Protein AF-A0A433SAG6-F1 (afdb_monomer_lite)

Secondary structure (DSSP, 8-state):
-----S---PPPEEEEEEE-SSEEEEEEES----EEEEEEEETTEEEEEEEETTEEEEEEEEETT--TTS-EEEEE-S-GGG-HHHHHHHHHHHHHHSSPP--HHHHHHHHHHHHTTBPSEEEEEEEEEEBSB-SSSSBTT---SS-EEEGGGS--EETTEE----S-EEEE-S-GGG--HHHHHHHHT-TT--EEEEE-TTSSEEEEEE-HHHHHHHHTTTSPEEEEEEE--SEEE--TTS--EEE-SS-EEEGGG-SS-HHHHHHHHS--PPPHHHHHHHHT---GGGTS----HHHHGGGGGS--HHHHHHHHHH----HHHHHHHHTTSS---HHHHHHHHHHHHHTT-TTHHHHHHHHHHTT--GGGHHHHHHHHHHS--HHHHHHHHHHHHHHTTSSHHHHHHHHHHHHTS-TT--

Organism: NCBI:txid1965230

Foldseek 3Di:
DDPPDDDDLPDWDWAWQDDDQFKTKIWIDSAQQQFDWFWADAPQKIWIFTGRRLWGLKIWIDGRVVPLADWTWIAGTQAQVPDPVSVVLCVQLVVVLLDFDDTPVSVCVSCVVVVSNNDGAMKMKGWDFAACAQLALWGQLLGFLDTDTAQQSAFDDDPNDTFDADAHYEHERHQLVPDDVVLLVVLLVPQRGAWEWEDDQRGNYTYTSGQNSNNLNCLLVLTTGTYTYMYHFNDWDDDPPDFIWGHDPVDIGGQVSDPDGPVVNVVSVVDDHQDNVSVVVSSPRGDCSSVDDDDDPSSGCSSVSDHHSVLVSLLVLLPDLDPVVLVCCLVVVDDDALVSLLSSLSNCLVVVPPCNLVSLLSCVVSVPSPVCNLSSLQSLLVPDDPSSLVSLVVCCVPCVCVPVSSVVSSVVSVVPDPPPPD

Sequence (422 aa):
MKLRSLFKKSDTEILLLKQSTKAIVFYVKNGKGLLYEKCGSYQNHGLCCLFWGAVPLIKFHGDEHMCPTCEQLVCAGYGLDSTEQSKLLLGQLGEKLNAPYTDIETSFNHLKPLLGLLQTGYYQLSDEALFPTDGNGRFFWAINNTPSVNPATAPAWDADRYSSPKPHYLLPSQVPGRFNMHRVQHYQQQDSCRAVAYYHCGSYLCTLLDGHHKATAAALQAKPVNTLVISGPQSIVYPHDKPKYFQFSHFTLTEKECITSFKRFAQHNDHKRMTDEETQTVLNFQNAAFDSYPWSDDILATSAHYHDATVLAALEFAGDLSEKRLHDILADRETVYASTVGYITNALFITQSQMAAPFAMQIYQSGLYKESWQDLFTQLSQHPSAEVSQFFLEFLIDDNGERPWLTKIANAYLDALPETSH

pLDDT: mean 89.87, std 10.97, range [30.78, 98.56]

Radius of gyration: 25.22 Å; chains: 1; bounding box: 62×48×97 Å

Structure (mmCIF, N/CA/C/O backbone):
data_AF-A0A433SAG6-F1
#
_entry.id   AF-A0A433SAG6-F1
#
loop_
_atom_site.group_PDB
_atom_site.id
_atom_site.type_symbol
_atom_site.label_atom_id
_atom_site.label_alt_id
_atom_site.label_comp_id
_atom_site.label_asym_id
_atom_site.label_entity_id
_atom_site.label_seq_id
_atom_site.pdbx_PDB_ins_code
_atom_site.Cartn_x
_atom_site.Cartn_y
_atom_site.Cartn_z
_atom_site.occupancy
_atom_site.B_iso_or_equiv
_atom_site.auth_seq_id
_atom_site.auth_comp_id
_atom_site.auth_asym_id
_atom_site.auth_atom_id
_atom_site.pdbx_PDB_model_num
ATOM 1 N N . MET A 1 1 ? -18.810 -2.422 53.985 1.00 35.03 1 MET A N 1
ATOM 2 C CA . MET A 1 1 ? -17.691 -1.457 53.911 1.00 35.03 1 MET A CA 1
ATOM 3 C C . MET A 1 1 ? -17.227 -1.389 52.452 1.00 35.03 1 MET A C 1
ATOM 5 O O . MET A 1 1 ? -16.915 -2.414 51.874 1.00 35.03 1 MET A O 1
ATOM 9 N N . LYS A 1 2 ? -17.391 -0.202 51.854 1.00 31.20 2 LYS A N 1
ATOM 10 C CA . LYS A 1 2 ? -17.198 0.281 50.464 1.00 31.20 2 LYS A CA 1
ATOM 11 C C . LYS A 1 2 ? -16.536 -0.635 49.397 1.00 31.20 2 LYS A C 1
ATOM 13 O O . LYS A 1 2 ? -15.328 -0.602 49.215 1.00 31.20 2 LYS A O 1
ATOM 18 N N . LEU A 1 3 ? -17.371 -1.254 48.551 1.00 30.78 3 LEU A N 1
ATOM 19 C CA . LEU A 1 3 ? -17.061 -1.709 47.177 1.00 30.78 3 LEU A CA 1
ATOM 20 C C . LEU A 1 3 ? -17.442 -0.613 46.155 1.00 30.78 3 LEU A C 1
ATOM 22 O O . LEU A 1 3 ? -18.329 -0.765 45.320 1.00 30.78 3 LEU A O 1
ATOM 26 N N . ARG A 1 4 ? -16.815 0.560 46.272 1.00 32.50 4 ARG A N 1
ATOM 27 C CA . ARG A 1 4 ? -16.946 1.670 45.312 1.00 32.50 4 ARG A CA 1
ATOM 28 C C . ARG A 1 4 ? -15.599 2.375 45.167 1.00 32.50 4 ARG A C 1
ATOM 30 O O . ARG A 1 4 ? -15.435 3.445 45.735 1.00 32.50 4 ARG A O 1
ATOM 37 N N . SER A 1 5 ? -14.655 1.778 44.439 1.00 37.81 5 SER A N 1
ATOM 38 C CA . SER A 1 5 ? -13.574 2.507 43.742 1.00 37.81 5 SER A CA 1
ATOM 39 C C . SER A 1 5 ? -12.616 1.547 43.029 1.00 37.81 5 SER A C 1
ATOM 41 O O . SER A 1 5 ? -11.482 1.365 43.453 1.00 37.81 5 SER A O 1
ATOM 43 N N . LEU A 1 6 ? -13.047 0.955 41.922 1.00 31.88 6 LEU A N 1
ATOM 44 C CA . LEU A 1 6 ? -12.130 0.493 40.879 1.00 31.88 6 LEU A CA 1
ATOM 45 C C . LEU A 1 6 ? -12.743 0.991 39.571 1.00 31.88 6 LEU A C 1
ATOM 47 O O . LEU A 1 6 ? -13.662 0.385 39.042 1.00 31.88 6 LEU A O 1
ATOM 51 N N . PHE A 1 7 ? -12.342 2.216 39.217 1.00 37.03 7 PHE A N 1
ATOM 52 C CA . PHE A 1 7 ? -12.552 2.944 37.964 1.00 37.03 7 PHE A CA 1
ATOM 53 C C . PHE A 1 7 ? -13.750 2.496 37.109 1.00 37.03 7 PHE A C 1
ATOM 55 O O . PHE A 1 7 ? -13.687 1.492 36.405 1.00 37.03 7 PHE A O 1
ATOM 62 N N . LYS A 1 8 ? -14.814 3.317 37.074 1.00 39.03 8 LYS A N 1
ATOM 63 C CA . LYS A 1 8 ? -15.697 3.356 35.897 1.00 39.03 8 LYS A CA 1
ATOM 64 C C . LYS A 1 8 ? -14.771 3.478 34.681 1.00 39.03 8 LYS A C 1
ATOM 66 O O . LYS A 1 8 ? -14.102 4.504 34.568 1.00 39.03 8 LYS A O 1
ATOM 71 N N . LYS A 1 9 ? -14.681 2.458 33.819 1.00 50.34 9 LYS A N 1
ATOM 72 C CA . LYS A 1 9 ? -14.128 2.663 32.474 1.00 50.34 9 LYS A CA 1
ATOM 73 C C . LYS A 1 9 ? -14.991 3.765 31.871 1.00 50.34 9 LYS A C 1
ATOM 75 O O . LYS A 1 9 ? -16.191 3.573 31.709 1.00 50.34 9 LYS A O 1
ATOM 80 N N . SER A 1 10 ? -14.415 4.946 31.706 1.00 64.81 10 SER A N 1
ATOM 81 C CA . SER A 1 10 ? -15.075 6.058 31.037 1.00 64.81 10 SER A CA 1
ATOM 82 C C . SER A 1 10 ? -15.434 5.634 29.618 1.00 64.81 10 SER A C 1
ATOM 84 O O . SER A 1 10 ? -14.704 4.842 29.015 1.00 64.81 10 SER A O 1
ATOM 86 N N . ASP A 1 11 ? -16.558 6.137 29.113 1.00 86.12 11 ASP A N 1
ATOM 87 C CA . ASP A 1 11 ? -17.023 5.821 27.767 1.00 86.12 11 ASP A CA 1
ATOM 88 C C . ASP A 1 11 ? -15.938 6.147 26.727 1.00 86.12 11 ASP A C 1
ATOM 90 O O . ASP A 1 11 ? -15.102 7.041 26.919 1.00 86.12 11 ASP A O 1
ATOM 94 N N . THR A 1 12 ? -15.909 5.370 25.643 1.00 93.50 12 THR A N 1
ATOM 95 C CA . THR A 1 12 ? -15.003 5.629 24.521 1.00 93.50 12 THR A CA 1
ATOM 96 C C . THR A 1 12 ? -15.401 6.946 23.859 1.00 93.50 12 THR A C 1
ATOM 98 O O . THR A 1 12 ? -16.533 7.093 23.403 1.00 93.50 12 THR A O 1
ATOM 101 N N . GLU A 1 13 ? -14.464 7.888 23.776 1.00 96.25 13 GLU A N 1
ATOM 102 C CA . GLU A 1 13 ? -14.653 9.173 23.100 1.00 96.25 13 GLU A CA 1
ATOM 103 C C . GLU A 1 13 ? -13.761 9.221 21.853 1.00 96.25 13 GLU A C 1
ATOM 105 O O . GLU A 1 13 ? -12.596 8.822 21.895 1.00 96.25 13 GLU A O 1
ATOM 110 N N . ILE A 1 14 ? -14.299 9.729 20.744 1.00 97.50 14 ILE A N 1
ATOM 111 C CA . ILE A 1 14 ? -13.558 9.937 19.495 1.00 97.50 14 ILE A CA 1
ATOM 112 C C . ILE A 1 14 ? -13.561 11.436 19.214 1.00 97.50 14 ILE A C 1
ATOM 114 O O . ILE A 1 14 ? -14.615 12.021 18.962 1.00 97.50 14 ILE A O 1
ATOM 118 N N . LEU A 1 15 ? -12.381 12.045 19.289 1.00 96.88 15 LEU A N 1
ATOM 119 C CA . LEU A 1 15 ? -12.186 13.490 19.242 1.00 96.88 15 LEU A CA 1
ATOM 120 C C . LEU A 1 15 ? -11.531 13.875 17.917 1.00 96.88 15 LEU A C 1
ATOM 122 O O . LEU A 1 15 ? -10.409 13.459 17.642 1.00 96.88 15 LEU A O 1
ATOM 126 N N . LEU A 1 16 ? -12.226 14.660 17.097 1.00 97.31 16 LEU A N 1
ATOM 127 C CA . LEU A 1 16 ? -11.682 15.192 15.847 1.00 97.31 16 LEU A CA 1
ATOM 128 C C . LEU A 1 16 ? -10.626 16.263 16.151 1.00 97.31 16 LEU A C 1
ATOM 130 O O . LEU A 1 16 ? -10.860 17.132 16.988 1.00 97.31 16 LEU A O 1
ATOM 134 N N . LEU A 1 17 ? -9.478 16.196 15.473 1.00 96.75 17 LEU A N 1
ATOM 135 C CA . LEU A 1 17 ? -8.363 17.134 15.651 1.00 96.75 17 LEU A CA 1
ATOM 136 C C . LEU A 1 17 ? -8.121 17.995 14.410 1.00 96.75 17 LEU A C 1
ATOM 138 O O . LEU A 1 17 ? -7.942 19.204 14.525 1.00 96.75 17 LEU A O 1
ATOM 142 N N . LYS A 1 18 ? -8.105 17.374 13.225 1.00 96.50 18 LYS A N 1
ATOM 143 C CA . LYS A 1 18 ? -7.924 18.045 11.928 1.00 96.50 18 LYS A CA 1
ATOM 144 C C . LYS A 1 18 ? -8.754 17.358 10.857 1.00 96.50 18 LYS A C 1
ATOM 146 O O . LYS A 1 18 ? -9.004 16.159 10.954 1.00 96.50 18 LYS A O 1
ATOM 151 N N . GLN A 1 19 ? -9.130 18.106 9.824 1.00 96.88 19 GLN A N 1
ATOM 152 C CA . GLN A 1 19 ? -9.845 17.561 8.676 1.00 96.88 19 GLN A CA 1
ATOM 153 C C . GLN A 1 19 ? -9.542 18.307 7.377 1.00 96.88 19 GLN A C 1
ATOM 155 O O . GLN A 1 19 ? -9.186 19.485 7.384 1.00 96.88 19 GLN A O 1
ATOM 160 N N . SER A 1 20 ? -9.717 17.598 6.268 1.00 96.19 20 SER A N 1
ATOM 161 C CA . SER A 1 20 ? -9.745 18.090 4.891 1.00 96.19 20 SER A CA 1
ATOM 162 C C . SER A 1 20 ? -10.863 17.357 4.151 1.00 96.19 20 SER A C 1
ATOM 164 O O . SER A 1 20 ? -11.574 16.538 4.729 1.00 96.19 20 SER A O 1
ATOM 166 N N . THR A 1 21 ? -11.004 17.601 2.852 1.00 94.56 21 THR A N 1
ATOM 167 C CA . THR A 1 21 ? -11.936 16.846 2.003 1.00 94.56 21 THR A CA 1
ATOM 168 C C . THR A 1 21 ? -11.544 15.375 1.829 1.00 94.56 21 THR A C 1
ATOM 170 O O . THR A 1 21 ? -12.375 14.579 1.396 1.00 94.56 21 THR A O 1
ATOM 173 N N . LYS A 1 22 ? -10.295 15.006 2.152 1.00 95.44 22 LYS A N 1
ATOM 174 C CA . LYS A 1 22 ? -9.735 13.668 1.918 1.00 95.44 22 LYS A CA 1
ATOM 175 C C . LYS A 1 22 ? -9.411 12.881 3.177 1.00 95.44 22 LYS A C 1
ATOM 177 O O . LYS A 1 22 ? -9.332 11.659 3.100 1.00 95.44 22 LYS A O 1
ATOM 182 N N . ALA A 1 23 ? -9.226 13.538 4.318 1.00 97.94 23 ALA A N 1
ATOM 183 C CA . ALA A 1 23 ? -8.825 12.847 5.533 1.00 97.94 23 ALA A CA 1
ATOM 184 C C . ALA A 1 23 ? -9.257 13.572 6.810 1.00 97.94 23 ALA A C 1
ATOM 186 O O . ALA A 1 23 ? -9.448 14.788 6.828 1.00 97.94 23 ALA A O 1
ATOM 187 N N . ILE A 1 24 ? -9.354 12.809 7.898 1.00 98.56 24 ILE A N 1
ATOM 188 C CA . ILE A 1 24 ? -9.626 13.281 9.256 1.00 98.56 24 ILE A CA 1
ATOM 189 C C . ILE A 1 24 ? -8.582 12.683 10.195 1.00 98.56 24 ILE A C 1
ATOM 191 O O . ILE A 1 24 ? -8.431 11.465 10.253 1.00 98.56 24 ILE A O 1
ATOM 195 N N . VAL A 1 25 ? -7.902 13.528 10.971 1.00 98.25 25 VAL A N 1
ATOM 196 C CA . VAL A 1 25 ? -7.074 13.105 12.110 1.00 98.25 25 VAL A CA 1
ATOM 197 C C . VAL A 1 25 ? -7.904 13.216 13.376 1.00 98.25 25 VAL A C 1
ATOM 199 O O . VAL A 1 25 ? -8.524 14.250 13.640 1.00 98.25 25 VAL A O 1
ATOM 202 N N . PHE A 1 26 ? -7.895 12.159 14.178 1.00 98.06 26 PHE A N 1
ATOM 203 C CA . PHE A 1 26 ? -8.675 12.061 15.401 1.00 98.06 26 PHE A CA 1
ATOM 204 C C . PHE A 1 26 ? -7.900 11.349 16.511 1.00 98.06 26 PHE A C 1
ATOM 206 O O . PHE A 1 26 ? -6.935 10.622 16.279 1.00 98.06 26 PHE A O 1
ATOM 213 N N . TYR A 1 27 ? -8.343 11.562 17.743 1.00 96.69 27 TYR A N 1
ATOM 214 C CA . TYR A 1 27 ? -7.852 10.873 18.925 1.00 96.69 27 TYR A CA 1
ATOM 215 C C . TYR A 1 27 ? -8.945 9.980 19.500 1.00 96.69 27 TYR A C 1
ATOM 217 O O . TYR A 1 27 ? -10.066 10.429 19.748 1.00 96.69 27 TYR A O 1
ATOM 225 N N . VAL A 1 28 ? -8.609 8.718 19.743 1.00 96.19 28 VAL A N 1
ATOM 226 C CA . VAL A 1 28 ? -9.464 7.770 20.457 1.00 96.19 28 VAL A CA 1
ATOM 227 C C . VAL A 1 28 ? -9.066 7.798 21.924 1.00 96.19 28 VAL A C 1
ATOM 229 O O . VAL A 1 28 ? -7.937 7.474 22.280 1.00 96.19 28 VAL A O 1
ATOM 232 N N . LYS A 1 29 ? -10.004 8.161 22.793 1.00 93.81 29 LYS A N 1
ATOM 233 C CA . LYS A 1 29 ? -9.837 8.174 24.246 1.00 93.81 29 LYS A CA 1
ATOM 234 C C . LYS A 1 29 ? -10.636 7.026 24.850 1.00 93.81 29 LYS A C 1
ATOM 236 O O . LYS A 1 29 ? -11.821 6.881 24.562 1.00 93.81 29 LYS A O 1
ATOM 241 N N . ASN A 1 30 ? -10.006 6.229 25.712 1.00 92.56 30 ASN A N 1
ATOM 242 C CA . ASN A 1 30 ? -10.607 5.013 26.282 1.00 92.56 30 ASN A CA 1
ATOM 243 C C . ASN A 1 30 ? -11.085 4.037 25.192 1.00 92.56 30 ASN A C 1
ATOM 245 O O . ASN A 1 30 ? -12.161 3.444 25.295 1.00 92.56 30 ASN A O 1
ATOM 249 N N . GLY A 1 31 ? -10.293 3.907 24.125 1.00 93.12 31 GLY A N 1
ATOM 250 C CA . GLY A 1 31 ? -10.533 2.926 23.071 1.00 93.12 31 GLY A CA 1
ATOM 251 C C . GLY A 1 31 ? -10.615 1.510 23.639 1.00 93.12 31 GLY A C 1
ATOM 252 O O . GLY A 1 31 ? -9.942 1.186 24.625 1.00 93.12 31 GLY A O 1
ATOM 253 N N . LYS A 1 32 ? -11.463 0.663 23.048 1.00 93.06 32 LYS A N 1
ATOM 254 C CA . LYS A 1 32 ? -11.702 -0.694 23.564 1.00 93.06 32 LYS A CA 1
ATOM 255 C C . LYS A 1 32 ? -10.484 -1.606 23.410 1.00 93.06 32 LYS A C 1
ATOM 257 O O . LYS A 1 32 ? -10.386 -2.572 24.163 1.00 93.06 32 LYS A O 1
ATOM 262 N N . GLY A 1 33 ? -9.579 -1.300 22.475 1.00 91.75 33 GLY A N 1
ATOM 263 C CA . GLY A 1 33 ? -8.387 -2.106 22.210 1.00 91.75 33 GLY A CA 1
ATOM 264 C C . GLY A 1 33 ? -8.724 -3.505 21.700 1.00 91.75 33 GLY A C 1
ATOM 265 O O . GLY A 1 33 ? -8.123 -4.478 22.135 1.00 91.75 33 GLY A O 1
ATOM 266 N N . LEU A 1 34 ? -9.725 -3.597 20.825 1.00 92.62 34 LEU A N 1
ATOM 267 C CA . LEU A 1 34 ? -10.148 -4.822 20.151 1.00 92.62 34 LEU A CA 1
ATOM 268 C C . LEU A 1 34 ? -9.690 -4.869 18.691 1.00 92.62 34 LEU A C 1
ATOM 270 O O . LEU A 1 34 ? -9.613 -5.956 18.152 1.00 92.62 34 LEU A O 1
ATOM 274 N N . LEU A 1 35 ? -9.374 -3.738 18.061 1.00 93.94 35 LEU A N 1
ATOM 275 C CA . LEU A 1 35 ? -8.733 -3.691 16.747 1.00 93.94 35 LEU A CA 1
ATOM 276 C C . LEU A 1 35 ? -7.348 -3.070 16.916 1.00 93.94 35 LEU A C 1
ATOM 278 O O . LEU A 1 35 ? -7.247 -1.883 17.237 1.00 93.94 35 LEU A O 1
ATOM 282 N N . TYR A 1 36 ? -6.295 -3.873 16.788 1.00 92.44 36 TYR A N 1
ATOM 283 C CA . TYR A 1 36 ? -4.931 -3.428 17.077 1.00 92.44 36 TYR A CA 1
ATOM 284 C C . TYR A 1 36 ? -3.875 -4.315 16.431 1.00 92.44 36 TYR A C 1
ATOM 286 O O . TYR A 1 36 ? -4.092 -5.509 16.237 1.00 92.44 36 TYR A O 1
ATOM 294 N N . GLU A 1 37 ? -2.710 -3.741 16.164 1.00 91.81 37 GLU A N 1
ATOM 295 C CA . GLU A 1 37 ? -1.523 -4.504 15.797 1.00 91.81 37 GLU A CA 1
ATOM 296 C C . GLU A 1 37 ? -0.732 -4.899 17.040 1.00 91.81 37 GLU A C 1
ATOM 298 O O . GLU A 1 37 ? -0.650 -4.147 18.016 1.00 91.81 37 GLU A O 1
ATOM 303 N N . LYS A 1 38 ? -0.161 -6.103 17.026 1.00 91.19 38 LYS A N 1
ATOM 304 C CA . LYS A 1 38 ? 0.706 -6.588 18.101 1.00 91.19 38 LYS A CA 1
ATOM 305 C C . LYS A 1 38 ? 1.781 -7.490 17.520 1.00 91.19 38 LYS A C 1
ATOM 307 O O . LYS A 1 38 ? 1.486 -8.342 16.682 1.00 91.19 38 LYS A O 1
ATOM 312 N N . CYS A 1 39 ? 3.003 -7.314 18.009 1.00 90.81 39 CYS A N 1
ATOM 313 C CA . CYS A 1 39 ? 4.167 -8.086 17.594 1.00 90.81 39 CYS A CA 1
ATOM 314 C C . CYS A 1 39 ? 4.737 -8.905 18.751 1.00 90.81 39 CYS A C 1
ATOM 316 O O . CYS A 1 39 ? 4.649 -8.499 19.911 1.00 90.81 39 CYS A O 1
ATOM 318 N N . GLY A 1 40 ? 5.342 -10.040 18.438 1.00 91.12 40 GLY A N 1
ATOM 319 C CA . GLY A 1 40 ? 6.034 -10.931 19.359 1.00 91.12 40 GLY A CA 1
ATOM 320 C C . GLY A 1 40 ? 7.150 -11.679 18.654 1.00 91.12 40 GLY A C 1
ATOM 321 O O . GLY A 1 40 ? 7.406 -11.465 17.471 1.00 91.12 40 GLY A O 1
ATOM 322 N N . SER A 1 41 ? 7.820 -12.543 19.399 1.00 88.81 41 SER A N 1
ATOM 323 C CA . SER A 1 41 ? 8.904 -13.373 18.889 1.00 88.81 41 SER A CA 1
ATOM 324 C C . SER A 1 41 ? 8.901 -14.714 19.614 1.00 88.81 41 SER A C 1
ATOM 326 O O . SER A 1 41 ? 8.652 -14.749 20.815 1.00 88.81 41 SER A O 1
ATOM 328 N N . TYR A 1 42 ? 9.185 -15.803 18.907 1.00 87.12 42 TYR A N 1
ATOM 329 C CA . TYR A 1 42 ? 9.348 -17.138 19.484 1.00 87.12 42 TYR A CA 1
ATOM 330 C C . TYR A 1 42 ? 10.503 -17.853 18.783 1.00 87.12 42 TYR A C 1
ATOM 332 O O . TYR A 1 42 ? 10.483 -17.969 17.563 1.00 87.12 42 TYR A O 1
ATOM 340 N N . GLN A 1 43 ? 11.508 -18.321 19.534 1.00 85.38 43 GLN A N 1
ATOM 341 C CA . GLN A 1 43 ? 12.687 -19.017 18.981 1.00 85.38 43 GLN A CA 1
ATOM 342 C C . GLN A 1 43 ? 13.329 -18.274 17.790 1.00 85.38 43 GLN A C 1
ATOM 344 O O . GLN A 1 43 ? 13.606 -18.863 16.752 1.00 85.38 43 GLN A O 1
ATOM 349 N N . ASN A 1 44 ? 13.526 -16.963 17.938 1.00 81.00 44 ASN A N 1
ATOM 350 C CA . ASN A 1 44 ? 14.072 -16.044 16.930 1.00 81.00 44 ASN A CA 1
ATOM 351 C C . ASN A 1 44 ? 13.178 -15.787 15.695 1.00 81.00 44 ASN A C 1
ATOM 353 O O . ASN A 1 44 ? 13.581 -15.076 14.776 1.00 81.00 44 ASN A O 1
ATOM 357 N N . HIS A 1 45 ? 11.946 -16.303 15.680 1.00 84.50 45 HIS A N 1
ATOM 358 C CA . HIS A 1 45 ? 10.940 -15.976 14.671 1.00 84.50 45 HIS A CA 1
ATOM 359 C C . HIS A 1 45 ? 10.062 -14.830 15.159 1.00 84.50 45 HIS A C 1
ATOM 361 O O . HIS A 1 45 ? 9.329 -14.984 16.140 1.00 84.50 45 HIS A O 1
ATOM 367 N N . GLY A 1 46 ? 10.121 -13.686 14.483 1.00 90.06 46 GLY A N 1
ATOM 368 C CA . GLY A 1 46 ? 9.215 -12.573 14.729 1.00 90.06 46 GLY A CA 1
ATOM 369 C C . GLY A 1 46 ? 7.849 -12.808 14.104 1.00 90.06 46 GLY A C 1
ATOM 370 O O . GLY A 1 46 ? 7.718 -13.436 13.050 1.00 90.06 46 GLY A O 1
ATOM 371 N N . LEU A 1 47 ? 6.821 -12.285 14.764 1.00 93.25 47 LEU A N 1
ATOM 372 C CA . LEU A 1 47 ? 5.447 -12.327 14.291 1.00 93.25 47 LEU A CA 1
ATOM 373 C C . LEU A 1 47 ? 4.740 -11.022 14.642 1.00 93.25 47 LEU A C 1
ATOM 375 O O . LEU A 1 47 ? 4.633 -10.684 15.819 1.00 93.25 47 LEU A O 1
ATOM 379 N N . CYS A 1 48 ? 4.186 -10.337 13.649 1.00 93.50 48 CYS A N 1
ATOM 380 C CA . CYS A 1 48 ? 3.256 -9.226 13.832 1.00 93.50 48 CYS A CA 1
ATOM 381 C C . CYS A 1 48 ? 1.906 -9.593 13.227 1.00 93.50 48 CYS A C 1
ATOM 383 O O . CYS A 1 48 ? 1.839 -10.214 12.169 1.00 93.50 48 CYS A O 1
ATOM 385 N N . CYS A 1 49 ? 0.817 -9.229 13.896 1.00 94.50 49 CYS A N 1
ATOM 386 C CA . CYS A 1 49 ? -0.530 -9.458 13.380 1.00 94.50 49 CYS A CA 1
ATOM 387 C C . CYS A 1 49 ? -1.422 -8.257 13.676 1.00 94.50 49 CYS A C 1
ATOM 389 O O . CYS A 1 49 ? -1.309 -7.646 14.742 1.00 94.50 49 CYS A O 1
ATOM 391 N N . LEU A 1 50 ? -2.377 -7.998 12.783 1.00 95.06 50 LEU A N 1
ATOM 392 C CA . LEU A 1 50 ? -3.571 -7.234 13.130 1.00 95.06 50 LEU A CA 1
ATOM 393 C C . LEU A 1 50 ? -4.576 -8.173 13.791 1.00 95.06 50 LEU A C 1
ATOM 395 O O . LEU A 1 50 ? -4.898 -9.226 13.244 1.00 95.06 50 LEU A O 1
ATOM 399 N N . PHE A 1 51 ? -5.093 -7.777 14.946 1.00 93.94 51 PHE A N 1
ATOM 400 C CA . PHE A 1 51 ? -6.050 -8.547 15.725 1.00 93.94 51 PHE A CA 1
ATOM 401 C C . PHE A 1 51 ? -7.443 -7.933 15.695 1.00 93.94 51 PHE A C 1
ATOM 403 O O . PHE A 1 51 ? -7.599 -6.714 15.752 1.00 93.94 51 PHE A O 1
ATOM 410 N N . TRP A 1 52 ? -8.448 -8.809 15.713 1.00 92.75 52 TRP A N 1
ATOM 411 C CA . TRP A 1 52 ? -9.791 -8.516 16.196 1.00 92.75 52 TRP A CA 1
ATOM 412 C C . TRP A 1 52 ? -10.051 -9.289 17.494 1.00 92.75 52 TRP A C 1
ATOM 414 O O . TRP A 1 52 ? -10.287 -10.499 17.488 1.00 92.75 52 TRP A O 1
ATOM 424 N N . GLY A 1 53 ? -9.997 -8.611 18.636 1.00 90.06 53 GLY A N 1
ATOM 425 C CA . GLY A 1 53 ? -9.986 -9.251 19.945 1.00 90.06 53 GLY A CA 1
ATOM 426 C C . GLY A 1 53 ? -8.767 -10.164 20.063 1.00 90.06 53 GLY A C 1
ATOM 427 O O . GLY A 1 53 ? -7.641 -9.686 20.042 1.00 90.06 53 GLY A O 1
ATOM 428 N N . ALA A 1 54 ? -8.994 -11.474 20.164 1.00 88.88 54 ALA A N 1
ATOM 429 C CA . ALA A 1 54 ? -7.932 -12.485 20.199 1.00 88.88 54 ALA A CA 1
ATOM 430 C C . ALA A 1 54 ? -7.669 -13.151 18.833 1.00 88.88 54 ALA A C 1
ATOM 432 O O . ALA A 1 54 ? -6.839 -14.050 18.739 1.00 88.88 54 ALA A O 1
ATOM 433 N N . VAL A 1 55 ? -8.385 -12.748 17.780 1.00 91.50 55 VAL A N 1
ATOM 434 C CA . VAL A 1 55 ? -8.318 -13.390 16.464 1.00 91.50 55 VAL A CA 1
ATOM 435 C C . VAL A 1 55 ? -7.317 -12.656 15.572 1.00 91.50 55 VAL A C 1
ATOM 437 O O . VAL A 1 55 ? -7.545 -11.479 15.286 1.00 91.50 55 VAL A O 1
ATOM 440 N N . PRO A 1 56 ? -6.248 -13.311 15.084 1.00 94.44 56 PRO A N 1
ATOM 441 C CA . PRO A 1 56 ? -5.369 -12.714 14.085 1.00 94.44 56 PRO A CA 1
ATOM 442 C C . PRO A 1 56 ? -6.105 -12.626 12.741 1.00 94.44 56 PRO A C 1
ATOM 444 O O . PRO A 1 56 ? -6.669 -13.611 12.265 1.00 94.44 56 PRO A O 1
ATOM 447 N N . LEU A 1 57 ? -6.115 -11.452 12.116 1.00 95.06 57 LEU A N 1
ATOM 448 C CA . LEU A 1 57 ? -6.734 -11.227 10.805 1.00 95.06 57 LEU A CA 1
ATOM 449 C C . LEU A 1 57 ? -5.751 -11.469 9.663 1.00 95.06 57 LEU A C 1
ATOM 451 O O . LEU A 1 57 ? -6.128 -12.030 8.639 1.00 95.06 57 LEU A O 1
ATOM 455 N N . ILE A 1 58 ? -4.495 -11.099 9.884 1.00 95.81 58 ILE A N 1
ATOM 456 C CA . ILE A 1 58 ? -3.373 -11.299 8.973 1.00 95.81 58 ILE A CA 1
ATOM 457 C C . ILE A 1 58 ? -2.106 -11.523 9.799 1.00 95.81 58 ILE A C 1
ATOM 459 O O . ILE A 1 58 ? -2.020 -11.012 10.921 1.00 95.81 58 ILE A O 1
ATOM 463 N N . LYS A 1 59 ? -1.142 -12.275 9.263 1.00 95.62 59 LYS A N 1
ATOM 464 C CA . LYS A 1 59 ? 0.131 -12.575 9.927 1.00 95.62 59 LYS A CA 1
ATOM 465 C C . LYS A 1 59 ? 1.307 -12.138 9.056 1.00 95.62 59 LYS A C 1
ATOM 467 O O . LYS A 1 59 ? 1.357 -12.473 7.873 1.00 95.62 59 LYS A O 1
ATOM 472 N N . PHE A 1 60 ? 2.260 -11.458 9.679 1.00 95.44 60 PHE A N 1
ATOM 473 C CA . PHE A 1 60 ? 3.546 -11.076 9.111 1.00 95.44 60 PHE A CA 1
ATOM 474 C C . PHE A 1 60 ? 4.660 -11.757 9.894 1.00 95.44 60 PHE A C 1
ATOM 476 O O . PHE A 1 60 ? 4.724 -11.610 11.116 1.00 95.44 60 PHE A O 1
ATOM 483 N N . HIS A 1 61 ? 5.526 -12.491 9.208 1.00 94.19 61 HIS A N 1
ATOM 484 C CA . HIS A 1 61 ? 6.653 -13.191 9.807 1.00 94.19 61 HIS A CA 1
ATOM 485 C C . HIS A 1 61 ? 7.959 -12.544 9.371 1.00 94.19 61 HIS A C 1
ATOM 487 O O . HIS A 1 61 ? 8.149 -12.237 8.194 1.00 94.19 61 HIS A O 1
ATOM 493 N N . GLY A 1 62 ? 8.875 -12.401 10.315 1.00 90.38 62 GLY A N 1
ATOM 494 C CA . GLY A 1 62 ? 10.198 -11.847 10.075 1.00 90.38 62 GLY A CA 1
ATOM 495 C C . GLY A 1 62 ? 11.214 -12.405 11.059 1.00 90.38 62 GLY A C 1
ATOM 496 O O . GLY A 1 62 ? 10.993 -13.438 11.700 1.00 90.38 62 GLY A O 1
ATOM 497 N N . ASP A 1 63 ? 12.332 -11.702 11.180 1.00 85.75 63 ASP A N 1
ATOM 498 C CA . ASP A 1 63 ? 13.300 -11.946 12.243 1.00 85.75 63 ASP A CA 1
ATOM 499 C C . ASP A 1 63 ? 12.749 -11.526 13.619 1.00 85.75 63 ASP A C 1
ATOM 501 O O . ASP A 1 63 ? 11.706 -10.886 13.740 1.00 85.75 63 ASP A O 1
ATOM 505 N N . GLU A 1 64 ? 13.457 -11.878 14.689 1.00 79.06 64 GLU A N 1
ATOM 506 C CA . GLU A 1 64 ? 13.099 -11.534 16.074 1.00 79.06 64 GLU A CA 1
ATOM 507 C C . GLU A 1 64 ? 12.933 -10.029 16.352 1.00 79.06 64 GLU A C 1
ATOM 509 O O . GLU A 1 64 ? 12.302 -9.627 17.343 1.00 79.06 64 GLU A O 1
ATOM 514 N N . HIS A 1 65 ? 13.495 -9.193 15.481 1.00 78.38 65 HIS A N 1
ATOM 515 C CA . HIS A 1 65 ? 13.428 -7.743 15.563 1.00 78.38 65 HIS A CA 1
ATOM 516 C C . HIS A 1 65 ? 12.273 -7.156 14.749 1.00 78.38 65 HIS A C 1
ATOM 518 O O . HIS A 1 65 ? 11.941 -5.992 14.968 1.00 78.38 65 HIS A O 1
ATOM 524 N N . MET A 1 66 ? 11.635 -7.950 13.880 1.00 82.94 66 MET A N 1
ATOM 525 C CA . MET A 1 66 ? 10.661 -7.499 12.888 1.00 82.94 66 MET A CA 1
ATOM 526 C C . MET A 1 66 ? 11.169 -6.244 12.177 1.00 82.94 66 MET A C 1
ATOM 528 O O . MET A 1 66 ? 10.515 -5.199 12.203 1.00 82.94 66 MET A O 1
ATOM 532 N N . CYS A 1 67 ? 12.379 -6.337 11.612 1.00 82.44 67 CYS A N 1
ATOM 533 C CA . CYS A 1 67 ? 13.050 -5.199 10.993 1.00 82.44 67 CYS A CA 1
ATOM 534 C C . CYS A 1 67 ? 12.115 -4.485 9.989 1.00 82.44 67 CYS A C 1
ATOM 536 O O . CYS A 1 67 ? 11.643 -5.118 9.042 1.00 82.44 67 CYS A O 1
ATOM 538 N N . PRO A 1 68 ? 11.830 -3.179 10.169 1.00 80.38 68 PRO A N 1
ATOM 539 C CA . PRO A 1 68 ? 10.835 -2.465 9.363 1.00 80.38 68 PRO A CA 1
ATOM 540 C C . PRO A 1 68 ? 11.291 -2.196 7.923 1.00 80.38 68 PRO A C 1
ATOM 542 O O . PRO A 1 68 ? 10.482 -1.809 7.089 1.00 80.38 68 PRO A O 1
ATOM 545 N N . THR A 1 69 ? 12.582 -2.367 7.635 1.00 84.38 69 THR A N 1
ATOM 546 C CA . THR A 1 69 ? 13.178 -2.176 6.304 1.00 84.38 69 THR A CA 1
ATOM 547 C C . THR A 1 69 ? 13.454 -3.499 5.594 1.00 84.38 69 THR A C 1
ATOM 549 O O . THR A 1 69 ? 14.064 -3.500 4.530 1.00 84.38 69 THR A O 1
ATOM 552 N N . CYS A 1 70 ? 13.060 -4.628 6.184 1.00 87.56 70 CYS A N 1
ATOM 553 C CA . CYS A 1 70 ? 13.232 -5.947 5.590 1.00 87.56 70 CYS A CA 1
ATOM 554 C C . CYS A 1 70 ? 11.886 -6.494 5.131 1.00 87.56 70 CYS A C 1
ATOM 556 O O . CYS A 1 70 ? 10.884 -6.390 5.840 1.00 87.56 70 CYS A O 1
ATOM 558 N N . GLU A 1 71 ? 11.881 -7.117 3.955 1.00 93.00 71 GLU A N 1
ATOM 559 C CA . GLU A 1 71 ? 10.723 -7.855 3.468 1.00 93.00 71 GLU A CA 1
ATOM 560 C C . GLU A 1 71 ? 10.340 -8.961 4.458 1.00 93.00 71 GLU A C 1
ATOM 562 O O . GLU A 1 71 ? 11.187 -9.641 5.042 1.00 93.00 71 GLU A O 1
ATOM 567 N N . GLN A 1 72 ? 9.039 -9.134 4.647 1.00 94.19 72 GLN A N 1
ATOM 568 C CA . GLN A 1 72 ? 8.447 -10.073 5.582 1.00 94.19 72 GLN A CA 1
ATOM 569 C C . GLN A 1 72 ? 7.665 -11.124 4.801 1.00 94.19 72 GLN A C 1
ATOM 571 O O . GLN A 1 72 ? 7.215 -10.909 3.671 1.00 94.19 72 GLN A O 1
ATOM 576 N N . LEU A 1 73 ? 7.481 -12.288 5.417 1.00 95.69 73 LEU A N 1
ATOM 577 C CA . LEU A 1 73 ? 6.564 -13.290 4.896 1.00 95.69 73 LEU A CA 1
ATOM 578 C C . LEU A 1 73 ? 5.146 -12.926 5.332 1.00 95.69 73 LEU A C 1
ATOM 580 O O . LEU A 1 73 ? 4.918 -12.624 6.502 1.00 95.69 73 LEU A O 1
ATOM 584 N N . VAL A 1 74 ? 4.177 -13.029 4.433 1.00 96.44 74 VAL A N 1
ATOM 585 C CA . VAL A 1 74 ? 2.762 -12.788 4.738 1.00 96.44 74 VAL A CA 1
ATOM 586 C C . VAL A 1 74 ? 1.995 -14.097 4.607 1.00 96.44 74 VAL A C 1
ATOM 588 O O . VAL A 1 74 ? 2.226 -14.860 3.669 1.00 96.44 74 VAL A O 1
ATOM 591 N N . CYS A 1 75 ? 1.077 -14.366 5.535 1.00 95.00 75 CYS A N 1
ATOM 592 C CA . CYS A 1 75 ? 0.069 -15.413 5.374 1.00 95.00 75 CYS A CA 1
ATOM 593 C C . CYS A 1 75 ? -1.280 -15.014 5.979 1.00 95.00 75 CYS A C 1
ATOM 595 O O . CYS A 1 75 ? -1.393 -14.056 6.753 1.00 95.00 75 CYS A O 1
ATOM 597 N N . ALA A 1 76 ? -2.309 -15.774 5.610 1.00 94.25 76 ALA A N 1
ATOM 598 C CA . ALA A 1 76 ? -3.666 -15.624 6.102 1.00 94.25 76 ALA A CA 1
ATOM 599 C C . ALA A 1 76 ? -3.713 -15.659 7.633 1.00 94.25 76 ALA A C 1
ATOM 601 O O . ALA A 1 76 ? -3.049 -16.478 8.267 1.00 94.25 76 ALA A O 1
ATOM 602 N N . GLY A 1 77 ? -4.546 -14.809 8.232 1.00 90.75 77 GLY A N 1
ATOM 603 C CA . GLY A 1 77 ? -4.967 -14.998 9.615 1.00 90.75 77 GLY A CA 1
ATOM 604 C C . GLY A 1 77 ? -6.053 -16.070 9.731 1.00 90.75 77 GLY A C 1
ATOM 605 O O . GLY A 1 77 ? -6.145 -17.011 8.949 1.00 90.75 77 GLY A O 1
ATOM 606 N N . TYR A 1 78 ? -6.920 -15.913 10.722 1.00 88.44 78 TYR A N 1
ATOM 607 C CA . TYR A 1 78 ? -8.037 -16.823 10.966 1.00 88.44 78 TYR A CA 1
ATOM 608 C C . TYR A 1 78 ? -9.352 -16.336 10.338 1.00 88.44 78 TYR A C 1
ATOM 610 O O . TYR A 1 78 ? -10.220 -17.137 9.991 1.00 88.44 78 TYR A O 1
ATOM 618 N N . GLY A 1 79 ? -9.473 -15.020 10.152 1.00 84.56 79 GLY A N 1
ATOM 619 C CA . GLY A 1 79 ? -10.566 -14.361 9.446 1.00 84.56 79 GLY A CA 1
ATOM 620 C C . GLY A 1 79 ? -11.594 -13.675 10.356 1.00 84.56 79 GLY A C 1
ATOM 621 O O . GLY A 1 79 ? -11.945 -14.177 11.425 1.00 84.56 79 GLY A O 1
ATOM 622 N N . LEU A 1 80 ? -12.119 -12.529 9.915 1.00 86.69 80 LEU A N 1
ATOM 623 C CA . LEU A 1 80 ? -13.121 -11.721 10.612 1.00 86.69 80 LEU A CA 1
ATOM 624 C C . LEU A 1 80 ? -14.428 -12.475 10.828 1.00 86.69 80 LEU A C 1
ATOM 626 O O . LEU A 1 80 ? -15.090 -12.237 11.831 1.00 86.69 80 LEU A O 1
ATOM 630 N N . ASP A 1 81 ? -14.809 -13.414 9.962 1.00 83.75 81 ASP A N 1
ATOM 631 C CA . ASP A 1 81 ? -16.069 -14.155 10.124 1.00 83.75 81 ASP A CA 1
ATOM 632 C C . ASP A 1 81 ? -16.004 -15.252 11.200 1.00 83.75 81 ASP A C 1
ATOM 634 O O . ASP A 1 81 ? -16.940 -16.045 11.329 1.00 83.75 81 ASP A O 1
ATOM 638 N N . SER A 1 82 ? -14.912 -15.335 11.960 1.00 79.19 82 SER A N 1
ATOM 639 C CA . SER A 1 82 ? -14.736 -16.333 13.017 1.00 79.19 82 SER A CA 1
ATOM 640 C C . SER A 1 82 ? -15.413 -15.959 14.340 1.00 79.19 82 SER A C 1
ATOM 642 O O . SER A 1 82 ? -15.626 -16.837 15.172 1.00 79.19 82 SER A O 1
ATOM 644 N N . THR A 1 83 ? -15.805 -14.692 14.540 1.00 81.94 83 THR A N 1
ATOM 645 C CA . THR A 1 83 ? -16.483 -14.250 15.773 1.00 81.94 83 THR A CA 1
ATOM 646 C C . THR A 1 83 ? -17.872 -13.681 15.494 1.00 81.94 83 THR A C 1
ATOM 648 O O . THR A 1 83 ? -18.094 -12.998 14.498 1.00 81.94 83 THR A O 1
ATOM 651 N N . GLU A 1 84 ? -18.830 -13.914 16.393 1.00 84.81 84 GLU A N 1
ATOM 652 C CA . GLU A 1 84 ? -20.170 -13.315 16.276 1.00 84.81 84 GLU A CA 1
ATOM 653 C C . GLU A 1 84 ? -20.149 -11.792 16.480 1.00 84.81 84 GLU A C 1
ATOM 655 O O . GLU A 1 84 ? -20.955 -11.066 15.903 1.00 84.81 84 GLU A O 1
ATOM 660 N N . GLN A 1 85 ? -19.193 -11.285 17.262 1.00 84.88 85 GLN A N 1
ATOM 661 C CA . GLN A 1 85 ? -19.068 -9.856 17.552 1.00 84.88 85 GLN A CA 1
ATOM 662 C C . GLN A 1 85 ? -18.660 -9.049 16.313 1.00 84.88 85 GLN A C 1
ATOM 664 O O . GLN A 1 85 ? -19.238 -7.992 16.058 1.00 84.88 85 GLN A O 1
ATOM 669 N N . SER A 1 86 ? -17.694 -9.544 15.533 1.00 86.44 86 SER A N 1
ATOM 670 C CA . SER A 1 86 ? -17.301 -8.926 14.260 1.00 86.44 86 SER A CA 1
ATOM 671 C C . SER A 1 86 ? -18.434 -8.972 13.242 1.00 86.44 86 SER A C 1
ATOM 673 O O . SER A 1 86 ? -18.751 -7.939 12.658 1.00 86.44 86 SER A O 1
ATOM 675 N N . LYS A 1 87 ? -19.109 -10.120 13.084 1.00 86.81 87 LYS A N 1
ATOM 676 C CA . LYS A 1 87 ? -20.270 -10.248 12.183 1.00 86.81 87 LYS A CA 1
ATOM 677 C C . LYS A 1 87 ? -21.376 -9.258 12.528 1.00 86.81 87 LYS A C 1
ATOM 679 O O . LYS A 1 87 ? -21.891 -8.591 11.636 1.00 86.81 87 LYS A O 1
ATOM 684 N N . LEU A 1 88 ? -21.726 -9.146 13.811 1.00 87.56 88 LEU A N 1
ATOM 685 C CA . LEU A 1 88 ? -22.772 -8.236 14.265 1.00 87.56 88 LEU A CA 1
ATOM 686 C C . LEU A 1 88 ? -22.402 -6.778 13.984 1.00 87.56 88 LEU A C 1
ATOM 688 O O . LEU A 1 88 ? -23.222 -6.037 13.446 1.00 87.56 88 LEU A O 1
ATOM 692 N N . LEU A 1 89 ? -21.174 -6.366 14.319 1.00 89.12 89 LEU A N 1
ATOM 693 C CA . LEU A 1 89 ? -20.746 -4.985 14.109 1.00 89.12 89 LEU A CA 1
ATOM 694 C C . LEU A 1 89 ? -20.680 -4.632 12.619 1.00 89.12 89 LEU A C 1
ATOM 696 O O . LEU A 1 89 ? -21.197 -3.593 12.217 1.00 89.12 89 LEU A O 1
ATOM 700 N N . LEU A 1 90 ? -20.086 -5.495 11.793 1.00 86.38 90 LEU A N 1
ATOM 701 C CA . LEU A 1 90 ? -20.006 -5.270 10.348 1.00 86.38 90 LEU A CA 1
ATOM 702 C C . LEU A 1 90 ? -21.393 -5.310 9.696 1.00 86.38 90 LEU A C 1
ATOM 704 O O . LEU A 1 90 ? -21.675 -4.496 8.825 1.00 86.38 90 LEU A O 1
ATOM 708 N N . GLY A 1 91 ? -22.295 -6.172 10.174 1.00 85.94 91 GLY A N 1
ATOM 709 C CA . GLY A 1 91 ? -23.698 -6.183 9.757 1.00 85.94 91 GLY A CA 1
ATOM 710 C C . GLY A 1 91 ? -24.417 -4.864 10.059 1.00 85.94 91 GLY A C 1
ATOM 711 O O . GLY A 1 91 ? -25.092 -4.326 9.187 1.00 85.94 91 GLY A O 1
ATOM 712 N N . GLN A 1 92 ? -24.214 -4.290 11.251 1.00 88.94 92 GLN A N 1
ATOM 713 C CA . GLN A 1 92 ? -24.777 -2.983 11.634 1.00 88.94 92 GLN A CA 1
ATOM 714 C C . GLN A 1 92 ? -24.210 -1.819 10.813 1.00 88.94 92 GLN A C 1
ATOM 716 O O . GLN A 1 92 ? -24.896 -0.822 10.584 1.00 88.94 92 GLN A O 1
ATOM 721 N N . LEU A 1 93 ? -22.951 -1.923 10.388 1.00 90.56 93 LEU A N 1
ATOM 722 C CA . LEU A 1 93 ? -22.319 -0.935 9.516 1.00 90.56 93 LEU A CA 1
ATOM 723 C C . LEU A 1 93 ? -22.680 -1.145 8.041 1.00 90.56 93 LEU A C 1
ATOM 725 O O . LEU A 1 93 ? -22.561 -0.205 7.260 1.00 90.56 93 LEU A O 1
ATOM 729 N N . GLY A 1 94 ? -23.155 -2.335 7.667 1.00 86.19 94 GLY A N 1
ATOM 730 C CA . GLY A 1 94 ? -23.378 -2.746 6.285 1.00 86.19 94 GLY A CA 1
ATOM 731 C C . GLY A 1 94 ? -24.263 -1.787 5.495 1.00 86.19 94 GLY A C 1
ATOM 732 O O . GLY A 1 94 ? -23.884 -1.389 4.400 1.00 86.19 94 GLY A O 1
ATOM 733 N N . GLU A 1 95 ? -25.401 -1.350 6.038 1.00 86.62 95 GLU A N 1
ATOM 734 C CA . GLU A 1 95 ? -26.275 -0.387 5.344 1.00 86.62 95 GLU A CA 1
ATOM 735 C C . GLU A 1 95 ? -25.556 0.938 5.059 1.00 86.62 95 GLU A C 1
ATOM 737 O O . GLU A 1 95 ? -25.642 1.475 3.958 1.00 86.62 95 GLU A O 1
ATOM 742 N N . LYS A 1 96 ? -24.779 1.433 6.028 1.00 90.94 96 LYS A N 1
ATOM 743 C CA . LYS A 1 96 ? -24.039 2.698 5.914 1.00 90.94 96 LYS A CA 1
ATOM 744 C C . LYS A 1 96 ? -22.850 2.594 4.961 1.00 90.94 96 LYS A C 1
ATOM 746 O O . LYS A 1 96 ? -22.563 3.551 4.254 1.00 90.94 96 LYS A O 1
ATOM 751 N N . LEU A 1 97 ? -22.163 1.451 4.944 1.00 88.50 97 LEU A N 1
ATOM 752 C CA . LEU A 1 97 ? -21.001 1.193 4.085 1.00 88.50 97 LEU A CA 1
ATOM 753 C C . LEU A 1 97 ? -21.380 0.811 2.649 1.00 88.50 97 LEU A C 1
ATOM 755 O O . LEU A 1 97 ? -20.527 0.848 1.762 1.00 88.50 97 LEU A O 1
ATOM 759 N N . ASN A 1 98 ? -22.630 0.413 2.415 1.00 90.81 98 ASN A N 1
ATOM 760 C CA . ASN A 1 98 ? -23.178 0.150 1.082 1.00 90.81 98 ASN A CA 1
ATOM 761 C C . ASN A 1 98 ? -23.989 1.333 0.531 1.00 90.81 98 ASN A C 1
ATOM 763 O O . ASN A 1 98 ? -24.521 1.248 -0.572 1.00 90.81 98 ASN A O 1
ATOM 767 N N . ALA A 1 99 ? -24.100 2.428 1.283 1.00 90.38 99 ALA A N 1
ATOM 768 C CA . ALA A 1 99 ? -24.653 3.667 0.764 1.00 90.38 99 ALA A CA 1
ATOM 769 C C . ALA A 1 99 ? -23.628 4.369 -0.152 1.00 90.38 99 ALA A C 1
ATOM 771 O O . ALA A 1 99 ? -22.417 4.236 0.065 1.00 90.38 99 ALA A O 1
ATOM 772 N N . PRO A 1 100 ? -24.089 5.151 -1.148 1.00 92.75 100 PRO A N 1
ATOM 773 C CA . PRO A 1 100 ? -23.218 6.032 -1.915 1.00 92.75 100 PRO A CA 1
ATOM 774 C C . PRO A 1 100 ? -22.388 6.938 -1.003 1.00 92.75 100 PRO A C 1
ATOM 776 O O . PRO A 1 100 ? -22.908 7.514 -0.047 1.00 92.75 100 PRO A O 1
ATOM 779 N N . TYR A 1 101 ? -21.101 7.076 -1.309 1.00 95.12 101 TYR A N 1
ATOM 780 C CA . TYR A 1 101 ? -20.217 7.989 -0.601 1.00 95.12 101 TYR A CA 1
ATOM 781 C C . TYR A 1 101 ? -20.652 9.441 -0.802 1.00 95.12 101 TYR A C 1
ATOM 783 O O . TYR A 1 101 ? -20.803 9.898 -1.935 1.00 95.12 101 TYR A O 1
ATOM 791 N N . THR A 1 102 ? -20.796 10.159 0.310 1.00 94.81 102 THR A N 1
ATOM 792 C CA . THR A 1 102 ? -21.057 11.603 0.321 1.00 94.81 102 THR A CA 1
ATOM 793 C C . THR A 1 102 ? -19.760 12.367 0.564 1.00 94.81 102 THR A C 1
ATOM 795 O O . THR A 1 102 ? -19.284 13.093 -0.303 1.00 94.81 102 THR A O 1
ATOM 798 N N . ASP A 1 103 ? -19.169 12.172 1.743 1.00 95.81 103 ASP A N 1
ATOM 799 C CA . ASP A 1 103 ? -17.947 12.834 2.184 1.00 95.81 103 ASP A CA 1
ATOM 800 C C . ASP A 1 103 ? -17.286 12.060 3.343 1.00 95.81 103 ASP A C 1
ATOM 802 O O . ASP A 1 103 ? -17.833 11.092 3.901 1.00 95.81 103 ASP A O 1
ATOM 806 N N . ILE A 1 104 ? -16.070 12.485 3.692 1.00 96.94 104 ILE A N 1
ATOM 807 C CA . ILE A 1 104 ? -15.249 11.850 4.725 1.00 96.94 104 ILE A CA 1
ATOM 808 C C . ILE A 1 104 ? -15.830 12.060 6.131 1.00 96.94 104 ILE A C 1
ATOM 810 O O . ILE A 1 104 ? -15.687 11.185 6.981 1.00 96.94 104 ILE A O 1
ATOM 814 N N . GLU A 1 105 ? -16.536 13.166 6.381 1.00 97.25 105 GLU A N 1
ATOM 815 C CA . GLU A 1 105 ? -17.120 13.494 7.689 1.00 97.25 105 GLU A CA 1
ATOM 816 C C . GLU A 1 105 ? -18.317 12.590 8.017 1.00 97.25 105 GLU A C 1
ATOM 818 O O . GLU A 1 105 ? -18.405 12.009 9.105 1.00 97.25 105 GLU A O 1
ATOM 823 N N . THR A 1 106 ? -19.215 12.406 7.053 1.00 96.50 106 THR A N 1
ATOM 824 C CA . THR A 1 106 ? -20.345 11.478 7.127 1.00 96.50 106 THR A CA 1
ATOM 825 C C . THR A 1 106 ? -19.836 10.058 7.357 1.00 96.50 106 THR A C 1
ATOM 827 O O . THR A 1 106 ? -20.285 9.367 8.276 1.00 96.50 106 THR A O 1
ATOM 830 N N . SER A 1 107 ? -18.828 9.649 6.582 1.00 96.69 107 SER A N 1
ATOM 831 C CA . SER A 1 107 ? -18.185 8.339 6.709 1.00 96.69 107 SER A CA 1
ATOM 832 C C . SER A 1 107 ? -17.539 8.144 8.085 1.00 96.69 107 SER A C 1
ATOM 834 O O . SER A 1 107 ? -17.746 7.119 8.734 1.00 96.69 107 SER A O 1
ATOM 836 N N . PHE A 1 108 ? -16.822 9.150 8.586 1.00 97.81 108 PHE A N 1
ATOM 837 C CA . PHE A 1 108 ? -16.218 9.142 9.916 1.00 97.81 108 PHE A CA 1
ATOM 838 C C . PHE A 1 108 ? -17.259 8.978 11.026 1.00 97.81 108 PHE A C 1
ATOM 840 O O . PHE A 1 108 ? -17.090 8.150 11.923 1.00 97.81 108 PHE A O 1
ATOM 847 N N . ASN A 1 109 ? -18.378 9.701 10.942 1.00 96.31 109 ASN A N 1
ATOM 848 C CA . ASN A 1 109 ? -19.482 9.570 11.890 1.00 96.31 109 ASN A CA 1
ATOM 849 C C . ASN A 1 109 ? -20.128 8.178 11.844 1.00 96.31 109 ASN A C 1
ATOM 851 O O . ASN A 1 109 ? -20.425 7.603 12.894 1.00 96.31 109 ASN A O 1
ATOM 855 N N . HIS A 1 110 ? -20.307 7.614 10.648 1.00 95.56 110 HIS A N 1
ATOM 856 C CA . HIS A 1 110 ? -20.810 6.253 10.466 1.00 95.56 110 HIS A CA 1
ATOM 857 C C . HIS A 1 110 ? -19.865 5.194 11.037 1.00 95.56 110 HIS A C 1
ATOM 859 O O . HIS A 1 110 ? -20.340 4.219 11.619 1.00 95.56 110 HIS A O 1
ATOM 865 N N . LEU A 1 111 ? -18.554 5.408 10.921 1.00 97.06 111 LEU A N 1
ATOM 866 C CA . LEU A 1 111 ? -17.519 4.477 11.359 1.00 97.06 111 LEU A CA 1
ATOM 867 C C . LEU A 1 111 ? -17.177 4.558 12.850 1.00 97.06 111 LEU A C 1
ATOM 869 O O . LEU A 1 111 ? -16.480 3.672 13.338 1.00 97.06 111 LEU A O 1
ATOM 873 N N . LYS A 1 112 ? -17.688 5.535 13.613 1.00 96.19 112 LYS A N 1
ATOM 874 C CA . LYS A 1 112 ? -17.436 5.654 15.066 1.00 96.19 112 LYS A CA 1
ATOM 875 C C . LYS A 1 112 ? -17.547 4.332 15.853 1.00 96.19 112 LYS A C 1
ATOM 877 O O . LYS A 1 112 ? -16.678 4.099 16.694 1.00 96.19 112 LYS A O 1
ATOM 882 N N . PRO A 1 113 ? -18.524 3.432 15.603 1.00 95.38 113 PRO A N 1
ATOM 883 C CA . PRO A 1 113 ? -18.572 2.128 16.268 1.00 95.38 113 PRO A CA 1
ATOM 884 C C . PRO A 1 113 ? -17.337 1.248 16.015 1.00 95.38 113 PRO A C 1
ATOM 886 O O . PRO A 1 113 ? -16.847 0.620 16.954 1.00 95.38 113 PRO A O 1
ATOM 889 N N . LEU A 1 114 ? -16.819 1.232 14.779 1.00 96.19 114 LEU A N 1
ATOM 890 C CA . LEU A 1 114 ? -15.591 0.526 14.398 1.00 96.19 114 LEU A CA 1
ATOM 891 C C . LEU A 1 114 ? -14.352 1.230 14.958 1.00 96.19 114 LEU A C 1
ATOM 893 O O . LEU A 1 114 ? -13.508 0.590 15.575 1.00 96.19 114 LEU A O 1
ATOM 897 N N . LEU A 1 115 ? -14.267 2.554 14.810 1.00 97.62 115 LEU A N 1
ATOM 898 C CA . LEU A 1 115 ? -13.144 3.353 15.313 1.00 97.62 115 LEU A CA 1
ATOM 899 C C . LEU A 1 115 ? -13.015 3.264 16.842 1.00 97.62 115 LEU A C 1
ATOM 901 O O . LEU A 1 115 ? -11.914 3.295 17.380 1.00 97.62 115 LEU A O 1
ATOM 905 N N . GLY A 1 116 ? -14.125 3.073 17.560 1.00 96.25 116 GLY A N 1
ATOM 906 C CA . GLY A 1 116 ? -14.116 2.842 19.005 1.00 96.25 116 GLY A CA 1
ATOM 907 C C . GLY A 1 116 ? -13.502 1.499 19.427 1.00 96.25 116 GLY A C 1
ATOM 908 O O . GLY A 1 116 ? -13.221 1.308 20.613 1.00 96.25 116 GLY A O 1
ATOM 909 N N . LEU A 1 117 ? -13.288 0.564 18.490 1.00 95.31 117 LEU A N 1
ATOM 910 C CA . LEU A 1 117 ? -12.548 -0.675 18.745 1.00 95.31 117 LEU A CA 1
ATOM 911 C C . LEU A 1 117 ? -11.038 -0.457 18.835 1.00 95.31 117 LEU A C 1
ATOM 913 O O . LEU A 1 117 ? -10.357 -1.308 19.406 1.00 95.31 117 LEU A O 1
ATOM 917 N N . LEU A 1 118 ? -10.518 0.647 18.297 1.00 95.56 118 LEU A N 1
ATOM 918 C CA . LEU A 1 118 ? -9.093 0.955 18.325 1.00 95.56 118 LEU A CA 1
ATOM 919 C C . LEU A 1 118 ? -8.580 1.088 19.766 1.00 95.56 118 LEU A C 1
ATOM 921 O O . LEU A 1 118 ? -9.347 1.218 20.730 1.00 95.56 118 LEU A O 1
ATOM 925 N N . GLN A 1 119 ? -7.263 1.037 19.927 1.00 92.25 119 GLN A N 1
ATOM 926 C CA . GLN A 1 119 ? -6.625 1.397 21.189 1.00 92.25 119 GLN A CA 1
ATOM 927 C C . GLN A 1 119 ? -6.742 2.907 21.437 1.00 92.25 119 GLN A C 1
ATOM 929 O O . GLN A 1 119 ? -7.139 3.683 20.572 1.00 92.25 119 GLN A O 1
ATOM 934 N N . THR A 1 120 ? -6.439 3.334 22.663 1.00 92.31 120 THR A N 1
ATOM 935 C CA . THR A 1 120 ? -6.335 4.770 22.946 1.00 92.31 120 THR A CA 1
ATOM 936 C C . THR A 1 120 ? -5.115 5.323 22.218 1.00 92.31 120 THR A C 1
ATOM 938 O O . THR A 1 120 ? -4.013 4.838 22.451 1.00 92.31 120 THR A O 1
ATOM 941 N N . GLY A 1 121 ? -5.295 6.327 21.362 1.00 93.12 121 GLY A N 1
ATOM 942 C CA . GLY A 1 121 ? -4.212 6.831 20.521 1.00 93.12 121 GLY A CA 1
ATOM 943 C C . GLY A 1 121 ? -4.675 7.785 19.426 1.00 93.12 121 GLY A C 1
ATOM 944 O O . GLY A 1 121 ? -5.859 8.115 19.328 1.00 93.12 121 GLY A O 1
ATOM 945 N N . TYR A 1 122 ? -3.721 8.239 18.615 1.00 94.88 122 TYR A N 1
ATOM 946 C CA . TYR A 1 122 ? -3.972 9.081 17.446 1.00 94.88 122 TYR A CA 1
ATOM 947 C C . TYR A 1 122 ? -4.087 8.239 16.186 1.00 94.88 122 TYR A C 1
ATOM 949 O O . TYR A 1 122 ? -3.284 7.332 15.972 1.00 94.88 122 TYR A O 1
ATOM 957 N N . TYR A 1 123 ? -5.044 8.596 15.340 1.00 96.62 123 TYR A N 1
ATOM 958 C CA . TYR A 1 123 ? -5.320 7.904 14.092 1.00 96.62 123 TYR A CA 1
ATOM 959 C C . TYR A 1 123 ? -5.733 8.895 13.005 1.00 96.62 123 TYR A C 1
ATOM 961 O O . TYR A 1 123 ? -6.167 10.015 13.287 1.00 96.62 123 TYR A O 1
ATOM 969 N N . GLN A 1 124 ? -5.630 8.454 11.758 1.00 97.75 124 GLN A N 1
ATOM 970 C CA . GLN A 1 124 ? -6.192 9.109 10.589 1.00 97.75 124 GLN A CA 1
ATOM 971 C C . GLN A 1 124 ? -7.203 8.172 9.924 1.00 97.75 124 GLN A C 1
ATOM 973 O O . GLN A 1 124 ? -6.998 6.960 9.877 1.00 97.75 124 GLN A O 1
ATOM 978 N N . LEU A 1 125 ? -8.289 8.747 9.415 1.00 98.56 125 LEU A N 1
ATOM 979 C CA . LEU A 1 125 ? -9.167 8.131 8.428 1.00 98.56 125 LEU A CA 1
ATOM 980 C C . LEU A 1 125 ? -8.980 8.891 7.113 1.00 98.56 125 LEU A C 1
ATOM 982 O O . LEU A 1 125 ? -9.181 10.105 7.112 1.00 98.56 125 LEU A O 1
ATOM 986 N N . SER A 1 126 ? -8.608 8.224 6.023 1.00 98.00 126 SER A N 1
ATOM 987 C CA . SER A 1 126 ? -8.464 8.853 4.701 1.00 98.00 126 SER A CA 1
ATOM 988 C C . SER A 1 126 ? -9.239 8.125 3.601 1.00 98.00 126 SER A C 1
ATOM 990 O O . SER A 1 126 ? -9.514 6.936 3.715 1.00 98.00 126 SER A O 1
ATOM 992 N N . ASP A 1 127 ? -9.639 8.856 2.560 1.00 97.62 127 ASP A N 1
ATOM 993 C CA . ASP A 1 127 ? -10.302 8.339 1.353 1.00 97.62 127 ASP A CA 1
ATOM 994 C C . ASP A 1 127 ? -9.262 8.081 0.250 1.00 97.62 127 ASP A C 1
ATOM 996 O O . ASP A 1 127 ? -8.875 9.005 -0.475 1.00 97.62 127 ASP A O 1
ATOM 1000 N N . GLU A 1 128 ? -8.821 6.826 0.144 1.00 97.25 128 GLU A N 1
ATOM 1001 C CA . GLU A 1 128 ? -7.757 6.363 -0.755 1.00 97.25 128 GLU A CA 1
ATOM 1002 C C . GLU A 1 128 ? -8.287 5.455 -1.869 1.00 97.25 128 GLU A C 1
ATOM 1004 O O . GLU A 1 128 ? -9.334 4.821 -1.747 1.00 97.25 128 GLU A O 1
ATOM 1009 N N . ALA A 1 129 ? -7.514 5.333 -2.944 1.00 96.94 129 ALA A N 1
ATOM 1010 C CA . ALA A 1 129 ? -7.736 4.359 -4.005 1.00 96.94 129 ALA A CA 1
ATOM 1011 C C . ALA A 1 129 ? -6.693 3.238 -3.880 1.00 96.94 129 ALA A C 1
ATOM 1013 O O . ALA A 1 129 ? -5.502 3.493 -4.048 1.00 96.94 129 ALA A O 1
ATOM 1014 N N . LEU A 1 130 ? -7.129 2.013 -3.569 1.00 98.06 130 LEU A N 1
ATOM 1015 C CA . LEU A 1 130 ? -6.240 0.869 -3.331 1.00 98.06 130 LEU A CA 1
ATOM 1016 C C . LEU A 1 130 ? -6.329 -0.157 -4.462 1.00 98.06 130 LEU A C 1
ATOM 1018 O O . LEU A 1 130 ? -7.381 -0.346 -5.069 1.00 98.06 130 LEU A O 1
ATOM 1022 N N . PHE A 1 131 ? -5.234 -0.849 -4.735 1.00 97.94 131 PHE A N 1
ATOM 1023 C CA . PHE A 1 131 ? -5.164 -1.932 -5.699 1.00 97.94 131 PHE A CA 1
ATOM 1024 C C . PHE A 1 131 ? -5.624 -3.244 -5.045 1.00 97.94 131 PHE A C 1
ATOM 1026 O O . PHE A 1 131 ? -5.141 -3.603 -3.969 1.00 97.94 131 PHE A O 1
ATOM 1033 N N . PRO A 1 132 ? -6.558 -3.985 -5.669 1.00 97.56 132 PRO A N 1
ATOM 1034 C CA . PRO A 1 132 ? -7.035 -5.282 -5.195 1.00 97.56 132 PRO A CA 1
ATOM 1035 C C . PRO A 1 132 ? -6.027 -6.414 -5.472 1.00 97.56 132 PRO A C 1
ATOM 1037 O O . PRO A 1 132 ? -6.382 -7.500 -5.931 1.00 97.56 132 PRO A O 1
ATOM 1040 N N . THR A 1 133 ? -4.762 -6.171 -5.143 1.00 97.62 133 THR A N 1
ATOM 1041 C CA . THR A 1 133 ? -3.659 -7.138 -5.162 1.00 97.62 133 THR A CA 1
ATOM 1042 C C . THR A 1 133 ? -2.932 -7.107 -3.826 1.00 97.62 133 THR A C 1
ATOM 1044 O O . THR A 1 133 ? -3.107 -6.170 -3.048 1.00 97.62 133 THR A O 1
ATOM 1047 N N . ASP A 1 134 ? -2.112 -8.118 -3.556 1.00 96.81 134 ASP A N 1
ATOM 1048 C CA . ASP A 1 134 ? -1.254 -8.163 -2.367 1.00 96.81 134 ASP A CA 1
ATOM 1049 C C . ASP A 1 134 ? 0.075 -7.408 -2.544 1.00 96.81 134 ASP A C 1
ATOM 1051 O O . ASP A 1 134 ? 0.949 -7.504 -1.688 1.00 96.81 134 ASP A O 1
ATOM 1055 N N . GLY A 1 135 ? 0.256 -6.688 -3.656 1.00 95.00 135 GLY A N 1
ATOM 1056 C CA . GLY A 1 135 ? 1.501 -5.990 -3.981 1.00 95.00 135 GLY A CA 1
ATOM 1057 C C . GLY A 1 135 ? 2.660 -6.887 -4.413 1.00 95.00 135 GLY A C 1
ATOM 1058 O O . GLY A 1 135 ? 3.743 -6.366 -4.663 1.00 95.00 135 GLY A O 1
ATOM 1059 N N . ASN A 1 136 ? 2.429 -8.196 -4.551 1.00 95.62 136 ASN A N 1
ATOM 1060 C CA . ASN A 1 136 ? 3.392 -9.187 -5.033 1.00 95.62 136 ASN A CA 1
ATOM 1061 C C . ASN A 1 136 ? 2.814 -10.001 -6.208 1.00 95.62 136 ASN A C 1
ATOM 1063 O O . ASN A 1 136 ? 2.945 -11.224 -6.287 1.00 95.62 136 ASN A O 1
ATOM 1067 N N . GLY A 1 137 ? 2.090 -9.317 -7.100 1.00 93.12 137 GLY A N 1
ATOM 1068 C CA . GLY A 1 137 ? 1.533 -9.903 -8.320 1.00 93.12 137 GLY A CA 1
ATOM 1069 C C . GLY A 1 137 ? 0.378 -10.891 -8.115 1.00 93.12 137 GLY A C 1
ATOM 1070 O O . GLY A 1 137 ? -0.018 -11.550 -9.077 1.00 93.12 137 GLY A O 1
ATOM 1071 N N . ARG A 1 138 ? -0.203 -11.013 -6.911 1.00 95.62 138 ARG A N 1
ATOM 1072 C CA . ARG A 1 138 ? -1.314 -11.945 -6.643 1.00 95.62 138 ARG A CA 1
ATOM 1073 C C . ARG A 1 138 ? -2.617 -11.222 -6.339 1.00 95.62 138 ARG A C 1
ATOM 1075 O O . ARG A 1 138 ? -2.642 -10.107 -5.818 1.00 95.62 138 ARG A O 1
ATOM 1082 N N . PHE A 1 139 ? -3.728 -11.891 -6.643 1.00 97.56 139 PHE A N 1
ATOM 1083 C CA . PHE A 1 139 ? -5.057 -11.439 -6.246 1.00 97.56 139 PHE A CA 1
ATOM 1084 C C . PHE A 1 139 ? -5.158 -11.358 -4.717 1.00 97.56 139 PHE A C 1
ATOM 1086 O O . PHE A 1 139 ? -4.844 -12.327 -4.024 1.00 97.56 139 PHE A O 1
ATOM 1093 N N . PHE A 1 140 ? -5.636 -10.228 -4.186 1.00 97.81 140 PHE A N 1
ATOM 1094 C CA . PHE A 1 140 ? -5.582 -9.949 -2.745 1.00 97.81 140 PHE A CA 1
ATOM 1095 C C . PHE A 1 140 ? -6.263 -11.021 -1.879 1.00 97.81 140 PHE A C 1
ATOM 1097 O O . PHE A 1 140 ? -5.839 -11.263 -0.756 1.00 97.81 140 PHE A O 1
ATOM 1104 N N . TRP A 1 141 ? -7.325 -11.674 -2.370 1.00 97.12 141 TRP A N 1
ATOM 1105 C CA . TRP A 1 141 ? -8.080 -12.670 -1.600 1.00 97.12 141 TRP A CA 1
ATOM 1106 C C . TRP A 1 141 ? -7.540 -14.105 -1.748 1.00 97.12 141 TRP A C 1
ATOM 1108 O O . TRP A 1 141 ? -8.041 -15.025 -1.103 1.00 97.12 141 TRP A O 1
ATOM 1118 N N . ALA A 1 142 ? -6.501 -14.305 -2.564 1.00 95.50 142 ALA A N 1
ATOM 1119 C CA . ALA A 1 142 ? -5.874 -15.604 -2.820 1.00 95.50 142 ALA A CA 1
ATOM 1120 C C . ALA A 1 142 ? -4.687 -15.909 -1.884 1.00 95.50 142 ALA A C 1
ATOM 1122 O O . ALA A 1 142 ? -3.784 -16.666 -2.239 1.00 95.50 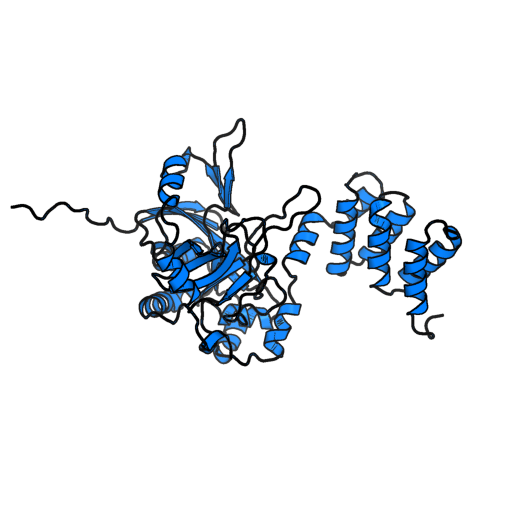142 ALA A O 1
ATOM 1123 N N . ILE A 1 143 ? -4.678 -15.331 -0.681 1.00 93.62 143 ILE A N 1
ATOM 1124 C CA . ILE A 1 143 ? -3.687 -15.659 0.346 1.00 93.62 143 ILE A CA 1
ATOM 1125 C C . ILE A 1 143 ? -4.027 -16.982 1.046 1.00 93.62 143 ILE A C 1
ATOM 1127 O O . ILE A 1 143 ? -5.199 -17.305 1.240 1.00 93.62 143 ILE A O 1
ATOM 1131 N N . ASN A 1 144 ? -3.003 -17.718 1.476 1.00 93.12 144 ASN A N 1
ATOM 1132 C CA . ASN A 1 144 ? -3.127 -19.009 2.155 1.00 93.12 144 ASN A CA 1
ATOM 1133 C C . ASN A 1 144 ? -2.396 -19.008 3.514 1.00 93.12 144 ASN A C 1
ATOM 1135 O O . ASN A 1 144 ? -1.820 -17.996 3.919 1.00 93.12 144 ASN A O 1
ATOM 1139 N N . ASN A 1 145 ? -2.430 -20.126 4.246 1.00 94.44 145 ASN A N 1
ATOM 1140 C CA . ASN A 1 145 ? -1.761 -20.255 5.547 1.00 94.44 145 ASN A CA 1
ATOM 1141 C C . ASN A 1 145 ? -0.237 -20.434 5.446 1.00 94.44 145 ASN A C 1
ATOM 1143 O O . ASN A 1 145 ? 0.436 -20.383 6.475 1.00 94.44 145 ASN A O 1
ATOM 1147 N N . THR A 1 146 ? 0.314 -20.659 4.249 1.00 93.88 146 THR A N 1
ATOM 1148 C CA . THR A 1 146 ? 1.759 -20.799 4.029 1.00 93.88 146 THR A CA 1
ATOM 1149 C C . THR A 1 146 ? 2.402 -19.419 3.871 1.00 93.88 146 THR A C 1
ATOM 1151 O O . THR A 1 146 ? 2.085 -18.704 2.921 1.00 93.88 146 THR A O 1
ATOM 1154 N N . PRO A 1 147 ? 3.319 -19.019 4.770 1.00 93.88 147 PRO A N 1
ATOM 1155 C CA . PRO A 1 147 ? 4.016 -17.744 4.650 1.00 93.88 147 PRO A CA 1
ATOM 1156 C C . PRO A 1 147 ? 4.818 -17.649 3.351 1.00 93.88 147 PRO A C 1
ATOM 1158 O O . PRO A 1 147 ? 5.585 -18.553 3.021 1.00 93.88 147 PRO A O 1
ATOM 1161 N N . SER A 1 148 ? 4.678 -16.532 2.638 1.00 94.94 148 SER A N 1
ATOM 1162 C CA . SER A 1 148 ? 5.485 -16.226 1.451 1.00 94.94 148 SER A CA 1
ATOM 1163 C C . SER A 1 148 ? 6.013 -14.801 1.492 1.00 94.94 148 SER A C 1
ATOM 1165 O O . SER A 1 148 ? 5.296 -13.914 1.953 1.00 94.94 148 SER A O 1
ATOM 1167 N N . VAL A 1 149 ? 7.234 -14.591 0.989 1.00 95.38 149 VAL A N 1
ATOM 1168 C CA . VAL A 1 149 ? 7.874 -13.266 0.926 1.00 95.38 149 VAL A CA 1
ATOM 1169 C C . VAL A 1 149 ? 6.971 -12.312 0.159 1.00 95.38 149 VAL A C 1
ATOM 1171 O O . VAL A 1 149 ? 6.413 -12.693 -0.872 1.00 95.38 149 VAL A O 1
ATOM 1174 N N . ASN A 1 150 ? 6.813 -11.096 0.670 1.00 96.44 150 ASN A N 1
ATOM 1175 C CA . ASN A 1 150 ? 6.070 -10.048 -0.005 1.00 96.44 150 ASN A CA 1
ATOM 1176 C C . ASN A 1 150 ? 6.855 -8.723 0.055 1.00 96.44 150 ASN A C 1
ATOM 1178 O O . ASN A 1 150 ? 6.949 -8.136 1.134 1.00 96.44 150 ASN A O 1
ATOM 1182 N N . PRO A 1 151 ? 7.359 -8.215 -1.084 1.00 94.75 151 PRO A N 1
ATOM 1183 C CA . PRO A 1 151 ? 8.079 -6.940 -1.145 1.00 94.75 151 PRO A CA 1
ATOM 1184 C C . PRO A 1 151 ? 7.264 -5.744 -0.642 1.00 94.75 151 PRO A C 1
ATOM 1186 O O . PRO A 1 151 ? 7.812 -4.760 -0.158 1.00 94.75 151 PRO A O 1
ATOM 1189 N N . ALA A 1 152 ? 5.932 -5.833 -0.685 1.00 96.12 152 ALA A N 1
ATOM 1190 C CA . ALA A 1 152 ? 5.041 -4.781 -0.222 1.00 96.12 152 ALA A CA 1
ATOM 1191 C C . ALA A 1 152 ? 5.046 -4.587 1.307 1.00 96.12 152 ALA A C 1
ATOM 1193 O O . ALA A 1 152 ? 4.386 -3.672 1.797 1.00 96.12 152 ALA A O 1
ATOM 1194 N N . THR A 1 153 ? 5.746 -5.416 2.088 1.00 95.31 153 THR A N 1
ATOM 1195 C CA . THR A 1 153 ? 5.806 -5.274 3.555 1.00 95.31 153 THR A CA 1
ATOM 1196 C C . THR A 1 153 ? 6.820 -4.237 4.029 1.00 95.31 153 THR A C 1
ATOM 1198 O O . THR A 1 153 ? 6.774 -3.867 5.198 1.00 95.31 153 THR A O 1
ATOM 1201 N N . ALA A 1 154 ? 7.731 -3.793 3.163 1.00 92.50 154 ALA A N 1
ATOM 1202 C CA . ALA A 1 154 ? 8.817 -2.887 3.516 1.00 92.50 154 ALA A CA 1
ATOM 1203 C C . ALA A 1 154 ? 9.022 -1.819 2.430 1.00 92.50 154 ALA A C 1
ATOM 1205 O O . ALA A 1 154 ? 8.673 -2.042 1.269 1.00 92.50 154 ALA A O 1
ATOM 1206 N N . PRO A 1 155 ? 9.584 -0.650 2.778 1.00 90.81 155 PRO A N 1
ATOM 1207 C CA . PRO A 1 155 ? 10.055 0.292 1.777 1.00 90.81 155 PRO A CA 1
ATOM 1208 C C . PRO A 1 155 ? 11.238 -0.311 1.012 1.00 90.81 155 PRO A C 1
ATOM 1210 O O . PRO A 1 155 ? 12.127 -0.923 1.605 1.00 90.81 155 PRO A O 1
ATOM 1213 N N . ALA A 1 156 ? 11.276 -0.088 -0.297 1.00 88.81 156 ALA A N 1
ATOM 1214 C CA . ALA A 1 156 ? 12.442 -0.399 -1.104 1.00 88.81 156 ALA A CA 1
ATOM 1215 C C . ALA A 1 156 ? 13.589 0.549 -0.735 1.00 88.81 156 ALA A C 1
ATOM 1217 O O . ALA A 1 156 ? 13.364 1.728 -0.452 1.00 88.81 156 ALA A O 1
ATOM 1218 N N . TRP A 1 157 ? 14.814 0.037 -0.770 1.00 86.38 157 TRP A N 1
ATOM 1219 C CA . TRP A 1 157 ? 16.033 0.809 -0.562 1.00 86.38 157 TRP A CA 1
ATOM 1220 C C . TRP A 1 157 ? 16.881 0.779 -1.825 1.00 86.38 157 TRP A C 1
ATOM 1222 O O . TRP A 1 157 ? 17.242 -0.302 -2.288 1.00 86.38 157 TRP A O 1
ATOM 1232 N N . ASP A 1 158 ? 17.231 1.955 -2.339 1.00 81.06 158 ASP A N 1
ATOM 1233 C CA . ASP A 1 158 ? 18.276 2.090 -3.349 1.00 81.06 158 ASP A CA 1
ATOM 1234 C C . ASP A 1 158 ? 18.997 3.440 -3.272 1.00 81.06 158 ASP A C 1
ATOM 1236 O O . ASP A 1 158 ? 18.380 4.470 -2.990 1.00 81.06 158 ASP A O 1
ATOM 1240 N N . ALA A 1 159 ? 20.305 3.429 -3.561 1.00 75.19 159 ALA A N 1
ATOM 1241 C CA . ALA A 1 159 ? 21.151 4.619 -3.683 1.00 75.19 159 ALA A CA 1
ATOM 1242 C C . ALA A 1 159 ? 20.920 5.640 -2.554 1.00 75.19 159 ALA A C 1
ATOM 1244 O O . ALA A 1 159 ? 20.658 6.820 -2.797 1.00 75.19 159 ALA A O 1
ATOM 1245 N N . ASP A 1 160 ? 20.975 5.149 -1.315 1.00 77.19 160 ASP A N 1
ATOM 1246 C CA . ASP A 1 160 ? 20.781 5.912 -0.080 1.00 77.19 160 ASP A CA 1
ATOM 1247 C C . ASP A 1 160 ? 19.382 6.526 0.119 1.00 77.19 160 ASP A C 1
ATOM 1249 O O . ASP A 1 160 ? 19.196 7.455 0.913 1.00 77.19 160 ASP A O 1
ATOM 1253 N N . ARG A 1 161 ? 18.368 6.002 -0.580 1.00 83.31 161 ARG A N 1
ATOM 1254 C CA . ARG A 1 161 ? 16.976 6.454 -0.493 1.00 83.31 161 ARG A CA 1
ATOM 1255 C C . ARG A 1 161 ? 16.044 5.289 -0.189 1.00 83.31 161 ARG A C 1
ATOM 1257 O O . ARG A 1 161 ? 16.124 4.229 -0.801 1.00 83.31 161 ARG A O 1
ATOM 1264 N N . TYR A 1 162 ? 15.114 5.526 0.731 1.00 87.44 162 TYR A N 1
ATOM 1265 C CA . TYR A 1 162 ? 13.944 4.671 0.903 1.00 87.44 162 TYR A CA 1
ATOM 1266 C C . TYR A 1 162 ? 12.797 5.202 0.053 1.00 87.44 162 TYR A C 1
ATOM 1268 O O . TYR A 1 162 ? 12.590 6.417 -0.015 1.00 87.44 162 TYR A O 1
ATOM 1276 N N . SER A 1 163 ? 12.032 4.299 -0.548 1.00 89.50 163 SER A N 1
ATOM 1277 C CA . SER A 1 163 ? 10.719 4.638 -1.086 1.00 89.50 163 SER A CA 1
ATOM 1278 C C . SER A 1 163 ? 9.763 5.018 0.053 1.00 89.50 163 SER A C 1
ATOM 1280 O O . SER A 1 163 ? 9.997 4.695 1.222 1.00 89.50 163 SER A O 1
ATOM 1282 N N . SER A 1 164 ? 8.688 5.738 -0.259 1.00 86.62 164 SER A N 1
ATOM 1283 C CA . SER A 1 164 ? 7.728 6.232 0.724 1.00 86.62 164 SER A CA 1
ATOM 1284 C C . SER A 1 164 ? 6.585 5.226 0.904 1.00 86.62 164 SER A C 1
ATOM 1286 O O . SER A 1 164 ? 5.704 5.130 0.041 1.00 86.62 164 SER A O 1
ATOM 1288 N N . PRO A 1 165 ? 6.550 4.469 2.019 1.00 82.19 165 PRO A N 1
ATOM 1289 C CA . PRO A 1 165 ? 5.489 3.503 2.258 1.00 82.19 165 PRO A CA 1
ATOM 1290 C C . PRO A 1 165 ? 4.157 4.231 2.466 1.00 82.19 165 PRO A C 1
ATOM 1292 O O . PRO A 1 165 ? 3.995 5.054 3.379 1.00 82.19 165 PRO A O 1
ATOM 1295 N N . LYS A 1 166 ? 3.181 3.918 1.611 1.00 91.06 166 LYS A N 1
ATOM 1296 C CA . LYS A 1 166 ? 1.818 4.458 1.658 1.00 91.06 166 LYS A CA 1
ATOM 1297 C C . LYS A 1 166 ? 0.793 3.376 1.295 1.00 91.06 166 LYS A C 1
ATOM 1299 O O . LYS A 1 166 ? 1.150 2.419 0.611 1.00 91.06 166 LYS A O 1
ATOM 1304 N N . PRO A 1 167 ? -0.474 3.515 1.728 1.00 95.44 167 PRO A N 1
ATOM 1305 C CA . PRO A 1 167 ? -1.531 2.560 1.403 1.00 95.44 167 PRO A CA 1
ATOM 1306 C C . PRO A 1 167 ? -1.648 2.326 -0.109 1.00 95.44 167 PRO A C 1
ATOM 1308 O O . PRO A 1 167 ? -2.018 3.242 -0.842 1.00 95.44 167 PRO A O 1
ATOM 1311 N N . HIS A 1 168 ? -1.366 1.106 -0.571 1.00 96.44 168 HIS A N 1
ATOM 1312 C CA . HIS A 1 168 ? -1.532 0.729 -1.978 1.00 96.44 168 HIS A CA 1
ATOM 1313 C C . HIS A 1 168 ? -2.259 -0.592 -2.156 1.00 96.44 168 HIS A C 1
ATOM 1315 O O . HIS A 1 168 ? -3.148 -0.669 -2.992 1.00 96.44 168 HIS A O 1
ATOM 1321 N N . TYR A 1 169 ? -1.920 -1.605 -1.370 1.00 98.25 169 TYR A N 1
ATOM 1322 C CA . TYR A 1 169 ? -2.329 -2.983 -1.615 1.00 98.25 169 TYR A CA 1
ATOM 1323 C C . TYR A 1 169 ? -3.255 -3.510 -0.531 1.00 98.25 169 TYR A C 1
ATOM 1325 O O . TYR A 1 169 ? -3.334 -2.961 0.572 1.00 98.25 169 TYR A O 1
ATOM 1333 N N . LEU A 1 170 ? -3.955 -4.594 -0.844 1.00 98.56 170 LEU A N 1
ATOM 1334 C CA . LEU A 1 170 ? -4.936 -5.210 0.030 1.00 98.56 170 LEU A CA 1
ATOM 1335 C C . LEU A 1 170 ? -4.502 -6.603 0.477 1.00 98.56 170 LEU A C 1
ATOM 1337 O O . LEU A 1 170 ? -3.960 -7.397 -0.281 1.00 98.56 170 LEU A O 1
ATOM 1341 N N . LEU A 1 171 ? -4.835 -6.913 1.723 1.00 98.31 171 LEU A N 1
ATOM 1342 C CA . LEU A 1 171 ? -4.824 -8.250 2.293 1.00 98.31 171 LEU A CA 1
ATOM 1343 C C . LEU A 1 171 ? -6.227 -8.568 2.816 1.00 98.31 171 LEU A C 1
ATOM 1345 O O . LEU A 1 171 ? -6.931 -7.674 3.302 1.00 98.31 171 LEU A O 1
ATOM 1349 N N . PRO A 1 172 ? -6.688 -9.821 2.729 1.00 96.94 172 PRO A N 1
ATOM 1350 C CA . PRO A 1 172 ? -8.051 -10.157 3.061 1.00 96.94 172 PRO A CA 1
ATOM 1351 C C . PRO A 1 172 ? -8.144 -10.485 4.549 1.00 96.94 172 PRO A C 1
ATOM 1353 O O . PRO A 1 172 ? -7.416 -11.324 5.067 1.00 96.94 172 PRO A O 1
ATOM 1356 N N . SER A 1 173 ? -9.110 -9.889 5.237 1.00 95.56 173 SER A N 1
ATOM 1357 C CA . SER A 1 173 ? -9.519 -10.399 6.547 1.00 95.56 173 SER A CA 1
ATOM 1358 C C . SER A 1 173 ? -10.712 -11.358 6.492 1.00 95.56 173 SER A C 1
ATOM 1360 O O . SER A 1 173 ? -11.021 -11.977 7.499 1.00 95.56 173 SER A O 1
ATOM 1362 N N . GLN A 1 174 ? -11.418 -11.493 5.367 1.00 93.75 174 GLN A N 1
ATOM 1363 C CA . GLN A 1 174 ? -12.574 -12.381 5.236 1.00 93.75 174 GLN A CA 1
ATOM 1364 C C . GLN A 1 174 ? -12.136 -13.742 4.694 1.00 93.75 174 GLN A C 1
ATOM 1366 O O . GLN A 1 174 ? -11.247 -13.803 3.846 1.00 93.75 174 GLN A O 1
ATOM 1371 N N . VAL A 1 175 ? -12.760 -14.838 5.134 1.00 93.50 175 VAL A N 1
ATOM 1372 C CA . VAL A 1 175 ? -12.429 -16.158 4.568 1.00 93.50 175 VAL A CA 1
ATOM 1373 C C . VAL A 1 175 ? -12.968 -16.275 3.131 1.00 93.50 175 VAL A C 1
ATOM 1375 O O . VAL A 1 175 ? -14.108 -15.862 2.889 1.00 93.50 175 VAL A O 1
ATOM 1378 N N . PRO A 1 176 ? -12.225 -16.874 2.181 1.00 94.19 176 PRO A N 1
ATOM 1379 C CA . PRO A 1 176 ? -12.652 -17.015 0.784 1.00 94.19 176 PRO A CA 1
ATOM 1380 C C . PRO A 1 176 ? -14.015 -17.689 0.594 1.00 94.19 176 PRO A C 1
ATOM 1382 O O . PRO A 1 176 ? -14.759 -17.338 -0.314 1.00 94.19 176 PRO A O 1
ATOM 1385 N N . GLY A 1 177 ? -14.421 -18.579 1.508 1.00 93.00 177 GLY A N 1
ATOM 1386 C CA . GLY A 1 177 ? -15.754 -19.199 1.499 1.00 93.00 177 GLY A CA 1
ATOM 1387 C C . GLY A 1 177 ? -16.938 -18.219 1.589 1.00 93.00 177 GLY A C 1
ATOM 1388 O O . GLY A 1 177 ? -18.082 -18.625 1.397 1.00 93.00 177 GLY A O 1
ATOM 1389 N N . ARG A 1 178 ? -16.698 -16.931 1.878 1.00 93.38 178 ARG A N 1
ATOM 1390 C CA . ARG A 1 178 ? -17.708 -15.856 1.814 1.00 93.38 178 ARG A CA 1
ATOM 1391 C C . ARG A 1 178 ? -17.837 -15.212 0.439 1.00 93.38 178 ARG A C 1
ATOM 1393 O O . ARG A 1 178 ? -18.731 -14.381 0.241 1.00 93.38 178 ARG A O 1
ATOM 1400 N N . PHE A 1 179 ? -16.971 -15.565 -0.503 1.00 96.25 179 PHE A N 1
ATOM 1401 C CA . PHE A 1 179 ? -17.067 -15.095 -1.871 1.00 96.25 179 PHE A CA 1
ATOM 1402 C C . PHE A 1 179 ? -18.446 -15.412 -2.458 1.00 96.25 179 PHE A C 1
ATOM 1404 O O . PHE A 1 179 ? -19.019 -16.482 -2.258 1.00 96.25 179 PHE A O 1
ATOM 1411 N N . ASN A 1 180 ? -19.001 -14.431 -3.162 1.00 97.00 180 ASN A N 1
ATOM 1412 C CA . ASN A 1 180 ? -20.302 -14.539 -3.795 1.00 97.00 180 ASN A CA 1
ATOM 1413 C C . ASN A 1 180 ? -20.299 -13.679 -5.058 1.00 97.00 180 ASN A C 1
ATOM 1415 O O . ASN A 1 180 ? -20.287 -12.449 -4.973 1.00 97.00 180 ASN A O 1
ATOM 1419 N N . MET A 1 181 ? -20.340 -14.333 -6.217 1.00 97.12 181 MET A N 1
ATOM 1420 C CA . MET A 1 181 ? -20.278 -13.654 -7.510 1.00 97.12 181 MET A CA 1
ATOM 1421 C C . MET A 1 181 ? -21.458 -12.697 -7.737 1.00 97.12 181 MET A C 1
ATOM 1423 O O . MET A 1 181 ? -21.265 -11.619 -8.285 1.00 97.12 181 MET A O 1
ATOM 1427 N N . HIS A 1 182 ? -22.664 -13.006 -7.251 1.00 97.25 182 HIS A N 1
ATOM 1428 C CA . HIS A 1 182 ? -23.806 -12.093 -7.388 1.00 97.25 182 HIS A CA 1
ATOM 1429 C C . HIS A 1 182 ? -23.589 -10.773 -6.640 1.00 97.25 182 HIS A C 1
ATOM 1431 O O . HIS A 1 182 ? -23.976 -9.713 -7.129 1.00 97.25 182 HIS A O 1
ATOM 1437 N N . ARG A 1 183 ? -22.924 -10.808 -5.476 1.00 95.81 183 ARG A N 1
ATOM 1438 C CA . ARG A 1 183 ? -22.536 -9.577 -4.767 1.00 95.81 183 ARG A CA 1
ATOM 1439 C C . ARG A 1 183 ? -21.473 -8.797 -5.534 1.00 95.81 183 ARG A C 1
ATOM 1441 O O . ARG A 1 183 ? -21.553 -7.576 -5.579 1.00 95.81 183 ARG A O 1
ATOM 1448 N N . VAL A 1 184 ? -20.510 -9.482 -6.149 1.00 97.25 184 VAL A N 1
ATOM 1449 C CA . VAL A 1 184 ? -19.503 -8.839 -7.010 1.00 97.25 184 VAL A CA 1
ATOM 1450 C C . VAL A 1 184 ? -20.180 -8.130 -8.185 1.00 97.25 184 VAL A C 1
ATOM 1452 O O . VAL A 1 184 ? -19.975 -6.935 -8.370 1.00 97.25 184 VAL A O 1
ATOM 1455 N N . GLN A 1 185 ? -21.061 -8.826 -8.905 1.00 96.56 185 GLN A N 1
ATOM 1456 C CA . GLN A 1 185 ? -21.828 -8.272 -10.027 1.00 96.56 185 GLN A CA 1
ATOM 1457 C C . GLN A 1 185 ? -22.681 -7.068 -9.614 1.00 96.56 185 GLN A C 1
ATOM 1459 O O . GLN A 1 185 ? -22.768 -6.090 -10.351 1.00 96.56 185 GLN A O 1
ATOM 1464 N N . HIS A 1 186 ? -23.276 -7.106 -8.419 1.00 94.75 186 HIS A N 1
ATOM 1465 C CA . HIS A 1 186 ? -23.993 -5.963 -7.863 1.00 94.75 186 HIS A CA 1
ATOM 1466 C C . HIS A 1 186 ? -23.077 -4.744 -7.673 1.00 94.75 186 HIS A C 1
ATOM 1468 O O . HIS A 1 186 ? -23.417 -3.649 -8.120 1.00 94.75 186 HIS A O 1
ATOM 1474 N N . TYR A 1 187 ? -21.899 -4.923 -7.064 1.00 95.62 187 TYR A N 1
ATOM 1475 C CA . TYR A 1 187 ? -20.965 -3.816 -6.829 1.00 95.62 187 TYR A CA 1
ATOM 1476 C C . TYR A 1 187 ? -20.280 -3.305 -8.100 1.00 95.62 187 TYR A C 1
ATOM 1478 O O . TYR A 1 187 ? -19.917 -2.135 -8.150 1.00 95.62 187 TYR A O 1
ATOM 1486 N N . GLN A 1 188 ? -20.177 -4.110 -9.162 1.00 94.19 188 GLN A N 1
ATOM 1487 C CA . GLN A 1 188 ? -19.728 -3.620 -10.474 1.00 94.19 188 GLN A CA 1
ATOM 1488 C C . GLN A 1 188 ? -20.639 -2.514 -11.036 1.00 94.19 188 GLN A C 1
ATOM 1490 O O . GLN A 1 188 ? -20.181 -1.706 -11.842 1.00 94.19 188 GLN A O 1
ATOM 1495 N N . GLN A 1 189 ? -21.901 -2.455 -10.591 1.00 90.06 189 GLN A N 1
ATOM 1496 C CA . GLN A 1 189 ? -22.872 -1.418 -10.956 1.00 90.06 189 GLN A CA 1
ATOM 1497 C C . GLN A 1 189 ? -22.902 -0.235 -9.965 1.00 90.06 189 GLN A C 1
ATOM 1499 O O . GLN A 1 189 ? -23.680 0.699 -10.154 1.00 90.06 189 GLN A O 1
ATOM 1504 N N . GLN A 1 190 ? -22.093 -0.256 -8.896 1.00 85.12 190 GLN A N 1
ATOM 1505 C CA . GLN A 1 190 ? -22.104 0.745 -7.822 1.00 85.12 190 GLN A CA 1
ATOM 1506 C C . GLN A 1 190 ? -20.697 1.264 -7.506 1.00 85.12 190 GLN A C 1
ATOM 1508 O O . GLN A 1 190 ? -20.027 0.778 -6.598 1.00 85.12 190 GLN A O 1
ATOM 1513 N N . ASP A 1 191 ? -20.265 2.314 -8.205 1.00 77.56 191 ASP A N 1
ATOM 1514 C CA . ASP A 1 191 ? -18.898 2.840 -8.049 1.00 77.56 191 ASP A CA 1
ATOM 1515 C C . ASP A 1 191 ? -18.707 3.815 -6.870 1.00 77.56 191 ASP A C 1
ATOM 1517 O O . ASP A 1 191 ? -17.597 4.215 -6.515 1.00 77.56 191 ASP A O 1
ATOM 1521 N N . SER A 1 192 ? -19.807 4.235 -6.247 1.00 86.81 192 SER A N 1
ATOM 1522 C CA . SER A 1 192 ? -19.789 5.247 -5.190 1.00 86.81 192 SER A CA 1
ATOM 1523 C C . SER A 1 192 ? -19.592 4.671 -3.791 1.00 86.81 192 SER A C 1
ATOM 1525 O O . SER A 1 192 ? -19.337 5.437 -2.868 1.00 86.81 192 SER A O 1
ATOM 1527 N N . CYS A 1 193 ? -19.684 3.355 -3.594 1.00 90.94 193 CYS A N 1
ATOM 1528 C CA . CYS A 1 193 ? -19.473 2.756 -2.275 1.00 90.94 193 CYS A CA 1
ATOM 1529 C C . CYS A 1 193 ? -17.992 2.803 -1.873 1.00 90.94 193 CYS A C 1
ATOM 1531 O O . CYS A 1 193 ? -17.099 2.807 -2.722 1.00 90.94 193 CYS A O 1
ATOM 1533 N N . ARG A 1 194 ? -17.719 2.794 -0.565 1.00 95.06 194 ARG A N 1
ATOM 1534 C CA . ARG A 1 194 ? -16.355 2.665 -0.035 1.00 95.06 194 ARG A CA 1
ATOM 1535 C C . ARG A 1 194 ? -16.144 1.320 0.632 1.00 95.06 194 ARG A C 1
ATOM 1537 O O . ARG A 1 194 ? -17.020 0.820 1.338 1.00 95.06 194 ARG A O 1
ATOM 1544 N N . ALA A 1 195 ? -14.980 0.735 0.400 1.00 97.44 195 ALA A N 1
ATOM 1545 C CA . ALA A 1 195 ? -14.436 -0.297 1.269 1.00 97.44 195 ALA A CA 1
ATOM 1546 C C . ALA A 1 195 ? -13.875 0.328 2.560 1.00 97.44 195 ALA A C 1
ATOM 1548 O O . ALA A 1 195 ? -13.769 1.551 2.667 1.00 97.44 195 ALA A O 1
ATOM 1549 N N . VAL A 1 196 ? -13.502 -0.499 3.538 1.00 98.12 196 VAL A N 1
ATOM 1550 C CA . VAL A 1 196 ? -12.834 -0.049 4.770 1.00 98.12 196 VAL A CA 1
ATOM 1551 C C . VAL A 1 196 ? -11.613 -0.918 5.012 1.00 98.12 196 VAL A C 1
ATOM 1553 O O . VAL A 1 196 ? -11.735 -2.141 5.026 1.00 98.12 196 VAL A O 1
ATOM 1556 N N . ALA A 1 197 ? -10.451 -0.311 5.237 1.00 98.50 197 ALA A N 1
ATOM 1557 C CA . ALA A 1 197 ? -9.210 -1.042 5.468 1.00 98.50 197 ALA A CA 1
ATOM 1558 C C . ALA A 1 197 ? -8.388 -0.449 6.618 1.00 98.50 197 ALA A C 1
ATOM 1560 O O . ALA A 1 197 ? -8.538 0.718 6.977 1.00 98.50 197 ALA A O 1
ATOM 1561 N N . TYR A 1 198 ? -7.519 -1.273 7.195 1.00 98.31 198 TYR A N 1
ATOM 1562 C CA . TYR A 1 198 ? -6.523 -0.876 8.184 1.00 98.31 198 TYR A CA 1
ATOM 1563 C C . TYR A 1 198 ? -5.138 -0.905 7.540 1.00 98.31 198 TYR A C 1
ATOM 1565 O O . TYR A 1 198 ? -4.737 -1.946 7.025 1.00 98.31 198 TYR A O 1
ATOM 1573 N N . TYR A 1 199 ? -4.419 0.213 7.569 1.00 97.81 199 TYR A N 1
ATOM 1574 C CA . TYR A 1 199 ? -3.077 0.327 7.004 1.00 97.81 199 TYR A CA 1
ATOM 1575 C C . TYR A 1 199 ? -2.006 -0.135 7.992 1.00 97.81 199 TYR A C 1
ATOM 1577 O O . TYR A 1 199 ? -1.968 0.336 9.129 1.00 97.81 199 TYR A O 1
ATOM 1585 N N . HIS A 1 200 ? -1.111 -1.005 7.527 1.00 94.50 200 HIS A N 1
ATOM 1586 C CA . HIS A 1 200 ? 0.067 -1.443 8.270 1.00 94.50 200 HIS A CA 1
ATOM 1587 C C . HIS A 1 200 ? 1.196 -0.425 8.062 1.00 94.50 200 HIS A C 1
ATOM 1589 O O . HIS A 1 200 ? 1.872 -0.431 7.029 1.00 94.50 200 HIS A O 1
ATOM 1595 N N . CYS A 1 201 ? 1.364 0.499 9.013 1.00 83.88 201 CYS A N 1
ATOM 1596 C CA . CYS A 1 201 ? 2.326 1.598 8.897 1.00 83.88 201 CYS A CA 1
ATOM 1597 C C . CYS A 1 201 ? 3.753 1.088 8.636 1.00 83.88 201 CYS A C 1
ATOM 1599 O O . CYS A 1 201 ? 4.243 0.217 9.346 1.00 83.88 201 CYS A O 1
ATOM 1601 N N . GLY A 1 202 ? 4.431 1.684 7.651 1.00 85.44 202 GLY A N 1
ATOM 1602 C CA . GLY A 1 202 ? 5.778 1.274 7.236 1.00 85.44 202 GLY A CA 1
ATOM 1603 C C . GLY A 1 202 ? 5.796 0.245 6.102 1.00 85.44 202 GLY A C 1
ATOM 1604 O O . GLY A 1 202 ? 6.871 -0.083 5.621 1.00 85.44 202 GLY A O 1
ATOM 1605 N N . SER A 1 203 ? 4.629 -0.205 5.635 1.00 92.56 203 SER A N 1
ATOM 1606 C CA . SER A 1 203 ? 4.476 -1.087 4.473 1.00 92.56 203 SER A CA 1
ATOM 1607 C C . SER A 1 203 ? 3.680 -0.411 3.348 1.00 92.56 203 SER A C 1
ATOM 1609 O O . SER A 1 203 ? 3.328 0.758 3.434 1.00 92.56 203 SER A O 1
ATOM 1611 N N . TYR A 1 204 ? 3.325 -1.151 2.305 1.00 96.06 204 TYR A N 1
ATOM 1612 C CA . TYR A 1 204 ? 2.349 -0.745 1.293 1.00 96.06 204 TYR A CA 1
ATOM 1613 C C . TYR A 1 204 ? 0.975 -1.406 1.482 1.00 96.06 204 TYR A C 1
ATOM 1615 O O . TYR A 1 204 ? 0.061 -1.203 0.677 1.00 96.06 204 TYR A O 1
ATOM 1623 N N . LEU A 1 205 ? 0.815 -2.209 2.537 1.00 97.62 205 LEU A N 1
ATOM 1624 C CA . LEU A 1 205 ? -0.278 -3.162 2.698 1.00 97.62 205 LEU A CA 1
ATOM 1625 C C . LEU A 1 205 ? -1.365 -2.646 3.635 1.00 97.62 205 LEU A C 1
ATOM 1627 O O . LEU A 1 205 ? -1.109 -2.041 4.678 1.00 97.62 205 LEU A O 1
ATOM 1631 N N . CYS A 1 206 ? -2.607 -2.961 3.287 1.00 98.44 206 CYS A N 1
ATOM 1632 C CA . CYS A 1 206 ? -3.778 -2.709 4.107 1.00 98.44 206 CYS A CA 1
ATOM 1633 C C . CYS A 1 206 ? -4.585 -3.992 4.294 1.00 98.44 206 CYS A C 1
ATOM 1635 O O . CYS A 1 206 ? -4.961 -4.641 3.322 1.00 98.44 206 CYS A O 1
ATOM 1637 N N . THR A 1 207 ? -4.953 -4.329 5.527 1.00 98.19 207 THR A N 1
ATOM 1638 C CA . THR A 1 207 ? -5.944 -5.384 5.760 1.00 98.19 207 THR A CA 1
ATOM 1639 C C . THR A 1 207 ? -7.347 -4.837 5.517 1.00 98.19 207 THR A C 1
ATOM 1641 O O . THR A 1 207 ? -7.813 -3.941 6.224 1.00 98.19 207 THR A O 1
ATOM 1644 N N . LEU A 1 208 ? -8.048 -5.398 4.536 1.00 97.88 208 LEU A N 1
ATOM 1645 C CA . LEU A 1 208 ? -9.424 -5.053 4.197 1.00 97.88 208 LEU A CA 1
ATOM 1646 C C . LEU A 1 208 ? -10.369 -5.549 5.293 1.00 97.88 208 LEU A C 1
ATOM 1648 O O . LEU A 1 208 ? -10.452 -6.755 5.503 1.00 97.88 208 LEU A O 1
ATOM 1652 N N . LEU A 1 209 ? -11.077 -4.653 5.981 1.00 96.56 209 LEU A N 1
ATOM 1653 C CA . LEU A 1 209 ? -12.020 -4.959 7.068 1.00 96.56 209 LEU A CA 1
ATOM 1654 C C . LEU A 1 209 ? -13.467 -5.108 6.575 1.00 96.56 209 LEU A C 1
ATOM 1656 O O . LEU A 1 209 ? -14.229 -5.895 7.128 1.00 96.56 209 LEU A O 1
ATOM 1660 N N . ASP A 1 210 ? -13.834 -4.356 5.537 1.00 95.25 210 ASP A N 1
ATOM 1661 C CA . ASP A 1 210 ? -15.093 -4.485 4.797 1.00 95.25 210 ASP A CA 1
ATOM 1662 C C . ASP A 1 210 ? -14.849 -4.204 3.312 1.00 95.25 210 ASP A C 1
ATOM 1664 O O . ASP A 1 210 ? -14.034 -3.351 2.956 1.00 95.25 210 ASP A O 1
ATOM 1668 N N . GLY A 1 211 ? -15.610 -4.878 2.447 1.00 95.88 211 GLY A N 1
ATOM 1669 C CA . GLY A 1 211 ? -15.621 -4.596 1.016 1.00 95.88 211 GLY A CA 1
ATOM 1670 C C . GLY A 1 211 ? -14.880 -5.603 0.141 1.00 95.88 211 GLY A C 1
ATOM 1671 O O . GLY A 1 211 ? -14.535 -5.251 -0.980 1.00 95.88 211 GLY A O 1
ATOM 1672 N N . HIS A 1 212 ? -14.673 -6.852 0.572 1.00 97.12 212 HIS A N 1
ATOM 1673 C CA . HIS A 1 212 ? -14.022 -7.894 -0.246 1.00 97.12 212 HIS A CA 1
ATOM 1674 C C . HIS A 1 212 ? -14.682 -8.083 -1.619 1.00 97.12 212 HIS A C 1
ATOM 1676 O O . HIS A 1 212 ? -13.997 -8.128 -2.641 1.00 97.12 212 HIS A O 1
ATOM 1682 N N . HIS A 1 213 ? -16.017 -8.093 -1.687 1.00 97.19 213 HIS A N 1
ATOM 1683 C CA . HIS A 1 213 ? -16.735 -8.142 -2.970 1.00 97.19 213 HIS A CA 1
ATOM 1684 C C . HIS A 1 213 ? -16.617 -6.836 -3.775 1.00 97.19 213 HIS A C 1
ATOM 1686 O O . HIS A 1 213 ? -16.600 -6.906 -4.999 1.00 97.19 213 HIS A O 1
ATOM 1692 N N . LYS A 1 214 ? -16.491 -5.669 -3.121 1.00 97.38 214 LYS A N 1
ATOM 1693 C CA . LYS A 1 214 ? -16.257 -4.366 -3.784 1.00 97.38 214 LYS A CA 1
ATOM 1694 C C . LYS A 1 214 ? -14.862 -4.330 -4.419 1.00 97.38 214 LYS A C 1
ATOM 1696 O O . LYS A 1 214 ? -14.721 -3.955 -5.576 1.00 97.38 214 LYS A O 1
ATOM 1701 N N . ALA A 1 215 ? -13.848 -4.791 -3.684 1.00 98.06 215 ALA A N 1
ATOM 1702 C CA . ALA A 1 215 ? -12.476 -4.919 -4.166 1.00 98.06 215 ALA A CA 1
ATOM 1703 C C . ALA A 1 215 ? -12.382 -5.910 -5.333 1.00 98.06 215 ALA A C 1
ATOM 1705 O O . ALA A 1 215 ? -11.754 -5.611 -6.341 1.00 98.06 215 ALA A O 1
ATOM 1706 N N . THR A 1 216 ? -13.082 -7.046 -5.248 1.00 98.31 216 THR A N 1
ATOM 1707 C CA . THR A 1 216 ? -13.141 -8.011 -6.359 1.00 98.31 216 THR A CA 1
ATOM 1708 C C . THR A 1 216 ? -13.859 -7.434 -7.585 1.00 98.31 216 THR A C 1
ATOM 1710 O O . THR A 1 216 ? -13.420 -7.643 -8.711 1.00 98.31 216 THR A O 1
ATOM 1713 N N . ALA A 1 217 ? -14.937 -6.667 -7.387 1.00 97.81 217 ALA A N 1
ATOM 1714 C CA . ALA A 1 217 ? -15.633 -5.980 -8.475 1.00 97.81 217 ALA A CA 1
ATOM 1715 C C . ALA A 1 217 ? -14.729 -4.962 -9.185 1.00 97.81 217 ALA A C 1
ATOM 1717 O O . ALA A 1 217 ? -14.724 -4.913 -10.413 1.00 97.81 217 ALA A O 1
ATOM 1718 N N . ALA A 1 218 ? -13.944 -4.196 -8.421 1.00 97.62 218 ALA A N 1
ATOM 1719 C CA . ALA A 1 218 ? -12.959 -3.261 -8.954 1.00 97.62 218 ALA A CA 1
ATOM 1720 C C . ALA A 1 218 ? -11.818 -3.979 -9.699 1.00 97.62 218 ALA A C 1
ATOM 1722 O O . ALA A 1 218 ? -11.446 -3.546 -10.787 1.00 97.62 218 ALA A O 1
ATOM 1723 N N . ALA A 1 219 ? -11.340 -5.114 -9.171 1.00 97.62 219 ALA A N 1
ATOM 1724 C CA . ALA A 1 219 ? -10.315 -5.949 -9.805 1.00 97.62 219 ALA A CA 1
ATOM 1725 C C . ALA A 1 219 ? -10.740 -6.413 -11.204 1.00 97.62 219 ALA A C 1
ATOM 1727 O O . ALA A 1 219 ? -10.015 -6.223 -12.176 1.00 97.62 219 ALA A O 1
ATOM 1728 N N . LEU A 1 220 ? -11.964 -6.940 -11.320 1.00 97.56 220 LEU A N 1
ATOM 1729 C CA . LEU A 1 220 ? -12.550 -7.371 -12.596 1.00 97.56 220 LEU A CA 1
ATOM 1730 C C . LEU A 1 220 ? -12.811 -6.211 -13.572 1.00 97.56 220 LEU A C 1
ATOM 1732 O O . LEU A 1 220 ? -13.055 -6.443 -14.750 1.00 97.56 220 LEU A O 1
ATOM 1736 N N . GLN A 1 221 ? -12.806 -4.969 -13.086 1.00 96.69 221 GLN A N 1
ATOM 1737 C CA . GLN A 1 221 ? -12.928 -3.754 -13.895 1.00 96.69 221 GLN A CA 1
ATOM 1738 C C . GLN A 1 221 ? -11.572 -3.074 -14.139 1.00 96.69 221 GLN A C 1
ATOM 1740 O O . GLN A 1 221 ? -11.555 -1.952 -14.641 1.00 96.69 221 GLN A O 1
ATOM 1745 N N . ALA A 1 222 ? -10.457 -3.721 -13.771 1.00 96.94 222 ALA A N 1
ATOM 1746 C CA . ALA A 1 222 ? -9.098 -3.193 -13.896 1.00 96.94 222 ALA A CA 1
ATOM 1747 C C . ALA A 1 222 ? -8.932 -1.783 -13.296 1.00 96.94 222 ALA A C 1
ATOM 1749 O O . ALA A 1 222 ? -8.218 -0.937 -13.834 1.00 96.94 222 ALA A O 1
ATOM 1750 N N . LYS A 1 223 ? -9.618 -1.504 -12.179 1.00 96.00 223 LYS A N 1
ATOM 1751 C CA . LYS A 1 223 ? -9.580 -0.197 -11.513 1.00 96.00 223 LYS A CA 1
ATOM 1752 C C . LYS A 1 223 ? -9.269 -0.317 -10.022 1.00 96.00 223 LYS A C 1
ATOM 1754 O O . LYS A 1 223 ? -9.530 -1.362 -9.425 1.00 96.00 223 LYS A O 1
ATOM 1759 N N . PRO A 1 224 ? -8.720 0.725 -9.386 1.00 97.06 224 PRO A N 1
ATOM 1760 C CA . PRO A 1 224 ? -8.565 0.742 -7.936 1.00 97.06 224 PRO A CA 1
ATOM 1761 C C . PRO A 1 224 ? -9.922 0.697 -7.220 1.00 97.06 224 PRO A C 1
ATOM 1763 O O . PRO A 1 224 ? -10.932 1.174 -7.742 1.00 97.06 224 PRO A O 1
ATOM 1766 N N . VAL A 1 225 ? -9.947 0.179 -5.993 1.00 97.50 225 VAL A N 1
ATOM 1767 C CA . VAL A 1 225 ? -11.112 0.247 -5.107 1.00 97.50 225 VAL A CA 1
ATOM 1768 C C . VAL A 1 225 ? -11.014 1.460 -4.187 1.00 97.50 225 VAL A C 1
ATOM 1770 O O . VAL A 1 225 ? -10.053 1.630 -3.433 1.00 97.50 225 VAL A O 1
ATOM 1773 N N . ASN A 1 226 ? -12.045 2.302 -4.220 1.00 97.31 226 ASN A N 1
ATOM 1774 C CA . ASN A 1 226 ? -12.159 3.431 -3.305 1.00 97.31 226 ASN A CA 1
ATOM 1775 C C . ASN A 1 226 ? -12.381 2.931 -1.866 1.00 97.31 226 ASN A C 1
ATOM 1777 O O . ASN A 1 226 ? -13.322 2.177 -1.591 1.00 97.31 226 ASN A O 1
ATOM 1781 N N . THR A 1 227 ? -11.532 3.365 -0.939 1.00 98.25 227 THR A N 1
ATOM 1782 C CA . THR A 1 227 ? -11.395 2.772 0.394 1.00 98.25 227 THR A CA 1
ATOM 1783 C C . THR A 1 227 ? -11.196 3.835 1.467 1.00 98.25 227 THR A C 1
ATOM 1785 O O . THR A 1 227 ? -10.358 4.721 1.346 1.00 98.25 227 THR A O 1
ATOM 1788 N N . LEU A 1 228 ? -11.933 3.696 2.567 1.00 98.31 228 LEU A N 1
ATOM 1789 C CA . LEU A 1 228 ? -11.700 4.429 3.803 1.00 98.31 228 LEU A CA 1
ATOM 1790 C C . LEU A 1 228 ? -10.605 3.717 4.605 1.00 98.31 228 LEU A C 1
ATOM 1792 O O . LEU A 1 228 ? -10.824 2.625 5.136 1.00 98.31 228 LEU A O 1
ATOM 1796 N N . VAL A 1 229 ? -9.424 4.321 4.674 1.00 98.56 229 VAL A N 1
ATOM 1797 C CA . VAL A 1 229 ? -8.229 3.739 5.289 1.00 98.56 229 VAL A CA 1
ATOM 1798 C C . VAL A 1 229 ? -8.027 4.300 6.689 1.00 98.56 229 VAL A C 1
ATOM 1800 O O . VAL A 1 229 ? -7.914 5.509 6.876 1.00 98.56 229 VAL A O 1
ATOM 1803 N N . ILE A 1 230 ? -7.972 3.410 7.677 1.00 98.50 230 ILE A N 1
ATOM 1804 C CA . ILE A 1 230 ? -7.615 3.717 9.063 1.00 98.50 230 ILE A CA 1
ATOM 1805 C C . ILE A 1 230 ? -6.107 3.524 9.216 1.00 98.50 230 ILE A C 1
ATOM 1807 O O . ILE A 1 230 ? -5.601 2.442 8.925 1.00 98.50 230 ILE A O 1
ATOM 1811 N N . SER A 1 231 ? -5.395 4.529 9.721 1.00 96.25 231 SER A N 1
ATOM 1812 C CA . SER A 1 231 ? -3.960 4.426 9.999 1.00 96.25 231 SER A CA 1
ATOM 1813 C C . SER A 1 231 ? -3.571 5.078 11.320 1.00 96.25 231 SER A C 1
ATOM 1815 O O . SER A 1 231 ? -4.186 6.052 11.754 1.00 96.25 231 SER A O 1
ATOM 1817 N N . GLY A 1 232 ? -2.510 4.575 11.951 1.00 93.06 232 GLY A N 1
ATOM 1818 C CA . GLY A 1 232 ? -1.789 5.321 12.984 1.00 93.06 232 GLY A CA 1
ATOM 1819 C C . GLY A 1 232 ? -0.926 6.443 12.383 1.00 93.06 232 GLY A C 1
ATOM 1820 O O . GLY A 1 232 ? -0.939 6.655 11.164 1.00 93.06 232 GLY A O 1
ATOM 1821 N N . PRO A 1 233 ? -0.159 7.171 13.214 1.00 91.06 233 PRO A N 1
ATOM 1822 C CA . PRO A 1 233 ? 0.917 8.019 12.714 1.00 91.06 233 PRO A CA 1
ATOM 1823 C C . PRO A 1 233 ? 1.976 7.150 12.021 1.00 91.06 233 PRO A C 1
ATOM 1825 O O . PRO A 1 233 ? 2.348 6.095 12.529 1.00 91.06 233 PRO A O 1
ATOM 1828 N N . GLN A 1 234 ? 2.463 7.599 10.868 1.00 88.00 234 GLN A N 1
ATOM 1829 C CA . GLN A 1 234 ? 3.506 6.918 10.096 1.00 88.00 234 GLN A CA 1
ATOM 1830 C C . GLN A 1 234 ? 4.882 7.077 10.744 1.00 88.00 234 GLN A C 1
ATOM 1832 O O . GLN A 1 234 ? 5.698 6.163 10.711 1.00 88.00 234 GLN A O 1
ATOM 1837 N N . SER A 1 235 ? 5.147 8.238 11.345 1.00 85.31 235 SER A N 1
ATOM 1838 C CA . SER A 1 235 ? 6.392 8.496 12.066 1.00 85.31 235 SER A CA 1
ATOM 1839 C C . SER A 1 235 ? 6.235 9.623 13.086 1.00 85.31 235 SER A C 1
ATOM 1841 O O . SER A 1 235 ? 5.262 10.387 13.077 1.00 85.31 235 SER A O 1
ATOM 1843 N N . ILE A 1 236 ? 7.212 9.722 13.988 1.00 86.62 236 ILE A N 1
ATOM 1844 C CA . ILE A 1 236 ? 7.432 10.900 14.829 1.00 86.62 236 ILE A CA 1
ATOM 1845 C C . ILE A 1 236 ? 8.688 11.579 14.301 1.00 86.62 236 ILE A C 1
ATOM 1847 O O . ILE A 1 236 ? 9.754 10.966 14.278 1.00 86.62 236 ILE A O 1
ATOM 1851 N N . VAL A 1 237 ? 8.571 12.838 13.888 1.00 85.88 237 VAL A N 1
ATOM 1852 C CA . VAL A 1 237 ? 9.693 13.574 13.300 1.00 85.88 237 VAL A CA 1
ATOM 1853 C C . VAL A 1 237 ? 10.302 14.517 14.335 1.00 85.88 237 VAL A C 1
ATOM 1855 O O . VAL A 1 237 ? 9.591 15.248 15.034 1.00 85.88 237 VAL A O 1
ATOM 1858 N N . TYR A 1 238 ? 11.636 14.502 14.413 1.00 86.81 238 TYR A N 1
ATOM 1859 C CA . TYR A 1 238 ? 12.456 15.272 15.355 1.00 86.81 238 TYR A CA 1
ATOM 1860 C C . TYR A 1 238 ? 13.351 16.271 14.601 1.00 86.81 238 TYR A C 1
ATOM 1862 O O . TYR A 1 238 ? 14.558 16.065 14.494 1.00 86.81 238 TYR A O 1
ATOM 1870 N N . PRO A 1 239 ? 12.779 17.337 14.022 1.00 82.56 239 PRO A N 1
ATOM 1871 C CA . PRO A 1 239 ? 13.572 18.355 13.339 1.00 82.56 239 PRO A CA 1
ATOM 1872 C C . PRO A 1 239 ? 14.449 19.137 14.335 1.00 82.56 239 PRO A C 1
ATOM 1874 O O . PRO A 1 239 ? 14.008 19.442 15.440 1.00 82.56 239 PRO A O 1
ATOM 1877 N N . HIS A 1 240 ? 15.673 19.488 13.924 1.00 78.25 240 HIS A N 1
ATOM 1878 C CA . HIS A 1 240 ? 16.711 20.065 14.795 1.00 78.25 240 HIS A CA 1
ATOM 1879 C C . HIS A 1 240 ? 16.283 21.384 15.477 1.00 78.25 240 HIS A C 1
ATOM 1881 O O . HIS A 1 240 ? 16.552 21.575 16.659 1.00 78.25 240 HIS A O 1
ATOM 1887 N N . ASP A 1 241 ? 15.526 22.232 14.766 1.00 81.69 241 ASP A N 1
ATOM 1888 C CA . ASP A 1 241 ? 15.103 23.568 15.231 1.00 81.69 241 ASP A CA 1
ATOM 1889 C C . ASP A 1 241 ? 13.581 23.797 15.149 1.00 81.69 241 ASP A C 1
ATOM 1891 O O . ASP A 1 241 ? 13.100 24.933 15.117 1.00 81.69 241 ASP A O 1
ATOM 1895 N N . LYS A 1 242 ? 12.783 22.725 15.065 1.00 78.00 242 LYS A N 1
ATOM 1896 C CA . LYS A 1 242 ? 11.314 22.823 15.002 1.00 78.00 242 LYS A CA 1
ATOM 1897 C C . LYS A 1 242 ? 10.659 21.916 16.050 1.00 78.00 242 LYS A C 1
ATOM 1899 O O . LYS A 1 242 ? 11.270 20.953 16.510 1.00 78.00 242 LYS A O 1
ATOM 1904 N N . PRO A 1 243 ? 9.404 22.196 16.447 1.00 81.00 243 PRO A N 1
ATOM 1905 C CA . PRO A 1 243 ? 8.664 21.301 17.326 1.00 81.00 243 PRO A CA 1
ATOM 1906 C C . PRO A 1 243 ? 8.511 19.906 16.716 1.00 81.00 243 PRO A C 1
ATOM 1908 O O . PRO A 1 243 ? 8.348 19.763 15.503 1.00 81.00 243 PRO A O 1
ATOM 1911 N N . LYS A 1 244 ? 8.500 18.891 17.582 1.00 88.25 244 LYS A N 1
ATOM 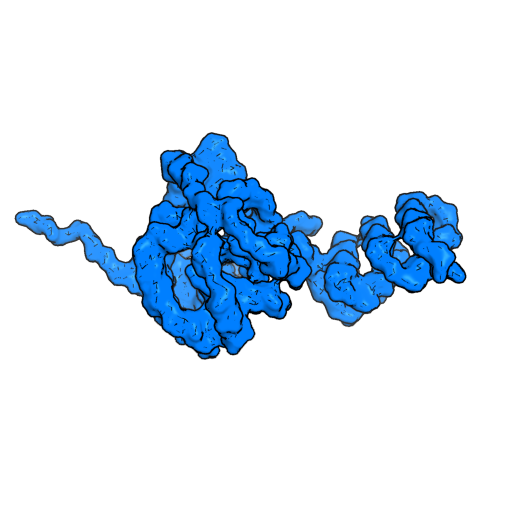1912 C CA . LYS A 1 244 ? 8.188 17.509 17.205 1.00 88.25 244 LYS A CA 1
ATOM 1913 C C . LYS A 1 244 ? 6.760 17.424 16.673 1.00 88.25 244 LYS A C 1
ATOM 1915 O O . LYS A 1 244 ? 5.864 18.127 17.160 1.00 88.25 244 LYS A O 1
ATOM 1920 N N . TYR A 1 245 ? 6.548 16.545 15.703 1.00 91.00 245 TYR A N 1
ATOM 1921 C CA . TYR A 1 245 ? 5.228 16.302 15.136 1.00 91.00 245 TYR A CA 1
ATOM 1922 C C . TYR A 1 245 ? 5.026 14.827 14.781 1.00 91.00 245 TYR A C 1
ATOM 1924 O O . TYR A 1 245 ? 5.979 14.119 14.452 1.00 91.00 245 TYR A O 1
ATOM 1932 N N . PHE A 1 246 ? 3.775 14.372 14.848 1.00 91.62 246 PHE A N 1
ATOM 1933 C CA . PHE A 1 246 ? 3.353 13.136 14.195 1.00 91.62 246 PHE A CA 1
ATOM 1934 C C . PHE A 1 246 ? 3.159 13.402 12.706 1.00 91.62 246 PHE A C 1
ATOM 1936 O O . PHE A 1 246 ? 2.487 14.371 12.340 1.00 91.62 246 PHE A O 1
ATOM 1943 N N . GLN A 1 247 ? 3.712 12.532 11.868 1.00 92.31 247 GLN A N 1
ATOM 1944 C CA . GLN A 1 247 ? 3.435 12.502 10.438 1.00 92.31 247 GLN A CA 1
ATOM 1945 C C . GLN A 1 247 ? 2.307 11.503 10.163 1.00 92.31 247 GLN A C 1
ATOM 1947 O O . GLN A 1 247 ? 2.398 10.338 10.543 1.00 92.31 247 GLN A O 1
ATOM 1952 N N . PHE A 1 248 ? 1.263 11.953 9.478 1.00 93.19 248 PHE A N 1
ATOM 1953 C CA . PHE A 1 248 ? 0.264 11.118 8.813 1.00 93.19 248 PHE A CA 1
ATOM 1954 C C . PHE A 1 248 ? 0.338 11.363 7.302 1.00 93.19 248 PHE A C 1
ATOM 1956 O O . PHE A 1 248 ? 0.946 12.341 6.872 1.00 93.19 248 PHE A O 1
ATOM 1963 N N . SER A 1 249 ? -0.319 10.539 6.483 1.00 89.31 249 SER A N 1
ATOM 1964 C CA . SER A 1 249 ? -0.258 10.693 5.019 1.00 89.31 249 SER A CA 1
ATOM 1965 C C . SER A 1 249 ? -0.741 12.067 4.533 1.00 89.31 249 SER A C 1
ATOM 1967 O O . SER A 1 249 ? -0.169 12.617 3.599 1.00 89.31 249 SER A O 1
ATOM 1969 N N . HIS A 1 250 ? -1.771 12.639 5.175 1.00 92.31 250 HIS A N 1
ATOM 1970 C CA . HIS A 1 250 ? -2.393 13.903 4.742 1.00 92.31 250 HIS A CA 1
ATOM 1971 C C . HIS A 1 250 ? -2.151 15.076 5.694 1.00 92.31 250 HIS A C 1
ATOM 1973 O O . HIS A 1 250 ? -2.476 16.216 5.366 1.00 92.31 250 HIS A O 1
ATOM 1979 N N . PHE A 1 251 ? -1.608 14.820 6.884 1.00 94.75 251 PHE A N 1
ATOM 1980 C CA . PHE A 1 251 ? -1.476 15.829 7.931 1.00 94.75 251 PHE A CA 1
ATOM 1981 C C . PHE A 1 251 ? -0.216 15.652 8.759 1.00 94.75 251 PHE A C 1
ATOM 1983 O O . PHE A 1 251 ? 0.268 14.547 8.981 1.00 94.75 251 PHE A O 1
ATOM 1990 N N . THR A 1 252 ? 0.231 16.760 9.338 1.00 94.25 252 THR A N 1
ATOM 1991 C CA . THR A 1 252 ? 1.125 16.752 10.492 1.00 94.25 252 THR A CA 1
ATOM 1992 C C . THR A 1 252 ? 0.364 17.198 11.736 1.00 94.25 252 THR A C 1
ATOM 1994 O O . THR A 1 252 ? -0.51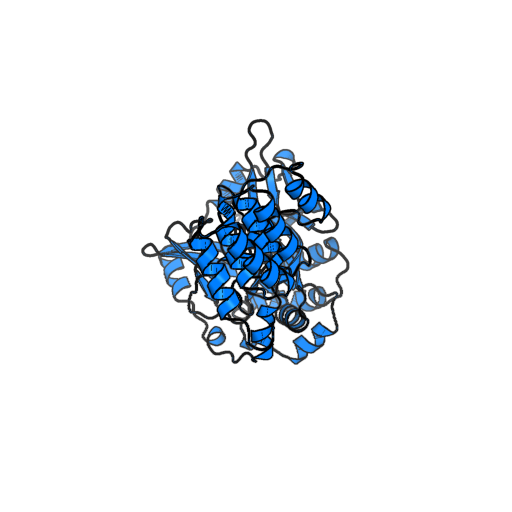3 18.069 11.669 1.00 94.25 252 THR A O 1
ATOM 1997 N N . LEU A 1 253 ? 0.678 16.599 12.883 1.00 93.00 253 LEU A N 1
ATOM 1998 C CA . LEU A 1 253 ? 0.119 16.981 14.180 1.00 93.00 253 LEU A CA 1
ATOM 1999 C C . LEU A 1 253 ? 1.255 17.374 15.123 1.00 93.00 253 LEU A C 1
ATOM 2001 O O . LEU A 1 253 ? 2.044 16.532 15.550 1.00 93.00 253 LEU A O 1
ATOM 2005 N N . THR A 1 254 ? 1.355 18.663 15.427 1.00 91.12 254 THR A N 1
ATOM 2006 C CA . THR A 1 254 ? 2.386 19.201 16.322 1.00 91.12 254 THR A CA 1
ATOM 2007 C C . THR A 1 254 ? 2.052 18.922 17.786 1.00 91.12 254 THR A C 1
ATOM 2009 O O . THR A 1 254 ? 0.904 18.651 18.139 1.00 91.12 254 THR A O 1
ATOM 2012 N N . GLU A 1 255 ? 3.040 19.050 18.676 1.00 85.75 255 GLU A N 1
ATOM 2013 C CA . GLU A 1 255 ? 2.834 18.834 20.118 1.00 85.75 255 GLU A CA 1
ATOM 2014 C C . GLU A 1 255 ? 1.701 19.681 20.719 1.00 85.75 255 GLU A C 1
ATOM 2016 O O . GLU A 1 255 ? 0.991 19.223 21.606 1.00 85.75 255 GLU A O 1
ATOM 2021 N N . LYS A 1 256 ? 1.512 20.911 20.224 1.00 87.75 256 LYS A N 1
ATOM 2022 C CA . LYS A 1 256 ? 0.485 21.841 20.726 1.00 87.75 256 LYS A CA 1
ATOM 2023 C C . LYS A 1 256 ? -0.937 21.417 20.360 1.00 87.75 256 LYS A C 1
ATOM 2025 O O . LYS A 1 256 ? -1.883 21.834 21.015 1.00 87.75 256 LYS A O 1
ATOM 2030 N N . GLU A 1 257 ? -1.075 20.628 19.302 1.00 91.56 257 GLU A N 1
ATOM 2031 C CA . GLU A 1 257 ? -2.355 20.136 18.785 1.00 91.56 257 GLU A CA 1
ATOM 2032 C C . GLU A 1 257 ? -2.696 18.748 19.355 1.00 91.56 257 GLU A C 1
ATOM 2034 O O . GLU A 1 257 ? -3.803 18.242 19.176 1.00 91.56 257 GLU A O 1
ATOM 2039 N N . CYS A 1 258 ? -1.742 18.123 20.049 1.00 90.69 258 CYS A N 1
ATOM 2040 C CA . CYS A 1 258 ? -1.881 16.819 20.674 1.00 90.69 258 CYS A CA 1
ATOM 2041 C C . CYS A 1 258 ? -2.640 16.913 22.010 1.00 90.69 258 CYS A C 1
ATOM 2043 O O . CYS A 1 258 ? -2.337 17.742 22.864 1.00 90.69 258 CYS A O 1
ATOM 2045 N N . ILE A 1 259 ? -3.582 15.994 22.238 1.00 90.69 259 ILE A N 1
ATOM 2046 C CA . ILE A 1 259 ? -4.306 15.845 23.514 1.00 90.69 259 ILE A CA 1
ATOM 2047 C C . ILE A 1 259 ? -3.391 15.292 24.621 1.00 90.69 259 ILE A C 1
ATOM 2049 O O . ILE A 1 259 ? -3.468 15.690 25.783 1.00 90.69 259 ILE A O 1
ATOM 2053 N N . THR A 1 260 ? -2.517 14.354 24.268 1.00 85.69 260 THR A N 1
ATOM 2054 C CA . THR A 1 260 ? -1.477 13.765 25.119 1.00 85.69 260 THR A CA 1
ATOM 2055 C C . THR A 1 260 ? -0.097 13.975 24.507 1.00 85.69 260 THR A C 1
ATOM 2057 O O . THR A 1 260 ? 0.067 13.795 23.300 1.00 85.69 260 THR A O 1
ATOM 2060 N N . SER A 1 261 ? 0.908 14.270 25.336 1.00 81.06 261 SER A N 1
ATOM 2061 C CA . SER A 1 261 ? 2.291 14.472 24.881 1.00 81.06 261 SER A CA 1
ATOM 2062 C C . SER A 1 261 ? 2.885 13.240 24.186 1.00 81.06 261 SER A C 1
ATOM 2064 O O . SER A 1 261 ? 2.496 12.105 24.473 1.00 81.06 261 SER A O 1
ATOM 2066 N N . PHE A 1 262 ? 3.897 13.453 23.335 1.00 79.94 262 PHE A N 1
ATOM 2067 C CA . PHE A 1 262 ? 4.624 12.377 22.642 1.00 79.94 262 PHE A CA 1
ATOM 2068 C C . PHE A 1 262 ? 5.180 11.322 23.599 1.00 79.94 262 PHE A C 1
ATOM 2070 O O . PHE A 1 262 ? 5.065 10.131 23.337 1.00 79.94 262 PHE A O 1
ATOM 2077 N N . LYS A 1 263 ? 5.742 11.749 24.739 1.00 76.06 263 LYS A N 1
ATOM 2078 C CA . LYS A 1 263 ? 6.271 10.835 25.762 1.00 76.06 263 LYS A CA 1
ATOM 2079 C C . LYS A 1 263 ? 5.177 9.924 26.315 1.00 76.06 263 LYS A C 1
ATOM 2081 O O . LYS A 1 263 ? 5.397 8.732 26.478 1.00 76.06 263 LYS A O 1
ATOM 2086 N N . ARG A 1 264 ? 3.999 10.487 26.593 1.00 76.19 264 ARG A N 1
ATOM 2087 C CA . ARG A 1 264 ? 2.866 9.727 27.121 1.00 76.19 264 ARG A CA 1
ATOM 2088 C C . ARG A 1 264 ? 2.285 8.784 26.067 1.00 76.19 264 ARG A C 1
ATOM 2090 O O . ARG A 1 264 ? 1.911 7.671 26.408 1.00 76.19 264 ARG A O 1
ATOM 2097 N N . PHE A 1 265 ? 2.240 9.212 24.808 1.00 77.12 265 PHE A N 1
ATOM 2098 C CA . PHE A 1 265 ? 1.862 8.352 23.688 1.00 77.12 265 PHE A CA 1
ATOM 2099 C C . PHE A 1 265 ? 2.833 7.174 23.524 1.00 77.12 265 PHE A C 1
ATOM 2101 O O . PHE A 1 265 ? 2.387 6.033 23.498 1.00 77.12 265 PHE A O 1
ATOM 2108 N N . ALA A 1 266 ? 4.147 7.431 23.516 1.00 72.25 266 ALA A N 1
ATOM 2109 C CA . ALA A 1 266 ? 5.169 6.386 23.439 1.00 72.25 266 ALA A CA 1
ATOM 2110 C C . ALA A 1 266 ? 5.035 5.376 24.590 1.00 72.25 266 ALA A C 1
ATOM 2112 O O . ALA A 1 266 ? 4.937 4.185 24.343 1.00 72.25 266 ALA A O 1
ATOM 2113 N N . GLN A 1 267 ? 4.878 5.851 25.829 1.00 68.31 267 GLN A N 1
ATOM 2114 C CA . GLN A 1 267 ? 4.665 4.987 26.999 1.00 68.31 267 GLN A CA 1
ATOM 2115 C C . GLN A 1 267 ? 3.366 4.168 26.937 1.00 68.31 267 GLN A C 1
ATOM 2117 O O . GLN A 1 267 ? 3.309 3.063 27.468 1.00 68.31 267 GLN A O 1
ATOM 2122 N N . HIS A 1 268 ? 2.303 4.703 26.328 1.00 66.25 268 HIS A N 1
ATOM 2123 C CA . HIS A 1 268 ? 1.061 3.954 26.125 1.00 66.25 268 HIS A CA 1
ATOM 2124 C C . HIS A 1 268 ? 1.199 2.883 25.036 1.00 66.25 268 HIS A C 1
ATOM 2126 O O . HIS A 1 268 ? 0.554 1.843 25.155 1.00 66.25 268 HIS A O 1
ATOM 2132 N N . ASN A 1 269 ? 2.058 3.111 24.039 1.00 61.72 269 ASN A N 1
ATOM 2133 C CA . ASN A 1 269 ? 2.362 2.147 22.981 1.00 61.72 269 ASN A CA 1
ATOM 2134 C C . ASN A 1 269 ? 3.471 1.149 23.361 1.00 61.72 269 ASN A C 1
ATOM 2136 O O . ASN A 1 269 ? 3.528 0.072 22.776 1.00 61.72 269 ASN A O 1
ATOM 2140 N N . ASP A 1 270 ? 4.293 1.448 24.376 1.00 54.25 270 ASP A N 1
ATOM 2141 C CA . ASP A 1 270 ? 5.337 0.561 24.930 1.00 54.25 270 ASP A CA 1
ATOM 2142 C C . ASP A 1 270 ? 4.770 -0.724 25.585 1.00 54.25 270 ASP A C 1
ATOM 2144 O O . ASP A 1 270 ? 5.509 -1.577 26.086 1.00 54.25 270 ASP A O 1
ATOM 2148 N N . HIS A 1 271 ? 3.447 -0.907 25.605 1.00 52.84 271 HIS A N 1
ATOM 2149 C CA . HIS A 1 271 ? 2.760 -2.073 26.160 1.00 52.84 271 HIS A CA 1
ATOM 2150 C C . HIS A 1 271 ? 1.772 -2.611 25.106 1.00 52.84 271 HIS A C 1
ATOM 2152 O O . HIS A 1 271 ? 0.836 -1.917 24.740 1.00 52.84 271 HIS A O 1
ATOM 2158 N N . LYS A 1 272 ? 1.842 -3.842 24.587 1.00 65.00 272 LYS A N 1
ATOM 2159 C CA . LYS A 1 272 ? 2.407 -5.104 25.081 1.00 65.00 272 LYS A CA 1
ATOM 2160 C C . LYS A 1 272 ? 2.897 -5.903 23.871 1.00 65.00 272 LYS A C 1
ATOM 2162 O O . LYS A 1 272 ? 2.088 -6.186 22.990 1.00 65.00 272 LYS A O 1
ATOM 2167 N N . ARG A 1 273 ? 4.163 -6.326 23.842 1.00 82.94 273 ARG A N 1
ATOM 2168 C CA . ARG A 1 273 ? 4.580 -7.408 22.933 1.00 82.94 273 ARG A CA 1
ATOM 2169 C C . ARG A 1 273 ? 3.775 -8.670 23.255 1.00 82.94 273 ARG A C 1
ATOM 2171 O O . ARG A 1 273 ? 3.305 -8.825 24.386 1.00 82.94 273 ARG A O 1
ATOM 2178 N N . MET A 1 274 ? 3.544 -9.528 22.266 1.00 90.19 274 MET A N 1
ATOM 2179 C CA . MET A 1 274 ? 3.021 -10.862 22.553 1.00 90.19 274 MET A CA 1
ATOM 2180 C C . MET A 1 274 ? 4.038 -11.602 23.420 1.00 90.19 274 MET A C 1
ATOM 2182 O O . MET A 1 274 ? 5.242 -11.467 23.197 1.00 90.19 274 MET A O 1
ATOM 2186 N N . THR A 1 275 ? 3.565 -12.342 24.420 1.00 90.56 275 THR A N 1
ATOM 2187 C CA . THR A 1 275 ? 4.418 -13.298 25.137 1.00 90.56 275 THR A CA 1
ATOM 2188 C C . THR A 1 275 ? 4.821 -14.437 24.200 1.00 90.56 27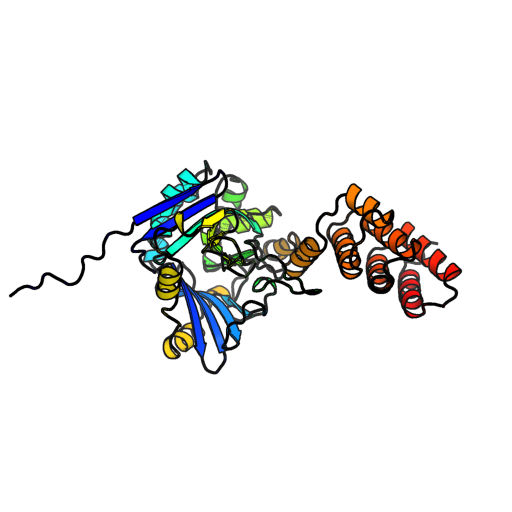5 THR A C 1
ATOM 2190 O O . THR A 1 275 ? 4.202 -14.634 23.152 1.00 90.56 275 THR A O 1
ATOM 2193 N N . ASP A 1 276 ? 5.828 -15.220 24.575 1.00 90.12 276 ASP A N 1
ATOM 2194 C CA . ASP A 1 276 ? 6.226 -16.414 23.823 1.00 90.12 276 ASP A CA 1
ATOM 2195 C C . ASP A 1 276 ? 5.053 -17.398 23.662 1.00 90.12 276 ASP A C 1
ATOM 2197 O O . ASP A 1 276 ? 4.826 -17.915 22.572 1.00 90.12 276 ASP A O 1
ATOM 2201 N N . GLU A 1 277 ? 4.254 -17.594 24.718 1.00 90.81 277 GLU A N 1
ATOM 2202 C CA . GLU A 1 277 ? 3.059 -18.451 24.709 1.00 90.81 277 GLU A CA 1
ATOM 2203 C C . GLU A 1 277 ? 1.962 -17.909 23.778 1.00 90.81 277 GLU A C 1
ATOM 2205 O O . GLU A 1 277 ? 1.386 -18.660 22.987 1.00 90.81 277 GLU A O 1
ATOM 2210 N N . GLU A 1 278 ? 1.696 -16.597 23.822 1.00 91.56 278 GLU A N 1
ATOM 2211 C CA . GLU A 1 278 ? 0.768 -15.943 22.892 1.00 91.56 278 GLU A CA 1
ATOM 2212 C C . GLU A 1 278 ? 1.271 -16.081 21.447 1.00 91.56 278 GLU A C 1
ATOM 2214 O O . GLU A 1 278 ? 0.500 -16.430 20.556 1.00 91.56 278 GLU A O 1
ATOM 2219 N N . THR A 1 279 ? 2.567 -15.863 21.213 1.00 92.12 279 THR A N 1
ATOM 2220 C CA . THR A 1 279 ? 3.185 -15.934 19.882 1.00 92.12 279 THR A CA 1
ATOM 2221 C C . THR A 1 279 ? 3.105 -17.351 19.319 1.00 92.12 279 THR A C 1
ATOM 2223 O O . THR A 1 279 ? 2.627 -17.539 18.202 1.00 92.12 279 THR A O 1
ATOM 2226 N N . GLN A 1 280 ? 3.488 -18.362 20.104 1.00 91.31 280 GLN A N 1
ATOM 2227 C CA . GLN A 1 280 ? 3.383 -19.772 19.725 1.00 91.31 280 GLN A CA 1
ATOM 2228 C C . GLN A 1 280 ? 1.933 -20.166 19.426 1.00 91.31 280 GLN A C 1
ATOM 2230 O O . GLN A 1 280 ? 1.661 -20.866 18.452 1.00 91.31 280 GLN A O 1
ATOM 2235 N N . THR A 1 281 ? 0.991 -19.684 20.239 1.00 91.19 281 THR A N 1
ATOM 2236 C CA . THR A 1 281 ? -0.438 -19.904 20.017 1.00 91.19 281 THR A CA 1
ATOM 2237 C C . THR A 1 281 ? -0.866 -19.345 18.662 1.00 91.19 281 THR A C 1
ATOM 2239 O O . THR A 1 281 ? -1.444 -20.082 17.869 1.00 91.19 281 THR A O 1
ATOM 2242 N N . VAL A 1 282 ? -0.530 -18.086 18.353 1.00 91.69 282 VAL A N 1
ATOM 2243 C CA . VAL A 1 282 ? -0.883 -17.422 17.084 1.00 91.69 282 VAL A CA 1
ATOM 2244 C C . VAL A 1 282 ? -0.215 -18.084 15.874 1.00 91.69 282 VAL A C 1
ATOM 2246 O O . VAL A 1 282 ? -0.851 -18.202 14.828 1.00 91.69 282 VAL A O 1
ATOM 2249 N N . LEU A 1 283 ? 1.019 -18.580 16.000 1.00 89.50 283 LEU A N 1
ATOM 2250 C CA . LEU A 1 283 ? 1.684 -19.339 14.930 1.00 89.50 283 LEU A CA 1
ATOM 2251 C C . LEU A 1 283 ? 0.887 -20.588 14.523 1.00 89.50 283 LEU A C 1
ATOM 2253 O O . LEU A 1 283 ? 0.828 -20.918 13.339 1.00 89.50 283 LEU A O 1
ATOM 2257 N N . ASN A 1 284 ? 0.218 -21.230 15.483 1.00 87.31 284 ASN A N 1
ATOM 2258 C CA . ASN A 1 284 ? -0.615 -22.408 15.243 1.00 87.31 284 ASN A CA 1
ATOM 2259 C C . ASN A 1 284 ? -2.024 -22.073 14.722 1.00 87.31 284 ASN A C 1
ATOM 2261 O O . ASN A 1 284 ? -2.764 -22.986 14.353 1.00 87.31 284 ASN A O 1
ATOM 2265 N N . PHE A 1 285 ? -2.426 -20.794 14.669 1.00 87.94 285 PHE A N 1
ATOM 2266 C CA . PHE A 1 285 ? -3.693 -20.417 14.042 1.00 87.94 285 PHE A CA 1
ATOM 2267 C C . PHE A 1 285 ? -3.601 -20.624 12.533 1.00 87.94 285 PHE A C 1
ATOM 2269 O O . PHE A 1 285 ? -2.917 -19.883 11.821 1.00 87.94 285 PHE A O 1
ATOM 2276 N N . GLN A 1 286 ? -4.348 -21.612 12.056 1.00 89.44 286 GLN A N 1
ATOM 2277 C CA . GLN A 1 286 ? -4.576 -21.877 10.646 1.00 89.44 286 GLN A CA 1
ATOM 2278 C C . GLN A 1 286 ? -6.071 -22.021 10.403 1.00 89.44 286 GLN A C 1
ATOM 2280 O O . GLN A 1 286 ? -6.801 -22.582 11.224 1.00 89.44 286 GLN A O 1
ATOM 2285 N N . ASN A 1 287 ? -6.530 -21.517 9.265 1.00 91.00 287 ASN A N 1
ATOM 2286 C CA . ASN A 1 287 ? -7.893 -21.736 8.814 1.00 91.00 287 ASN A CA 1
ATOM 2287 C C . ASN A 1 287 ? -7.862 -22.318 7.402 1.00 91.00 287 ASN A C 1
ATOM 2289 O O . ASN A 1 287 ? -7.594 -21.603 6.438 1.00 91.00 287 ASN A O 1
ATOM 2293 N N . ALA A 1 288 ? -8.169 -23.613 7.290 1.00 91.56 288 ALA A N 1
ATOM 2294 C CA . ALA A 1 288 ? -8.128 -24.365 6.033 1.00 91.56 288 ALA A CA 1
ATOM 2295 C C . ALA A 1 288 ? -9.033 -23.781 4.928 1.00 91.56 288 ALA A C 1
ATOM 2297 O O . ALA A 1 288 ? -8.843 -24.079 3.747 1.00 91.56 288 ALA A O 1
ATOM 2298 N N . ALA A 1 289 ? -9.989 -22.912 5.285 1.00 90.75 289 ALA A N 1
ATOM 2299 C CA . ALA A 1 289 ? -10.800 -22.170 4.321 1.00 90.75 289 ALA A CA 1
ATOM 2300 C C . ALA A 1 289 ? -9.978 -21.213 3.433 1.00 90.75 289 ALA A C 1
ATOM 2302 O O . ALA A 1 289 ? -10.484 -20.794 2.394 1.00 90.75 289 ALA A O 1
ATOM 2303 N N . PHE A 1 290 ? -8.746 -20.863 3.823 1.00 92.31 290 PHE A N 1
ATOM 2304 C CA . PHE A 1 290 ? -7.825 -20.067 3.005 1.00 92.31 290 PHE A CA 1
ATOM 2305 C C . PHE A 1 290 ? -6.977 -20.900 2.029 1.00 92.31 290 PHE A C 1
ATOM 2307 O O . PHE A 1 290 ? -6.521 -20.357 1.031 1.00 92.31 290 PHE A O 1
ATOM 2314 N N . ASP A 1 291 ? -6.778 -22.202 2.258 1.00 90.88 291 ASP A N 1
ATOM 2315 C CA . ASP A 1 291 ? -5.816 -22.990 1.462 1.00 90.88 291 ASP A CA 1
ATOM 2316 C C . ASP A 1 291 ? -6.415 -23.619 0.199 1.00 90.88 291 ASP A C 1
ATOM 2318 O O . ASP A 1 291 ? -5.690 -23.988 -0.719 1.00 90.88 291 ASP A O 1
ATOM 2322 N N . SER A 1 292 ? -7.737 -23.791 0.159 1.00 81.44 292 SER A N 1
ATOM 2323 C CA . SER A 1 292 ? -8.402 -24.690 -0.797 1.00 81.44 292 SER A CA 1
ATOM 2324 C C . SER A 1 292 ? -9.470 -24.015 -1.656 1.00 81.44 292 SER A C 1
ATOM 2326 O O . SER A 1 292 ? -10.253 -24.701 -2.313 1.00 81.44 292 SER A O 1
ATOM 2328 N N . TYR A 1 293 ? -9.535 -22.679 -1.659 1.00 92.19 293 TYR A N 1
ATOM 2329 C CA . TYR A 1 293 ? -10.569 -21.982 -2.416 1.00 92.19 293 TYR A CA 1
ATOM 2330 C C . TYR A 1 293 ? -10.255 -21.965 -3.924 1.00 92.19 293 TYR A C 1
ATOM 2332 O O . TYR A 1 293 ? -9.212 -21.436 -4.315 1.00 92.19 293 TYR A O 1
ATOM 2340 N N . PRO A 1 294 ? -11.143 -22.499 -4.785 1.00 94.00 294 PRO A N 1
ATOM 2341 C CA . PRO A 1 294 ? -10.906 -22.587 -6.221 1.00 94.00 294 PRO A CA 1
ATOM 2342 C C . PRO A 1 294 ? -11.268 -21.263 -6.907 1.00 94.00 294 PRO A C 1
ATOM 2344 O O . PRO A 1 294 ? -12.350 -21.115 -7.478 1.00 94.00 294 PRO A O 1
ATOM 2347 N N . TRP A 1 295 ? -10.378 -20.275 -6.818 1.00 95.88 295 TRP A N 1
ATOM 2348 C CA . TRP A 1 295 ? -10.515 -19.033 -7.581 1.00 95.88 295 TRP A CA 1
ATOM 2349 C C . TRP A 1 295 ? -10.527 -19.325 -9.085 1.00 95.88 295 TRP A C 1
ATOM 2351 O O . TRP A 1 295 ? -9.760 -20.159 -9.559 1.00 95.88 295 TRP A O 1
ATOM 2361 N N . SER A 1 296 ? -11.392 -18.641 -9.838 1.00 96.50 296 SER A N 1
ATOM 2362 C CA . SER A 1 296 ? -11.398 -18.750 -11.298 1.00 96.50 296 SER A CA 1
ATOM 2363 C C . SER A 1 296 ? -10.172 -18.068 -11.900 1.00 96.50 296 SER A C 1
ATOM 2365 O O . SER A 1 296 ? -9.720 -17.044 -11.380 1.00 96.50 296 SER A O 1
ATOM 2367 N N . ASP A 1 297 ? -9.703 -18.573 -13.041 1.00 97.00 297 ASP A N 1
ATOM 2368 C CA . ASP A 1 297 ? -8.557 -18.006 -13.763 1.00 97.00 297 ASP A CA 1
ATOM 2369 C C . ASP A 1 297 ? -8.759 -16.517 -14.074 1.00 97.00 297 ASP A C 1
ATOM 2371 O O . ASP A 1 297 ? -7.855 -15.719 -13.847 1.00 97.00 297 ASP A O 1
ATOM 2375 N N . ASP A 1 298 ? -9.978 -16.116 -14.455 1.00 96.62 298 ASP A N 1
ATOM 2376 C CA . ASP A 1 298 ? -10.326 -14.709 -14.696 1.00 96.62 298 ASP A CA 1
ATOM 2377 C C . ASP A 1 298 ? -10.081 -13.808 -13.473 1.00 96.62 298 ASP A C 1
ATOM 2379 O O . ASP A 1 298 ? -9.655 -12.668 -13.623 1.00 96.62 298 ASP A O 1
ATOM 2383 N N . ILE A 1 299 ? -10.340 -14.302 -12.253 1.00 97.62 299 ILE A N 1
ATOM 2384 C CA . ILE A 1 299 ? -10.115 -13.536 -11.016 1.00 97.62 299 ILE A CA 1
ATOM 2385 C C . ILE A 1 299 ? -8.622 -13.486 -10.707 1.00 97.62 299 ILE A C 1
ATOM 2387 O O . ILE A 1 299 ? -8.105 -12.427 -10.355 1.00 97.62 299 ILE A O 1
ATOM 2391 N N . LEU A 1 300 ? -7.921 -14.612 -10.847 1.00 97.25 300 LEU A N 1
ATOM 2392 C CA . LEU A 1 300 ? -6.482 -14.674 -10.601 1.00 97.25 300 LEU A CA 1
ATOM 2393 C C . LEU A 1 300 ? -5.705 -13.774 -11.568 1.00 97.25 300 LEU A C 1
ATOM 2395 O O . LEU A 1 300 ? -4.769 -13.103 -11.143 1.00 97.25 300 LEU A O 1
ATOM 2399 N N . ALA A 1 301 ? -6.138 -13.690 -12.827 1.00 97.44 301 ALA A N 1
ATOM 2400 C CA . ALA A 1 301 ? -5.527 -12.847 -13.850 1.00 97.44 301 ALA A CA 1
ATOM 2401 C C . ALA A 1 301 ? -5.677 -11.338 -13.583 1.00 97.44 301 ALA A C 1
ATOM 2403 O O . ALA A 1 301 ? -4.894 -10.551 -14.114 1.00 97.44 301 ALA A O 1
ATOM 2404 N N . THR A 1 302 ? -6.629 -10.911 -12.738 1.00 97.88 302 THR A N 1
ATOM 2405 C CA . THR A 1 302 ? -6.844 -9.478 -12.450 1.00 97.88 302 THR A CA 1
ATOM 2406 C C . THR A 1 302 ? -5.629 -8.786 -11.838 1.00 97.88 302 THR A C 1
ATOM 2408 O O . THR A 1 302 ? -5.487 -7.572 -11.986 1.00 97.88 302 THR A O 1
ATOM 2411 N N . SER A 1 303 ? -4.734 -9.522 -11.167 1.00 95.44 303 SER A N 1
ATOM 2412 C CA . SER A 1 303 ? -3.547 -8.922 -10.556 1.00 95.44 303 SER A CA 1
ATOM 2413 C C . SER A 1 303 ? -2.584 -8.329 -11.583 1.00 95.44 303 SER A C 1
ATOM 2415 O O . SER A 1 303 ? -1.906 -7.358 -11.262 1.00 95.44 303 SER A O 1
ATOM 2417 N N . ALA A 1 304 ? -2.589 -8.828 -12.824 1.00 95.00 304 ALA A N 1
ATOM 2418 C CA . ALA A 1 304 ? -1.747 -8.326 -13.909 1.00 95.00 304 ALA A CA 1
ATOM 2419 C C . ALA A 1 304 ? -2.087 -6.887 -14.344 1.00 95.00 304 ALA A C 1
ATOM 2421 O O . ALA A 1 304 ? -1.305 -6.259 -15.054 1.00 95.00 304 ALA A O 1
ATOM 2422 N N . HIS A 1 305 ? -3.238 -6.344 -13.928 1.00 94.81 305 HIS A N 1
ATOM 2423 C CA . HIS A 1 305 ? -3.611 -4.953 -14.200 1.00 94.81 305 HIS A CA 1
ATOM 2424 C C . HIS A 1 305 ? -2.896 -3.936 -13.304 1.00 94.81 305 HIS A C 1
ATOM 2426 O O . HIS A 1 305 ? -2.984 -2.736 -13.561 1.00 94.81 305 HIS A O 1
ATOM 2432 N N . TYR A 1 306 ? -2.223 -4.390 -12.246 1.00 94.69 306 TYR A N 1
ATOM 2433 C CA . TYR A 1 306 ? -1.618 -3.520 -11.248 1.00 94.69 306 TYR A CA 1
ATOM 2434 C C . TYR A 1 306 ? -0.128 -3.807 -11.138 1.00 94.69 306 TYR A C 1
ATOM 2436 O O . TYR A 1 306 ? 0.310 -4.955 -11.167 1.00 94.69 306 TYR A O 1
ATOM 2444 N N . HIS A 1 307 ? 0.649 -2.745 -10.974 1.00 92.62 307 HIS A N 1
ATOM 2445 C CA . HIS A 1 307 ? 2.062 -2.862 -10.651 1.00 92.62 307 HIS A CA 1
ATOM 2446 C C . HIS A 1 307 ? 2.252 -3.494 -9.267 1.00 92.62 307 HIS A C 1
ATOM 2448 O O . HIS A 1 307 ? 1.406 -3.332 -8.386 1.00 92.62 307 HIS A O 1
ATOM 2454 N N . ASP A 1 308 ? 3.356 -4.215 -9.089 1.00 92.75 308 ASP A N 1
ATOM 2455 C CA . ASP A 1 308 ? 3.798 -4.693 -7.782 1.00 92.75 308 ASP A CA 1
ATOM 2456 C C . ASP A 1 308 ? 4.560 -3.597 -7.012 1.00 92.75 308 ASP A C 1
ATOM 2458 O O . ASP A 1 308 ? 4.788 -2.481 -7.498 1.00 92.75 308 ASP A O 1
ATOM 2462 N N . ALA A 1 309 ? 4.906 -3.880 -5.755 1.00 92.56 309 ALA A N 1
ATOM 2463 C CA . ALA A 1 309 ? 5.586 -2.917 -4.893 1.00 92.56 309 ALA A CA 1
ATOM 2464 C C . ALA A 1 309 ? 6.964 -2.498 -5.427 1.00 92.56 309 ALA A C 1
ATOM 2466 O O . ALA A 1 309 ? 7.329 -1.327 -5.306 1.00 92.56 309 ALA A O 1
ATOM 2467 N N . THR A 1 310 ? 7.700 -3.415 -6.056 1.00 88.44 310 THR A N 1
ATOM 2468 C CA . THR A 1 310 ? 9.017 -3.138 -6.640 1.00 88.44 310 THR A CA 1
ATOM 2469 C C . THR A 1 310 ? 8.898 -2.148 -7.794 1.00 88.44 310 THR A C 1
ATOM 2471 O O . THR A 1 310 ? 9.645 -1.170 -7.855 1.00 88.44 310 THR A O 1
ATOM 2474 N N . VAL A 1 311 ? 7.914 -2.346 -8.672 1.00 89.38 311 VAL A N 1
ATOM 2475 C CA . VAL A 1 311 ? 7.627 -1.429 -9.774 1.00 89.38 311 VAL A CA 1
ATOM 2476 C C . VAL A 1 311 ? 7.189 -0.060 -9.254 1.00 89.38 311 VAL A C 1
ATOM 2478 O O . VAL A 1 311 ? 7.706 0.954 -9.721 1.00 89.38 311 VAL A O 1
ATOM 2481 N N . LEU A 1 312 ? 6.293 0.011 -8.261 1.00 90.31 312 LEU A N 1
ATOM 2482 C CA . LEU A 1 312 ? 5.890 1.305 -7.690 1.00 90.31 312 LEU A CA 1
ATOM 2483 C C . LEU A 1 312 ? 7.062 2.064 -7.061 1.00 90.31 312 LEU A C 1
ATOM 2485 O O . LEU A 1 312 ? 7.156 3.278 -7.242 1.00 90.31 312 LEU A O 1
ATOM 2489 N N . ALA A 1 313 ? 7.956 1.372 -6.354 1.00 89.69 313 ALA A N 1
ATOM 2490 C CA . ALA A 1 313 ? 9.155 1.993 -5.805 1.00 89.69 313 ALA A CA 1
ATOM 2491 C C . ALA A 1 313 ? 10.073 2.532 -6.912 1.00 89.69 313 ALA A C 1
ATOM 2493 O O . ALA A 1 313 ? 10.558 3.656 -6.811 1.00 89.69 313 ALA A O 1
ATOM 2494 N N . ALA A 1 314 ? 10.256 1.783 -8.005 1.00 85.81 314 ALA A N 1
ATOM 2495 C CA . ALA A 1 314 ? 11.030 2.248 -9.155 1.00 85.81 314 ALA A CA 1
ATOM 2496 C C . ALA A 1 314 ? 10.415 3.504 -9.802 1.00 85.81 314 ALA A C 1
ATOM 2498 O O . ALA A 1 314 ? 11.140 4.452 -10.113 1.00 85.81 314 ALA A O 1
ATOM 2499 N N . LEU A 1 315 ? 9.085 3.546 -9.953 1.00 90.56 315 LEU A N 1
ATOM 2500 C CA . LEU A 1 315 ? 8.365 4.732 -10.434 1.00 90.56 315 LEU A CA 1
ATOM 2501 C C . LEU A 1 315 ? 8.543 5.928 -9.485 1.00 90.56 315 LEU A C 1
ATOM 2503 O O . LEU A 1 315 ? 8.713 7.059 -9.936 1.00 90.56 315 LEU A O 1
ATOM 2507 N N . GLU A 1 316 ? 8.542 5.693 -8.172 1.00 91.56 316 GLU A N 1
ATOM 2508 C CA . GLU A 1 316 ? 8.797 6.737 -7.179 1.00 91.56 316 GLU A CA 1
ATOM 2509 C C . GLU A 1 316 ? 10.227 7.288 -7.280 1.00 91.56 316 GLU A C 1
ATOM 2511 O O . GLU A 1 316 ? 10.417 8.505 -7.293 1.00 91.56 316 GLU A O 1
ATOM 2516 N N . PHE A 1 317 ? 11.230 6.415 -7.404 1.00 90.81 317 PHE A N 1
ATOM 2517 C CA . PHE A 1 317 ? 12.631 6.819 -7.541 1.00 90.81 317 PHE A CA 1
ATOM 2518 C C . PHE A 1 317 ? 12.921 7.567 -8.844 1.00 90.81 317 PHE A C 1
ATOM 2520 O O . PHE A 1 317 ? 13.792 8.444 -8.862 1.00 90.81 317 PHE A O 1
ATOM 2527 N N . ALA A 1 318 ? 12.180 7.262 -9.913 1.00 91.19 318 ALA A N 1
ATOM 2528 C CA . ALA A 1 318 ? 12.239 8.000 -11.170 1.00 91.19 318 ALA A CA 1
ATOM 2529 C C . ALA A 1 318 ? 11.746 9.451 -11.013 1.00 91.19 318 ALA A C 1
ATOM 2531 O O . ALA A 1 318 ? 12.304 10.384 -11.606 1.00 91.19 318 ALA A O 1
ATOM 2532 N N . GLY A 1 319 ? 10.740 9.661 -10.161 1.00 91.31 319 GLY A N 1
ATOM 2533 C CA . GLY A 1 319 ? 10.149 10.969 -9.902 1.00 91.31 319 GLY A CA 1
ATOM 2534 C C . GLY A 1 319 ? 9.304 11.473 -11.074 1.00 91.31 319 GLY A C 1
ATOM 2535 O O . GLY A 1 319 ? 8.569 10.715 -11.699 1.00 91.31 319 GLY A O 1
ATOM 2536 N N . ASP A 1 320 ? 9.373 12.775 -11.361 1.00 91.56 320 ASP A N 1
ATOM 2537 C CA . ASP A 1 320 ? 8.617 13.384 -12.463 1.00 91.56 320 ASP A CA 1
ATOM 2538 C C . ASP A 1 320 ? 9.100 12.867 -13.833 1.00 91.56 320 ASP A C 1
ATOM 2540 O O . ASP A 1 320 ? 10.286 12.945 -14.150 1.00 91.56 320 ASP A O 1
ATOM 2544 N N . LEU A 1 321 ? 8.174 12.360 -14.646 1.00 93.44 321 LEU A N 1
ATOM 2545 C CA . LEU A 1 321 ? 8.421 11.846 -15.998 1.00 93.44 321 LEU A CA 1
ATOM 2546 C C . LEU A 1 321 ? 7.890 12.790 -17.088 1.00 93.44 321 LEU A C 1
ATOM 2548 O O . LEU A 1 321 ? 7.707 12.378 -18.233 1.00 93.44 321 LEU A O 1
ATOM 2552 N N . SER A 1 322 ? 7.593 14.048 -16.745 1.00 93.38 322 SER A N 1
ATOM 2553 C CA . SER A 1 322 ? 7.114 15.040 -17.703 1.00 93.38 322 SER A CA 1
ATOM 2554 C C . SER A 1 322 ? 8.109 15.250 -18.845 1.00 93.38 322 SER A C 1
ATOM 2556 O O . SER A 1 322 ? 9.321 15.314 -18.631 1.00 93.38 322 SER A O 1
ATOM 2558 N N . GLU A 1 323 ? 7.597 15.442 -20.066 1.00 92.94 323 GLU A N 1
ATOM 2559 C CA . GLU A 1 323 ? 8.440 15.723 -21.236 1.00 92.94 323 GLU A CA 1
ATOM 2560 C C . GLU A 1 323 ? 9.400 16.885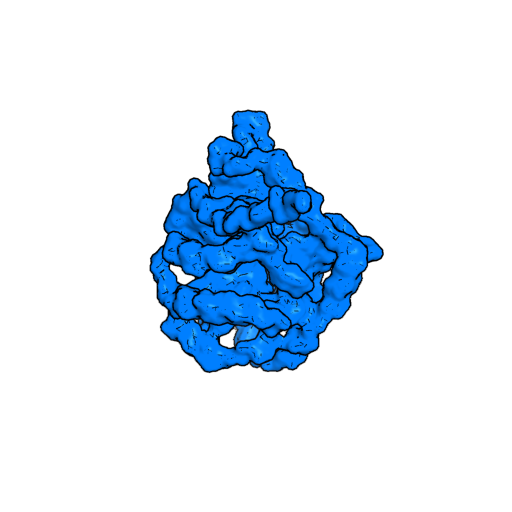 -20.976 1.00 92.94 323 GLU A C 1
ATOM 2562 O O . GLU A 1 323 ? 10.557 16.827 -21.380 1.00 92.94 323 GLU A O 1
ATOM 2567 N N . LYS A 1 324 ? 8.949 17.925 -20.262 1.00 94.81 324 LYS A N 1
ATOM 2568 C CA . LYS A 1 324 ? 9.793 19.061 -19.883 1.00 94.81 324 LYS A CA 1
ATOM 2569 C C . LYS A 1 324 ? 11.029 18.597 -19.109 1.00 94.81 324 LYS A C 1
ATOM 2571 O O . LYS A 1 324 ? 12.136 18.989 -19.467 1.00 94.81 324 LYS A O 1
ATOM 2576 N N . ARG A 1 325 ? 10.846 17.788 -18.062 1.00 95.00 325 ARG A N 1
ATOM 2577 C CA . ARG A 1 325 ? 11.957 17.304 -17.238 1.00 95.00 325 ARG A CA 1
ATOM 2578 C C . ARG A 1 325 ? 12.889 16.399 -18.033 1.00 95.00 325 ARG A C 1
ATOM 2580 O O . ARG A 1 325 ? 14.100 16.582 -17.967 1.00 95.00 325 ARG A O 1
ATOM 2587 N N . LEU A 1 326 ? 12.338 15.488 -18.837 1.00 94.50 326 LEU A N 1
ATOM 2588 C CA . LEU A 1 326 ? 13.141 14.629 -19.712 1.00 94.50 326 LEU A CA 1
ATOM 2589 C C . LEU A 1 326 ? 14.022 15.465 -20.656 1.00 94.50 326 LEU A C 1
ATOM 2591 O O . LEU A 1 326 ? 15.222 15.222 -20.746 1.00 94.50 326 LEU A O 1
ATOM 2595 N N . HIS A 1 327 ? 13.462 16.501 -21.291 1.00 92.25 327 HIS A N 1
ATOM 2596 C CA . HIS A 1 327 ? 14.226 17.422 -22.137 1.00 92.25 327 HIS A CA 1
ATOM 2597 C C . HIS A 1 327 ? 15.265 18.237 -21.357 1.00 92.25 327 HIS A C 1
ATOM 2599 O O . HIS A 1 327 ? 16.338 18.509 -21.890 1.00 92.25 327 HIS A O 1
ATOM 2605 N N . ASP A 1 328 ? 14.963 18.662 -20.129 1.00 93.94 328 ASP A N 1
ATOM 2606 C CA . ASP A 1 328 ? 15.915 19.395 -19.289 1.00 93.94 328 ASP A CA 1
ATOM 2607 C C . ASP A 1 328 ? 17.109 18.515 -18.890 1.00 93.94 328 ASP A C 1
ATOM 2609 O O . ASP A 1 328 ? 18.238 18.997 -18.931 1.00 93.94 328 ASP A O 1
ATOM 2613 N N . ILE A 1 329 ? 16.891 17.228 -18.600 1.00 93.00 329 ILE A N 1
ATOM 2614 C CA . ILE A 1 329 ? 17.969 16.259 -18.343 1.00 93.00 329 ILE A CA 1
ATOM 2615 C C . ILE A 1 329 ? 18.822 16.052 -19.601 1.00 93.00 329 ILE A C 1
ATOM 2617 O O . ILE A 1 329 ? 20.046 16.134 -19.543 1.00 93.00 329 ILE A O 1
ATOM 2621 N N . LEU A 1 330 ? 18.184 15.819 -20.752 1.00 90.44 330 LEU A N 1
ATOM 2622 C CA . LEU A 1 330 ? 18.876 15.576 -22.025 1.00 90.44 330 LEU A CA 1
ATOM 2623 C C . LEU A 1 330 ? 19.674 16.791 -22.517 1.00 90.44 330 LEU A C 1
ATOM 2625 O O . LEU A 1 330 ? 20.712 16.637 -23.153 1.00 90.44 330 LEU A O 1
ATOM 2629 N N . ALA A 1 331 ? 19.200 18.001 -22.216 1.00 90.00 331 ALA A N 1
ATOM 2630 C CA . ALA A 1 331 ? 19.875 19.251 -22.551 1.00 90.00 331 ALA A CA 1
ATOM 2631 C C . ALA A 1 331 ? 20.888 19.710 -21.482 1.00 90.00 331 ALA A C 1
ATOM 2633 O O . ALA A 1 331 ? 21.341 20.854 -21.556 1.00 90.00 331 ALA A O 1
ATOM 2634 N N . ASP A 1 332 ? 21.188 18.869 -20.484 1.00 87.19 332 ASP A N 1
ATOM 2635 C CA . ASP A 1 332 ? 22.070 19.168 -19.343 1.00 87.19 332 ASP A CA 1
ATOM 2636 C C . ASP A 1 332 ? 21.678 20.454 -18.580 1.00 87.19 332 ASP A C 1
ATOM 2638 O O . ASP A 1 332 ? 22.502 21.194 -18.046 1.00 87.19 332 ASP A O 1
ATOM 2642 N N . ARG A 1 333 ? 20.373 20.752 -18.545 1.00 91.69 333 ARG A N 1
ATOM 2643 C CA . ARG A 1 333 ? 19.779 21.821 -17.723 1.00 91.69 333 ARG A CA 1
ATOM 2644 C C . ARG A 1 333 ? 19.375 21.323 -16.334 1.00 91.69 333 ARG A C 1
ATOM 2646 O O . ARG A 1 333 ? 19.227 22.135 -15.423 1.00 91.69 333 ARG A O 1
ATOM 2653 N N . GLU A 1 334 ? 19.202 20.012 -16.175 1.00 91.81 334 GLU A N 1
ATOM 2654 C CA . GLU A 1 334 ? 19.014 19.326 -14.895 1.00 91.81 334 GLU A CA 1
ATOM 2655 C C . GLU A 1 334 ? 20.016 18.170 -14.783 1.00 91.81 334 GLU A C 1
ATOM 2657 O O . GLU A 1 334 ? 19.909 17.169 -15.488 1.00 91.81 334 GLU A O 1
ATOM 2662 N N . THR A 1 335 ? 20.976 18.286 -13.866 1.00 88.19 335 THR A N 1
ATOM 2663 C CA . THR A 1 335 ? 21.902 17.192 -13.554 1.00 88.19 335 THR A CA 1
ATOM 2664 C C . THR A 1 335 ? 21.266 16.244 -12.541 1.00 88.19 335 THR A C 1
ATOM 2666 O O . THR A 1 335 ? 20.836 16.667 -11.466 1.00 88.19 335 THR A O 1
ATOM 2669 N N . VAL A 1 336 ? 21.254 14.949 -12.854 1.00 89.38 336 VAL A N 1
ATOM 2670 C CA . VAL A 1 336 ? 20.759 13.886 -11.966 1.00 89.38 336 VAL A CA 1
ATOM 2671 C C . VAL A 1 336 ? 21.850 12.844 -11.701 1.00 89.38 336 VAL A C 1
ATOM 2673 O O . VAL A 1 336 ? 22.891 12.840 -12.348 1.00 89.38 336 VAL A O 1
ATOM 2676 N N . TYR A 1 337 ? 21.642 11.947 -10.738 1.00 87.62 337 TYR A N 1
ATOM 2677 C CA . TYR A 1 337 ? 22.521 10.785 -10.563 1.00 87.62 337 TYR A CA 1
ATOM 2678 C C . TYR A 1 337 ? 22.300 9.758 -11.683 1.00 87.62 337 TYR A C 1
ATOM 2680 O O . TYR A 1 337 ? 21.182 9.617 -12.181 1.00 87.62 337 TYR A O 1
ATOM 2688 N N . ALA A 1 338 ? 23.333 8.989 -12.039 1.00 85.62 338 ALA A N 1
ATOM 2689 C CA . ALA A 1 338 ? 23.224 7.927 -13.045 1.00 85.62 338 ALA A CA 1
ATOM 2690 C C . ALA A 1 338 ? 22.168 6.866 -12.667 1.00 85.62 338 ALA A C 1
ATOM 2692 O O . ALA A 1 338 ? 21.388 6.432 -13.516 1.00 85.62 338 ALA A O 1
ATOM 2693 N N . SER A 1 339 ? 22.050 6.523 -11.380 1.00 84.75 339 SER A N 1
ATOM 2694 C CA . SER A 1 339 ? 20.980 5.646 -10.880 1.00 84.75 339 SER A CA 1
ATOM 2695 C C . SER A 1 339 ? 19.583 6.205 -11.175 1.00 84.75 339 SER A C 1
ATOM 2697 O O . SER A 1 339 ? 18.702 5.474 -11.620 1.00 84.75 339 SER A O 1
ATOM 2699 N N . THR A 1 340 ? 19.382 7.520 -11.036 1.00 88.69 340 THR A N 1
ATOM 2700 C CA . THR A 1 340 ? 18.116 8.185 -11.389 1.00 88.69 340 THR A CA 1
ATOM 2701 C C . THR A 1 340 ? 17.794 8.060 -12.880 1.00 88.69 340 THR A C 1
ATOM 2703 O O . THR A 1 340 ? 16.634 7.863 -13.224 1.00 88.69 340 THR A O 1
ATOM 2706 N N . VAL A 1 341 ? 18.788 8.116 -13.771 1.00 90.31 341 VAL A N 1
ATOM 2707 C CA . VAL A 1 341 ? 18.577 7.893 -15.216 1.00 90.31 341 VAL A CA 1
ATOM 2708 C C . VAL A 1 341 ? 18.137 6.458 -15.503 1.00 90.31 341 VAL A C 1
ATOM 2710 O O . VAL A 1 341 ? 17.236 6.245 -16.319 1.00 90.31 341 VAL A O 1
ATOM 2713 N N . GLY A 1 342 ? 18.719 5.484 -14.795 1.00 88.56 342 GLY A N 1
ATOM 2714 C CA . GLY A 1 342 ? 18.270 4.091 -14.831 1.00 88.56 342 GLY A CA 1
ATOM 2715 C C . GLY A 1 342 ? 16.801 3.961 -14.422 1.00 88.56 342 GLY A C 1
ATOM 2716 O O . GLY A 1 342 ? 16.007 3.371 -15.156 1.00 88.56 342 GLY A O 1
ATOM 2717 N N . TYR A 1 343 ? 16.406 4.602 -13.316 1.00 89.38 343 TYR A N 1
ATOM 2718 C CA . TYR A 1 343 ? 15.014 4.614 -12.859 1.00 89.38 343 TYR A CA 1
ATOM 2719 C C . TYR A 1 343 ? 14.052 5.271 -13.834 1.00 89.38 343 TYR A C 1
ATOM 2721 O O . TYR A 1 343 ? 13.016 4.686 -14.132 1.00 89.38 343 TYR A O 1
ATOM 2729 N N . ILE A 1 344 ? 14.391 6.455 -14.347 1.00 92.69 344 ILE A N 1
ATOM 2730 C CA . ILE A 1 344 ? 13.574 7.157 -15.341 1.00 92.69 344 ILE A CA 1
ATOM 2731 C C . ILE A 1 344 ? 13.374 6.273 -16.566 1.00 92.69 344 ILE A C 1
ATOM 2733 O O . ILE A 1 344 ? 12.246 6.101 -17.017 1.00 92.69 344 ILE A O 1
ATOM 2737 N N . THR A 1 345 ? 14.442 5.661 -17.071 1.00 91.44 345 THR A N 1
ATOM 2738 C CA . THR A 1 345 ? 14.343 4.815 -18.261 1.00 91.44 345 THR A CA 1
ATOM 2739 C C . THR A 1 345 ? 13.465 3.596 -18.007 1.00 91.44 345 THR A C 1
ATOM 2741 O O . THR A 1 345 ? 12.528 3.356 -18.764 1.00 91.44 345 THR A O 1
ATOM 2744 N N . ASN A 1 346 ? 13.711 2.868 -16.915 1.00 89.25 346 ASN A N 1
ATOM 2745 C CA . ASN A 1 346 ? 12.894 1.720 -16.531 1.00 89.25 346 ASN A CA 1
ATOM 2746 C C . ASN A 1 346 ? 11.415 2.118 -16.371 1.00 89.25 346 ASN A C 1
ATOM 2748 O O . ASN A 1 346 ? 10.526 1.480 -16.926 1.00 89.25 346 ASN A O 1
ATOM 2752 N N . ALA A 1 347 ? 11.1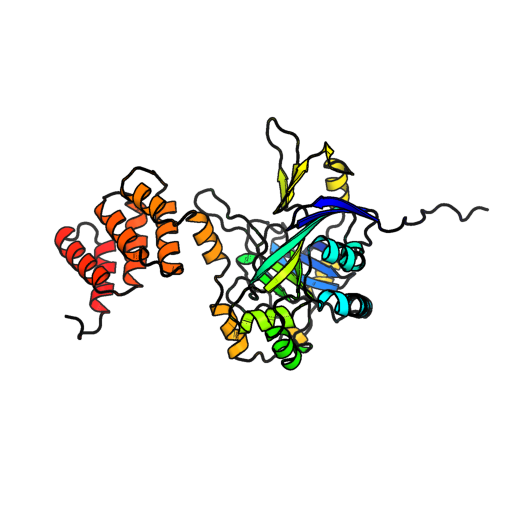46 3.234 -15.692 1.00 91.81 347 ALA A N 1
ATOM 2753 C CA . ALA A 1 347 ? 9.803 3.769 -15.508 1.00 91.81 347 ALA A CA 1
ATOM 2754 C C . ALA A 1 347 ? 9.106 4.103 -16.836 1.00 91.81 347 ALA A C 1
ATOM 2756 O O . ALA A 1 347 ? 7.921 3.806 -16.999 1.00 91.81 347 ALA A O 1
ATOM 2757 N N . LEU A 1 348 ? 9.821 4.685 -17.804 1.00 93.38 348 LEU A N 1
ATOM 2758 C CA . LEU A 1 348 ? 9.272 4.981 -19.127 1.00 93.38 348 LEU A CA 1
ATOM 2759 C C . LEU A 1 348 ? 8.904 3.700 -19.891 1.00 93.38 348 LEU A C 1
ATOM 2761 O O . LEU A 1 348 ? 7.846 3.670 -20.517 1.00 93.38 348 LEU A O 1
ATOM 2765 N N . PHE A 1 349 ? 9.716 2.641 -19.810 1.00 91.44 349 PHE A N 1
ATOM 2766 C CA . PHE A 1 349 ? 9.393 1.348 -20.428 1.00 91.44 349 PHE A CA 1
ATOM 2767 C C . PHE A 1 349 ? 8.220 0.645 -19.733 1.00 91.44 349 PHE A C 1
ATOM 2769 O O . PHE A 1 349 ? 7.278 0.220 -20.404 1.00 91.44 349 PHE A O 1
ATOM 2776 N N . ILE A 1 350 ? 8.213 0.611 -18.396 1.00 88.25 350 ILE A N 1
ATOM 2777 C CA . ILE A 1 350 ? 7.117 0.061 -17.578 1.00 88.25 350 ILE A CA 1
ATOM 2778 C C . ILE A 1 350 ? 5.780 0.732 -17.912 1.00 88.25 350 ILE A C 1
ATOM 2780 O O . ILE A 1 350 ? 4.756 0.062 -18.042 1.00 88.25 350 ILE A O 1
ATOM 2784 N N . THR A 1 351 ? 5.785 2.058 -18.063 1.00 88.12 351 THR A N 1
ATOM 2785 C CA . THR A 1 351 ? 4.585 2.851 -18.375 1.00 88.12 351 THR A CA 1
ATOM 2786 C C . THR A 1 351 ? 4.268 2.913 -19.869 1.00 88.12 351 THR A C 1
ATOM 2788 O O . THR A 1 351 ? 3.313 3.586 -20.254 1.00 88.12 351 THR A O 1
ATOM 2791 N N . GLN A 1 352 ? 5.038 2.208 -20.708 1.00 89.25 352 GLN A N 1
ATOM 2792 C CA . GLN A 1 352 ? 4.893 2.185 -22.168 1.00 89.25 352 GLN A CA 1
ATOM 2793 C C . GLN A 1 352 ? 4.891 3.592 -22.788 1.00 89.25 352 GLN A C 1
ATOM 2795 O O . GLN A 1 352 ? 4.163 3.884 -23.739 1.00 89.25 352 GLN A O 1
ATOM 2800 N N . SER A 1 353 ? 5.704 4.491 -22.234 1.00 90.69 353 SER A N 1
ATOM 2801 C CA . SER A 1 353 ? 5.842 5.852 -22.736 1.00 90.69 353 SER A CA 1
ATOM 2802 C C . SER A 1 353 ? 6.481 5.859 -24.122 1.00 90.69 353 SER A C 1
ATOM 2804 O O . SER A 1 353 ? 7.501 5.211 -24.357 1.00 90.69 353 SER A O 1
ATOM 2806 N N . GLN A 1 354 ? 5.950 6.683 -25.027 1.00 90.81 354 GLN A N 1
ATOM 2807 C CA . GLN A 1 354 ? 6.545 6.905 -26.351 1.00 90.81 354 GLN A CA 1
ATOM 2808 C C . GLN A 1 354 ? 7.958 7.507 -26.267 1.00 90.81 354 GLN A C 1
ATOM 2810 O O . GLN A 1 354 ? 8.744 7.369 -27.199 1.00 90.81 354 GLN A O 1
ATOM 2815 N N . MET A 1 355 ? 8.300 8.132 -25.136 1.00 91.38 355 MET A N 1
ATOM 2816 C CA . MET A 1 355 ? 9.626 8.692 -24.884 1.00 91.38 355 MET A CA 1
ATOM 2817 C C . MET A 1 355 ? 10.637 7.662 -24.370 1.00 91.38 355 MET A C 1
ATOM 2819 O O . MET A 1 355 ? 11.808 8.008 -24.271 1.00 91.38 355 MET A O 1
ATOM 2823 N N . ALA A 1 356 ? 10.239 6.421 -24.063 1.00 93.31 356 ALA A N 1
ATOM 2824 C CA . ALA A 1 356 ? 11.127 5.426 -23.453 1.00 93.31 356 ALA A CA 1
ATOM 2825 C C . ALA A 1 356 ? 12.380 5.149 -24.295 1.00 93.31 356 ALA A C 1
ATOM 2827 O O . ALA A 1 356 ? 13.504 5.386 -23.846 1.00 93.31 356 ALA A O 1
ATOM 2828 N N . ALA A 1 357 ? 12.185 4.711 -25.540 1.00 94.25 357 ALA A N 1
ATOM 2829 C CA . ALA A 1 357 ? 13.290 4.406 -26.436 1.00 94.25 357 ALA A CA 1
ATOM 2830 C C . ALA A 1 357 ? 14.056 5.677 -26.874 1.00 94.25 357 ALA A C 1
ATOM 2832 O O . ALA A 1 357 ? 15.282 5.681 -26.741 1.00 94.25 357 ALA A O 1
ATOM 2833 N N . PRO A 1 358 ? 13.397 6.784 -27.292 1.00 93.75 358 PRO A N 1
ATOM 2834 C CA . PRO A 1 358 ? 14.092 8.032 -27.617 1.00 93.75 358 PRO A CA 1
ATOM 2835 C C . PRO A 1 358 ? 14.962 8.571 -26.477 1.00 93.75 358 PRO A C 1
ATOM 2837 O O . PRO A 1 358 ? 16.103 8.961 -26.713 1.00 93.75 358 PRO A O 1
ATOM 2840 N N . PHE A 1 359 ? 14.459 8.561 -25.240 1.00 94.56 359 PHE A N 1
ATOM 2841 C CA . PHE A 1 359 ? 15.211 9.026 -24.077 1.00 94.56 359 PHE A CA 1
ATOM 2842 C C . PHE A 1 359 ? 16.451 8.158 -23.836 1.00 94.56 359 PHE A C 1
ATOM 2844 O O . PHE A 1 359 ? 17.551 8.691 -23.712 1.00 94.56 359 PHE A O 1
ATOM 2851 N N . ALA A 1 360 ? 16.304 6.827 -23.841 1.00 95.06 360 ALA A N 1
ATOM 2852 C CA . ALA A 1 360 ? 17.421 5.904 -23.634 1.00 95.06 360 ALA A CA 1
ATOM 2853 C C . ALA A 1 360 ? 18.522 6.060 -24.701 1.00 95.06 360 ALA A C 1
ATOM 2855 O O . ALA A 1 360 ? 19.706 6.142 -24.364 1.00 95.06 360 ALA A O 1
ATOM 2856 N N . MET A 1 361 ? 18.137 6.154 -25.979 1.00 94.94 361 MET A N 1
ATOM 2857 C CA . MET A 1 361 ? 19.079 6.349 -27.087 1.00 94.94 361 MET A CA 1
ATOM 2858 C C . MET A 1 361 ? 19.804 7.696 -26.987 1.00 94.94 361 MET A C 1
ATOM 2860 O O . MET A 1 361 ? 21.024 7.749 -27.141 1.00 94.94 361 MET A O 1
ATOM 2864 N N . GLN A 1 362 ? 19.086 8.782 -26.679 1.00 93.81 362 GLN A N 1
ATOM 2865 C CA . GLN A 1 362 ? 19.692 10.111 -26.561 1.00 93.81 362 GLN A CA 1
ATOM 2866 C C . GLN A 1 362 ? 20.619 10.230 -25.348 1.00 93.81 362 GLN A C 1
ATOM 2868 O O . GLN A 1 362 ? 21.661 10.878 -25.443 1.00 93.81 362 GLN A O 1
ATOM 2873 N N . ILE A 1 363 ? 20.303 9.569 -24.229 1.00 93.69 363 ILE A N 1
ATOM 2874 C CA . ILE A 1 363 ? 21.229 9.480 -23.094 1.00 93.69 363 ILE A CA 1
ATOM 2875 C C . ILE A 1 363 ? 22.542 8.828 -23.534 1.00 93.69 363 ILE A C 1
ATOM 2877 O O . ILE A 1 363 ? 23.606 9.380 -23.255 1.00 93.69 363 ILE A O 1
ATOM 2881 N N . TYR A 1 364 ? 22.488 7.706 -24.257 1.00 92.44 364 TYR A N 1
ATOM 2882 C CA . TYR A 1 364 ? 23.699 7.074 -24.783 1.00 92.44 364 TYR A CA 1
ATOM 2883 C C . TYR A 1 364 ? 24.476 8.020 -25.715 1.00 92.44 364 TYR A C 1
ATOM 2885 O O . TYR A 1 364 ? 25.667 8.257 -25.509 1.00 92.44 364 TYR A O 1
ATOM 2893 N N . GLN A 1 365 ? 23.788 8.626 -26.689 1.00 90.75 365 GLN A N 1
ATOM 2894 C CA . GLN A 1 365 ? 24.385 9.546 -27.666 1.00 90.75 365 GLN A CA 1
ATOM 2895 C C . GLN A 1 365 ? 25.008 10.793 -27.021 1.00 90.75 365 GLN A C 1
ATOM 2897 O O . GLN A 1 365 ? 26.002 11.311 -27.526 1.00 90.75 365 GLN A O 1
ATOM 2902 N N . SER A 1 366 ? 24.470 11.264 -25.892 1.00 87.94 366 SER A N 1
ATOM 2903 C CA . SER A 1 366 ? 25.021 12.412 -25.160 1.00 87.94 366 SER A CA 1
ATOM 2904 C C . SER A 1 366 ? 26.414 12.153 -24.571 1.00 87.94 366 SER A C 1
ATOM 2906 O O . SER A 1 366 ? 27.114 13.094 -24.198 1.00 87.94 366 SER A O 1
ATOM 2908 N N . GLY A 1 367 ? 26.830 10.887 -24.443 1.00 86.12 367 GLY A N 1
ATOM 2909 C CA . GLY A 1 367 ? 28.080 10.522 -23.775 1.00 86.12 367 GLY A CA 1
ATOM 2910 C C . GLY A 1 367 ? 28.015 10.577 -22.239 1.00 86.12 367 GLY A C 1
ATOM 2911 O O . GLY A 1 367 ? 28.997 10.214 -21.579 1.00 86.12 367 GLY A O 1
ATOM 2912 N N . LEU A 1 368 ? 26.887 11.020 -21.670 1.00 82.69 368 LEU A N 1
ATOM 2913 C CA . LEU A 1 368 ? 26.647 11.136 -20.231 1.00 82.69 368 LEU A CA 1
ATOM 2914 C C . LEU A 1 368 ? 26.190 9.800 -19.623 1.00 82.69 368 LEU A C 1
ATOM 2916 O O . LEU A 1 368 ? 25.800 8.871 -20.328 1.00 82.69 368 LEU A O 1
ATOM 2920 N N . TYR A 1 369 ? 26.235 9.711 -18.289 1.00 87.44 369 TYR A N 1
ATOM 2921 C CA . TYR A 1 369 ? 25.660 8.603 -17.507 1.00 87.44 369 TYR A CA 1
ATOM 2922 C C . TYR A 1 369 ? 26.129 7.201 -17.935 1.00 87.44 369 TYR A C 1
ATOM 2924 O O . TYR A 1 369 ? 25.343 6.258 -17.994 1.00 87.44 369 TYR A O 1
ATOM 2932 N N . LYS A 1 370 ? 27.431 7.054 -18.216 1.00 89.00 370 LYS A N 1
ATOM 2933 C CA . LYS A 1 370 ? 28.044 5.801 -18.703 1.00 89.00 370 LYS A CA 1
ATOM 2934 C C . LYS A 1 370 ? 27.750 4.581 -17.830 1.00 89.00 370 LYS A C 1
ATOM 2936 O O . LYS A 1 370 ? 27.649 3.473 -18.344 1.00 89.00 370 LYS A O 1
ATOM 2941 N N . GLU A 1 371 ? 27.598 4.795 -16.526 1.00 87.94 371 GLU A N 1
ATOM 2942 C CA . GLU A 1 371 ? 27.241 3.761 -15.547 1.00 87.94 371 GLU A CA 1
ATOM 2943 C C . GLU A 1 371 ? 25.875 3.119 -15.840 1.00 87.94 371 GLU A C 1
ATOM 2945 O O . GLU A 1 371 ? 25.685 1.944 -15.551 1.00 87.94 371 GLU A O 1
ATOM 2950 N N . SER A 1 372 ? 24.952 3.847 -16.475 1.00 88.56 372 SER A N 1
ATOM 2951 C CA . SER A 1 372 ? 23.602 3.369 -16.792 1.00 88.56 372 SER A CA 1
ATOM 2952 C C . SER A 1 372 ? 23.513 2.656 -18.145 1.00 88.56 372 SER A C 1
ATOM 2954 O O . SER A 1 372 ? 22.502 2.027 -18.434 1.00 88.56 372 SER A O 1
ATOM 2956 N N . TRP A 1 373 ? 24.529 2.749 -19.011 1.00 92.25 373 TRP A N 1
ATOM 2957 C CA . TRP A 1 373 ? 24.421 2.318 -20.414 1.00 92.25 373 TRP A CA 1
ATOM 2958 C C . TRP A 1 373 ? 24.079 0.841 -20.588 1.00 92.25 373 TRP A C 1
ATOM 2960 O O . TRP A 1 373 ? 23.319 0.493 -21.489 1.00 92.25 373 TRP A O 1
ATOM 2970 N N . GLN A 1 374 ? 24.609 -0.029 -19.728 1.00 91.62 374 GLN A N 1
ATOM 2971 C CA . GLN A 1 374 ? 24.284 -1.452 -19.781 1.00 91.62 374 GLN A CA 1
ATOM 2972 C C . GLN A 1 374 ? 22.793 -1.698 -19.516 1.00 91.62 374 GLN A C 1
ATOM 2974 O O . GLN A 1 374 ? 22.169 -2.483 -20.235 1.00 91.62 374 GLN A O 1
ATOM 2979 N N . ASP A 1 375 ? 22.215 -0.999 -18.540 1.00 89.12 375 ASP A N 1
ATOM 2980 C CA . ASP A 1 375 ? 20.792 -1.104 -18.225 1.00 89.12 375 ASP A CA 1
ATOM 2981 C C . ASP A 1 375 ? 19.944 -0.536 -19.365 1.00 89.12 375 ASP A C 1
ATOM 2983 O O . ASP A 1 375 ? 18.990 -1.183 -19.789 1.00 89.12 375 ASP A O 1
ATOM 2987 N N . LEU A 1 376 ? 20.336 0.609 -19.939 1.00 93.12 376 LEU A N 1
ATOM 2988 C CA . LEU A 1 376 ? 19.655 1.203 -21.098 1.00 93.12 376 LEU A CA 1
ATOM 2989 C C . LEU A 1 376 ? 19.599 0.233 -22.286 1.00 93.12 376 LEU A C 1
ATOM 2991 O O . LEU A 1 376 ? 18.532 0.020 -22.856 1.00 93.12 376 LEU A O 1
ATOM 2995 N N . PHE A 1 377 ? 20.732 -0.380 -22.643 1.00 95.06 377 PHE A N 1
ATOM 2996 C CA . PHE A 1 377 ? 20.808 -1.343 -23.746 1.00 95.06 377 PHE A CA 1
ATOM 2997 C C . PHE A 1 377 ? 19.985 -2.596 -23.456 1.00 95.06 377 PHE A C 1
ATOM 2999 O O . PHE A 1 377 ? 19.283 -3.088 -24.336 1.00 95.06 377 PHE A O 1
ATOM 3006 N N . THR A 1 378 ? 20.044 -3.095 -22.220 1.00 93.19 378 THR A N 1
ATOM 3007 C CA . THR A 1 378 ? 19.243 -4.245 -21.789 1.00 93.19 378 THR A CA 1
ATOM 3008 C C . THR A 1 378 ? 17.752 -3.952 -21.940 1.00 93.19 378 THR A C 1
ATOM 3010 O O . THR A 1 378 ? 17.043 -4.755 -22.542 1.00 93.19 378 THR A O 1
ATOM 3013 N N . GLN A 1 379 ? 17.289 -2.787 -21.478 1.00 91.62 379 GLN A N 1
ATOM 3014 C CA . GLN A 1 379 ? 15.897 -2.355 -21.627 1.00 91.62 379 GLN A CA 1
ATOM 3015 C C . GLN A 1 379 ? 15.512 -2.223 -23.106 1.00 91.62 379 GLN A C 1
ATOM 3017 O O . GLN A 1 379 ? 14.564 -2.863 -23.545 1.00 91.62 379 GLN A O 1
ATOM 3022 N N . LEU A 1 380 ? 16.293 -1.498 -23.914 1.00 94.69 380 LEU A N 1
ATOM 3023 C CA . LEU A 1 380 ? 16.049 -1.365 -25.357 1.00 94.69 380 LEU A CA 1
ATOM 3024 C C . LEU A 1 380 ? 15.920 -2.734 -26.047 1.00 94.69 380 LEU A C 1
ATOM 3026 O O . LEU A 1 380 ? 14.983 -2.949 -26.811 1.00 94.69 380 LEU A O 1
ATOM 3030 N N . SER A 1 381 ? 16.793 -3.693 -25.718 1.00 94.38 381 SER A N 1
ATOM 3031 C CA . SER A 1 381 ? 16.756 -5.039 -26.309 1.00 94.38 381 SER A CA 1
ATOM 3032 C C . SER A 1 381 ? 15.487 -5.841 -25.992 1.00 94.38 381 SER A C 1
ATOM 3034 O O . SER A 1 381 ? 15.144 -6.772 -26.714 1.00 94.38 381 SER A O 1
ATOM 3036 N N . GLN A 1 382 ? 14.769 -5.492 -24.925 1.00 92.12 382 GLN A N 1
ATOM 3037 C CA . GLN A 1 382 ? 13.529 -6.165 -24.537 1.00 92.12 382 GLN A CA 1
ATOM 3038 C C . GLN A 1 382 ? 12.296 -5.563 -25.226 1.00 92.12 382 GLN A C 1
ATOM 3040 O O . GLN A 1 382 ? 11.205 -6.125 -25.131 1.00 92.12 382 GLN A O 1
ATOM 3045 N N . HIS A 1 383 ? 12.464 -4.455 -25.956 1.00 89.88 383 HIS A N 1
ATOM 3046 C CA . HIS A 1 383 ? 11.387 -3.710 -26.602 1.00 89.88 383 HIS A CA 1
ATOM 3047 C C . HIS A 1 383 ? 11.661 -3.513 -28.103 1.00 89.88 383 HIS A C 1
ATOM 3049 O O . HIS A 1 383 ? 12.053 -2.421 -28.518 1.00 89.88 383 HIS A O 1
ATOM 3055 N N . PRO A 1 384 ? 11.451 -4.553 -28.937 1.00 88.62 384 PRO A N 1
ATOM 3056 C CA . PRO A 1 384 ? 11.774 -4.486 -30.355 1.00 88.62 384 PRO A CA 1
ATOM 3057 C C . PRO A 1 384 ? 11.005 -3.400 -31.105 1.00 88.62 384 PRO A C 1
ATOM 3059 O O . PRO A 1 384 ? 9.776 -3.329 -31.046 1.00 88.62 384 PRO A O 1
ATOM 3062 N N . SER A 1 385 ? 11.738 -2.586 -31.861 1.00 90.56 385 SER A N 1
ATOM 3063 C CA . SER A 1 385 ? 11.183 -1.602 -32.791 1.00 90.56 385 SER A CA 1
ATOM 3064 C C . SER A 1 385 ? 12.153 -1.345 -33.948 1.00 90.56 385 SER A C 1
ATOM 3066 O O . SER A 1 385 ? 13.332 -1.715 -33.888 1.00 90.56 385 SER A O 1
ATOM 3068 N N . ALA A 1 386 ? 11.671 -0.713 -35.021 1.00 91.50 386 ALA A N 1
ATOM 3069 C CA . ALA A 1 386 ? 12.532 -0.322 -36.137 1.00 91.50 386 ALA A CA 1
ATOM 3070 C C . ALA A 1 386 ? 13.610 0.675 -35.676 1.00 91.50 386 ALA A C 1
ATOM 3072 O O . ALA A 1 386 ? 14.773 0.550 -36.050 1.00 91.50 386 ALA A O 1
ATOM 3073 N N . GLU A 1 387 ? 13.239 1.607 -34.796 1.00 92.75 387 GLU A N 1
ATOM 3074 C CA . GLU A 1 387 ? 14.134 2.608 -34.216 1.00 92.75 387 GLU A CA 1
ATOM 3075 C C . GLU A 1 387 ? 15.228 1.965 -33.353 1.00 92.75 387 GLU A C 1
ATOM 3077 O O . GLU A 1 387 ? 16.398 2.304 -33.505 1.00 92.75 387 GLU A O 1
ATOM 3082 N N . VAL A 1 388 ? 14.876 1.000 -32.492 1.00 94.69 388 VAL A N 1
ATOM 3083 C CA . VAL A 1 388 ? 15.855 0.264 -31.670 1.00 94.69 388 VAL A CA 1
ATOM 3084 C C . VAL A 1 388 ? 16.814 -0.544 -32.545 1.00 94.69 388 VAL A C 1
ATOM 3086 O O . VAL A 1 388 ? 18.018 -0.565 -32.295 1.00 94.69 388 VAL A O 1
ATOM 3089 N N . SER A 1 389 ? 16.293 -1.178 -33.598 1.00 95.19 389 SER A N 1
ATOM 3090 C CA . SER A 1 389 ? 17.104 -1.976 -34.524 1.00 95.19 389 SER A CA 1
ATOM 3091 C C . SER A 1 389 ? 18.121 -1.111 -35.265 1.00 95.19 389 SER A C 1
ATOM 3093 O O . SER A 1 389 ? 19.301 -1.454 -35.310 1.00 95.19 389 SER A O 1
ATOM 3095 N N . GLN A 1 390 ? 17.684 0.043 -35.776 1.00 95.31 390 GLN A N 1
ATOM 3096 C CA . GLN A 1 390 ? 18.567 1.011 -36.420 1.00 95.31 390 GLN A CA 1
ATOM 3097 C C . GLN A 1 390 ? 19.628 1.538 -35.446 1.00 95.31 390 GLN A C 1
ATOM 3099 O O . GLN A 1 390 ? 20.811 1.551 -35.780 1.00 95.31 390 GLN A O 1
ATOM 3104 N N . PHE A 1 391 ? 19.227 1.897 -34.224 1.00 96.38 391 PHE A N 1
ATOM 3105 C CA . PHE A 1 391 ? 20.144 2.365 -33.187 1.00 96.38 391 PHE A CA 1
ATOM 3106 C C . PHE A 1 391 ? 21.236 1.338 -32.861 1.00 96.38 391 PHE A C 1
ATOM 3108 O O . PHE A 1 391 ? 22.409 1.697 -32.769 1.00 96.38 391 PHE A O 1
ATOM 3115 N N . PHE A 1 392 ? 20.887 0.056 -32.709 1.00 96.62 392 PHE A N 1
ATOM 3116 C CA . PHE A 1 392 ? 21.883 -0.983 -32.444 1.00 96.62 392 PHE A CA 1
ATOM 3117 C C . PHE A 1 392 ? 22.809 -1.243 -33.634 1.00 96.62 392 PHE A C 1
ATOM 3119 O O . PHE A 1 392 ? 23.997 -1.471 -33.414 1.00 96.62 392 PHE A O 1
ATOM 3126 N N . LEU A 1 393 ? 22.318 -1.166 -34.873 1.00 95.12 393 LEU A N 1
ATOM 3127 C CA . LEU A 1 393 ? 23.174 -1.254 -36.061 1.00 95.12 393 LEU A CA 1
ATOM 3128 C C . LEU A 1 393 ? 24.177 -0.095 -36.120 1.00 95.12 393 LEU A C 1
ATOM 3130 O O . LEU A 1 393 ? 25.369 -0.334 -36.307 1.00 95.12 393 LEU A O 1
ATOM 3134 N N . GLU A 1 394 ? 23.716 1.140 -35.911 1.00 94.88 394 GLU A N 1
ATOM 3135 C CA . GLU A 1 394 ? 24.574 2.333 -35.859 1.00 94.88 394 GLU A CA 1
ATOM 3136 C C . GLU A 1 394 ? 25.610 2.223 -34.740 1.00 94.88 394 GLU A C 1
ATOM 3138 O O . GLU A 1 394 ? 26.803 2.402 -34.977 1.00 94.88 394 GLU A O 1
ATOM 3143 N N . PHE A 1 395 ? 25.182 1.816 -33.543 1.00 95.38 395 PHE A N 1
ATOM 3144 C CA . PHE A 1 395 ? 26.079 1.564 -32.421 1.00 95.38 395 PHE A CA 1
ATOM 3145 C C . PHE A 1 395 ? 27.185 0.558 -32.771 1.00 95.38 395 PHE A C 1
ATOM 3147 O O . PHE A 1 395 ? 28.349 0.805 -32.465 1.00 95.38 395 PHE A O 1
ATOM 3154 N N . LEU A 1 396 ? 26.847 -0.570 -33.404 1.00 94.62 396 LEU A N 1
ATOM 3155 C CA . LEU A 1 396 ? 27.825 -1.603 -33.757 1.00 94.62 396 LEU A CA 1
ATOM 3156 C C . LEU A 1 396 ? 28.843 -1.118 -34.799 1.00 94.62 396 LEU A C 1
ATOM 3158 O O . LEU A 1 396 ? 29.997 -1.550 -34.760 1.00 94.62 396 LEU A O 1
ATOM 3162 N N . ILE A 1 397 ? 28.429 -0.228 -35.705 1.00 91.88 397 ILE A N 1
ATOM 3163 C CA . ILE A 1 397 ? 29.311 0.409 -36.690 1.00 91.88 397 ILE A CA 1
ATOM 3164 C C . ILE A 1 397 ? 30.248 1.408 -35.997 1.00 91.88 397 ILE A C 1
ATOM 3166 O O . ILE A 1 397 ? 31.457 1.373 -36.230 1.00 91.88 397 ILE A O 1
ATOM 3170 N N . ASP A 1 398 ? 29.701 2.265 -35.135 1.00 89.38 398 ASP A N 1
ATOM 3171 C CA . ASP A 1 398 ? 30.424 3.397 -34.551 1.00 89.38 398 ASP A CA 1
ATOM 3172 C C . ASP A 1 398 ? 31.342 2.999 -33.387 1.00 89.38 398 ASP A C 1
ATOM 3174 O O . ASP A 1 398 ? 32.438 3.540 -33.245 1.00 89.38 398 ASP A O 1
ATOM 3178 N N . ASP A 1 399 ? 30.919 2.053 -32.544 1.00 89.00 399 ASP A N 1
ATOM 3179 C CA . ASP A 1 399 ? 31.672 1.643 -31.353 1.00 89.00 399 ASP A CA 1
ATOM 3180 C C . ASP A 1 399 ? 32.909 0.805 -31.700 1.00 89.00 399 ASP A C 1
ATOM 3182 O O . ASP A 1 399 ? 33.834 0.718 -30.897 1.00 89.00 399 ASP A O 1
ATOM 3186 N N . ASN A 1 400 ? 32.931 0.168 -32.880 1.00 82.62 400 ASN A N 1
ATOM 3187 C CA . ASN A 1 400 ? 34.036 -0.666 -33.372 1.00 82.62 400 ASN A CA 1
ATOM 3188 C C . ASN A 1 400 ? 34.553 -1.698 -32.334 1.00 82.62 400 ASN A C 1
ATOM 3190 O O . ASN A 1 400 ? 35.734 -2.048 -32.301 1.00 82.62 400 ASN A O 1
ATOM 3194 N N . GLY A 1 401 ? 33.660 -2.177 -31.460 1.00 81.12 401 GLY A N 1
ATOM 3195 C CA . GLY A 1 401 ? 33.959 -3.162 -30.420 1.00 81.12 401 GLY A CA 1
ATOM 3196 C C . GLY A 1 401 ? 34.677 -2.622 -29.177 1.00 81.12 401 GLY A C 1
ATOM 3197 O O . GLY A 1 401 ? 35.185 -3.425 -28.391 1.00 81.12 401 GLY A O 1
ATOM 3198 N N . GLU A 1 402 ? 34.725 -1.304 -28.962 1.00 89.44 402 GLU A N 1
ATOM 3199 C CA . GLU A 1 402 ? 35.285 -0.704 -27.744 1.00 89.44 402 GLU A CA 1
ATOM 3200 C C . GLU A 1 402 ? 34.557 -1.155 -26.467 1.00 89.44 402 GLU A C 1
ATOM 3202 O O . GLU A 1 402 ? 35.166 -1.227 -25.394 1.00 89.44 402 GLU A O 1
ATOM 3207 N N . ARG A 1 403 ? 33.258 -1.463 -26.562 1.00 92.81 403 ARG A N 1
ATOM 3208 C CA . ARG A 1 403 ? 32.393 -1.822 -25.428 1.00 92.81 403 ARG A CA 1
ATOM 3209 C C . ARG A 1 403 ? 31.788 -3.208 -25.644 1.00 92.81 403 ARG A C 1
ATOM 3211 O O . ARG A 1 403 ? 30.585 -3.335 -25.887 1.00 92.81 403 ARG A O 1
ATOM 3218 N N . PRO A 1 404 ? 32.586 -4.281 -25.475 1.00 92.25 404 PRO A N 1
ATOM 3219 C CA . PRO A 1 404 ? 32.190 -5.639 -25.851 1.00 92.25 404 PRO A CA 1
ATOM 3220 C C . PRO A 1 404 ? 30.944 -6.152 -25.113 1.00 92.25 404 PRO A C 1
ATOM 3222 O O . PRO A 1 404 ? 30.214 -6.992 -25.642 1.00 92.25 404 PRO A O 1
ATOM 3225 N N . TRP A 1 405 ? 30.661 -5.653 -23.905 1.00 92.50 405 TRP A N 1
ATOM 3226 C CA . TRP A 1 405 ? 29.443 -6.008 -23.171 1.00 92.50 405 TRP A CA 1
ATOM 3227 C C . TRP A 1 405 ? 28.173 -5.411 -23.797 1.00 92.50 405 TRP A C 1
ATOM 3229 O O . TRP A 1 405 ? 27.156 -6.098 -23.832 1.00 92.50 405 TRP A O 1
ATOM 3239 N N . LEU A 1 406 ? 28.228 -4.189 -24.345 1.00 95.31 406 LEU A N 1
ATOM 3240 C CA . LEU A 1 406 ? 27.107 -3.580 -25.074 1.00 95.31 406 LEU A CA 1
ATOM 3241 C C . LEU A 1 406 ? 26.953 -4.210 -26.462 1.00 95.31 406 LEU A C 1
ATOM 3243 O O . LEU A 1 406 ? 25.839 -4.546 -26.857 1.00 95.31 406 LEU A O 1
ATOM 3247 N N . THR A 1 407 ? 28.072 -4.475 -27.150 1.00 95.31 407 THR A N 1
ATOM 3248 C CA . THR A 1 407 ? 28.110 -5.237 -28.412 1.00 95.31 407 THR A CA 1
ATOM 3249 C C . THR A 1 407 ? 27.388 -6.573 -28.280 1.00 95.31 407 THR A C 1
ATOM 3251 O O . THR A 1 407 ? 26.603 -6.943 -29.149 1.00 95.31 407 THR A O 1
ATOM 3254 N N . LYS A 1 408 ? 27.598 -7.289 -27.169 1.00 95.50 408 LYS A N 1
ATOM 3255 C CA . LYS A 1 408 ? 26.924 -8.565 -26.911 1.00 95.50 408 LYS A CA 1
ATOM 3256 C C . LYS A 1 408 ? 25.401 -8.422 -26.824 1.00 95.50 408 LYS A C 1
ATOM 3258 O O . LYS A 1 408 ? 24.702 -9.287 -27.340 1.00 95.50 408 LYS A O 1
ATOM 3263 N N . ILE A 1 409 ? 24.898 -7.366 -26.182 1.00 96.06 409 ILE A N 1
ATOM 3264 C CA . ILE A 1 409 ? 23.453 -7.116 -26.054 1.00 96.06 409 ILE A CA 1
ATOM 3265 C C . ILE A 1 409 ? 22.854 -6.778 -27.424 1.00 96.06 409 ILE A C 1
ATOM 3267 O O . ILE A 1 409 ? 21.866 -7.389 -27.821 1.00 96.06 409 ILE A O 1
ATOM 3271 N N . ALA A 1 410 ? 23.487 -5.862 -28.162 1.00 95.38 410 ALA A N 1
ATOM 3272 C CA . ALA A 1 410 ? 23.040 -5.446 -29.490 1.00 95.38 410 ALA A CA 1
ATOM 3273 C C . ALA A 1 410 ? 23.011 -6.618 -30.488 1.00 95.38 410 ALA A C 1
ATOM 3275 O O . ALA A 1 410 ? 22.003 -6.823 -31.160 1.00 95.38 410 ALA A O 1
ATOM 3276 N N . ASN A 1 411 ? 24.069 -7.437 -30.534 1.00 94.50 411 ASN A N 1
ATOM 3277 C CA . ASN A 1 411 ? 24.104 -8.628 -31.390 1.00 94.50 411 ASN A CA 1
ATOM 3278 C C . ASN A 1 411 ? 23.011 -9.632 -31.007 1.00 94.50 411 ASN A C 1
ATOM 3280 O O . ASN A 1 411 ? 22.270 -10.077 -31.873 1.00 94.50 411 ASN A O 1
ATOM 3284 N N . ALA A 1 412 ? 22.859 -9.939 -29.713 1.00 94.94 412 ALA A N 1
ATOM 3285 C CA . ALA A 1 412 ? 21.833 -10.875 -29.254 1.00 94.94 412 ALA A CA 1
ATOM 3286 C C . ALA A 1 412 ? 20.409 -10.411 -29.602 1.00 94.94 412 ALA A C 1
ATOM 3288 O O . ALA A 1 412 ? 19.556 -11.242 -29.903 1.00 94.94 412 ALA A O 1
ATOM 3289 N N . TYR A 1 413 ? 20.155 -9.100 -29.571 1.00 95.44 413 TYR A N 1
ATOM 3290 C CA . TYR A 1 413 ? 18.894 -8.529 -30.032 1.00 95.44 413 TYR A CA 1
ATOM 3291 C C . TYR A 1 413 ? 18.683 -8.747 -31.534 1.00 95.44 413 TYR A C 1
ATOM 3293 O O . TYR A 1 413 ? 17.633 -9.245 -31.931 1.00 95.44 413 TYR A O 1
ATOM 3301 N N . LEU A 1 414 ? 19.671 -8.388 -32.361 1.00 93.88 414 LEU A N 1
ATOM 3302 C CA . LEU A 1 414 ? 19.558 -8.476 -33.820 1.00 93.88 414 LEU A CA 1
ATOM 3303 C C . LEU A 1 414 ? 19.416 -9.930 -34.289 1.00 93.88 414 LEU A C 1
ATOM 3305 O O . LEU A 1 414 ? 18.583 -10.205 -35.147 1.00 93.88 414 LEU A O 1
ATOM 3309 N N . ASP A 1 415 ? 20.152 -10.859 -33.673 1.00 93.00 415 ASP A N 1
ATOM 3310 C CA . ASP A 1 415 ? 20.074 -12.300 -33.952 1.00 93.00 415 ASP A CA 1
ATOM 3311 C C . ASP A 1 415 ? 18.702 -12.903 -33.592 1.00 93.00 415 ASP A C 1
ATOM 3313 O O . ASP A 1 415 ? 18.310 -13.939 -34.131 1.00 93.00 415 ASP A O 1
ATOM 3317 N N . ALA A 1 416 ? 17.970 -12.282 -32.661 1.00 90.81 416 ALA A N 1
ATOM 3318 C CA . ALA A 1 416 ? 16.649 -12.729 -32.224 1.00 90.81 416 ALA A CA 1
ATOM 3319 C C . ALA A 1 416 ? 15.496 -12.168 -33.078 1.00 90.81 416 ALA A C 1
ATOM 3321 O O . ALA A 1 416 ? 14.346 -12.581 -32.887 1.00 90.81 416 ALA A O 1
ATOM 3322 N N . LEU A 1 417 ? 15.764 -11.238 -34.005 1.00 86.00 417 LEU A N 1
ATOM 3323 C CA . LEU A 1 417 ? 14.737 -10.694 -34.891 1.00 86.00 417 LEU A CA 1
ATOM 3324 C C . LEU A 1 417 ? 14.314 -11.739 -35.942 1.00 86.00 417 LEU A C 1
ATOM 3326 O O . LEU A 1 417 ? 15.160 -12.440 -36.497 1.00 86.00 417 LEU A O 1
ATOM 3330 N N . PRO A 1 418 ? 13.013 -11.856 -36.270 1.00 76.31 418 PRO A N 1
ATOM 3331 C CA . PRO A 1 418 ? 12.568 -12.740 -37.343 1.00 76.31 418 PRO A CA 1
ATOM 3332 C C . PRO A 1 418 ? 13.167 -12.303 -38.689 1.00 76.31 418 PRO A C 1
ATOM 3334 O O . PRO A 1 418 ? 13.094 -11.118 -39.029 1.00 76.31 418 PRO A O 1
ATOM 3337 N N . GLU A 1 419 ? 13.655 -13.263 -39.489 1.00 60.59 419 GLU A N 1
ATOM 3338 C CA . GLU A 1 419 ? 14.322 -13.064 -40.798 1.00 60.59 419 GLU A CA 1
ATOM 3339 C C . GLU A 1 419 ? 13.509 -12.257 -41.841 1.00 60.59 419 GLU A C 1
ATOM 3341 O O . GLU A 1 419 ? 14.016 -11.927 -42.909 1.00 60.59 419 GLU A O 1
ATOM 3346 N N . THR A 1 420 ? 12.252 -11.900 -41.565 1.00 47.84 420 THR A N 1
ATOM 3347 C CA . THR A 1 420 ? 11.373 -11.131 -42.464 1.00 47.84 420 THR A CA 1
ATOM 3348 C C . THR A 1 420 ? 11.425 -9.609 -42.267 1.00 47.84 420 THR A C 1
ATOM 3350 O O . THR A 1 420 ? 10.533 -8.914 -42.750 1.00 47.84 420 THR A O 1
ATOM 3353 N N . SER A 1 421 ? 12.427 -9.083 -41.558 1.00 47.72 421 SER A N 1
ATOM 3354 C CA . SER A 1 421 ? 12.515 -7.657 -41.177 1.00 47.72 421 SER A CA 1
ATOM 3355 C C . SER A 1 421 ? 13.775 -6.952 -41.705 1.00 47.72 421 SER A C 1
ATOM 3357 O O . SER A 1 421 ? 14.217 -5.973 -41.104 1.00 47.72 421 SER A O 1
ATOM 3359 N N . HIS A 1 422 ? 14.367 -7.461 -42.789 1.00 41.03 422 HIS A N 1
ATOM 3360 C CA . HIS A 1 422 ? 15.536 -6.874 -43.455 1.00 41.03 422 HIS A CA 1
ATOM 3361 C C . HIS A 1 422 ? 15.173 -6.191 -44.771 1.00 41.03 422 HIS A C 1
ATOM 3363 O O . HIS A 1 422 ? 14.410 -6.797 -45.562 1.00 41.03 422 HIS A O 1
#